Protein AF-0000000077153192 (afdb_homodimer)

Nearest PDB structures (foldseek):
  1rpn-assembly3_C  TM=9.652E-01  e=1.483E-47  Pseudomonas aeruginosa
  1n7g-assembly1_A  TM=9.612E-01  e=4.770E-47  Arabidopsis thaliana
  6gpk-assembly1_D  TM=9.592E-01  e=1.412E-45  Homo sapiens
  6q94-assembly1_B-3  TM=9.611E-01  e=4.540E-45  Homo sapiens
  2z1m-assembly1_B  TM=9.081E-01  e=2.917E-46  Aquifex aeolicus VF5

Secondary structure (DSSP, 8-state):
--EEEEESTTSHHHHHHHHHHHHTT-EEEEEE-SSS-TTHHHHHHH-TTPEEEE--TT-HHHHHHHHHHH--SEEEE--S---HHHHHHSHHHHIIIIIIHHHHHHHHHHHHH-SSS---EEEEE--GGGT-S-SSSSB-TTSPP---SHHHHHHHHHHHHHHHHHHHH---EEEEEEPPEE-TTS-TTSHHHHHHHHHHHHHTTS-S-EEES-S--EE--EEHHHHHHHHHHHTTSSS---EEE--S--EEHHHHHHHHHHHTT-S-GGGGEEE-GGG--SS---B--B--HHIIIII-----S-HHHHHHHHHHHHHHHHHHHHTPPP-/--EEEEESTTSHHHHHHHHHHHHTT-EEEEEE-SSS-TTHHHHHHH-TTPEEEE--TT-HHHHHHHHHHH--SEEEE--S---HHHHHHSHHHHIIIIIIHHHHHHHHHHHHH-SSS---EEEEE--GGGT-S-SSSSB-TTSPP---SHHHHHHHHHHHHHHHHHHHH---EEEEEEPPEE-TTS-TTSHHHHHHHHHHHHHTTS-S-EEES-S--EE--EEHHHHHHHHHHHTTSSS---EEE--S--EEHHHHHHHHHHHTT-S-GGGGEEE-GGG--SS---B--B--HHIIIII-----S-HHHHHHHHHHHHHHHHHHHHTPPP-

Radius of gyration: 27.3 Å; Cα contacts (8 Å, |Δi|>4): 1451; chains: 2; bounding box: 56×94×56 Å

Organism: Saccharomonospora viridis (strain ATCC 15386 / DSM 43017 / JCM 3036 / CCUG 5913 / NBRC 12207 / NCIMB 9602 / P101) (NCBI:txid471857)

InterPro domains:
  IPR006368 GDP-mannose 4,6-dehydratase [MF_00955] (2-324)
  IPR006368 GDP-mannose 4,6-dehydratase [PTHR43715] (2-321)
  IPR006368 GDP-mannose 4,6-dehydratase [TIGR01472] (3-321)
  IPR016040 NAD(P)-binding domain [PF16363] (5-314)
  IPR036291 NAD(P)-binding domain superfamily [SSF51735] (2-320)

Structure (mmCIF, N/CA/C/O backbone):
data_AF-0000000077153192-model_v1
#
loop_
_entity.id
_entity.type
_entity.pdbx_description
1 polymer 'GDP-mannose 4,6-dehydratase'
#
loop_
_atom_site.group_PDB
_atom_site.id
_atom_site.type_symbol
_atom_site.label_atom_id
_atom_site.label_alt_id
_atom_site.label_comp_id
_atom_site.label_asym_id
_atom_site.label_entity_id
_atom_site.label_seq_id
_atom_site.pdbx_PDB_ins_code
_atom_site.Cartn_x
_atom_site.Cartn_y
_atom_site.Cartn_z
_atom_site.occupancy
_atom_site.B_iso_or_equiv
_atom_site.auth_seq_id
_atom_site.auth_comp_id
_atom_site.auth_asym_id
_atom_site.auth_atom_id
_atom_site.pdbx_PDB_model_num
ATOM 1 N N . MET A 1 1 ? -28.062 14.586 17.922 1 92.88 1 MET A N 1
ATOM 2 C CA . MET A 1 1 ? -26.75 15.18 17.688 1 92.88 1 MET A CA 1
ATOM 3 C C . MET A 1 1 ? -25.797 14.172 17.031 1 92.88 1 MET A C 1
ATOM 5 O O . MET A 1 1 ? -25.703 13.031 17.469 1 92.88 1 MET A O 1
ATOM 9 N N . ARG A 1 2 ? -25.219 14.594 15.922 1 96.5 2 ARG A N 1
ATOM 10 C CA . ARG A 1 2 ? -24.281 13.703 15.234 1 96.5 2 ARG A CA 1
ATOM 11 C C . ARG A 1 2 ? -23 13.523 16.047 1 96.5 2 ARG A C 1
ATOM 13 O O . ARG A 1 2 ? -22.547 14.445 16.734 1 96.5 2 ARG A O 1
ATOM 20 N N . ARG A 1 3 ? -22.453 12.297 16.016 1 98.88 3 ARG A N 1
ATOM 21 C CA . ARG A 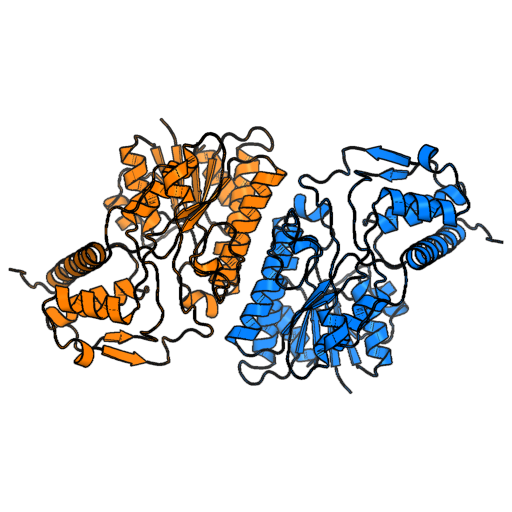1 3 ? -21.219 11.961 16.734 1 98.88 3 ARG A CA 1
ATOM 22 C C . ARG A 1 3 ? -20.062 11.719 15.773 1 98.88 3 ARG A C 1
ATOM 24 O O . ARG A 1 3 ? -20.219 11.016 14.773 1 98.88 3 ARG A O 1
ATOM 31 N N . ALA A 1 4 ? -18.953 12.352 16.078 1 98.94 4 ALA A N 1
ATOM 32 C CA . ALA A 1 4 ? -17.766 12.195 15.234 1 98.94 4 ALA A CA 1
ATOM 33 C C . ALA A 1 4 ? -16.578 11.703 16.047 1 98.94 4 ALA A C 1
ATOM 35 O O . ALA A 1 4 ? -16.344 12.18 17.172 1 98.94 4 ALA A O 1
ATOM 36 N N . LEU A 1 5 ? -15.914 10.688 15.562 1 98.94 5 LEU A N 1
ATOM 37 C CA . LEU A 1 5 ? -14.664 10.203 16.141 1 98.94 5 LEU A CA 1
ATOM 38 C C . LEU A 1 5 ? -13.477 10.609 15.273 1 98.94 5 LEU A C 1
ATOM 40 O O . LEU A 1 5 ? -13.461 10.359 14.07 1 98.94 5 LEU A O 1
ATOM 44 N N . ILE A 1 6 ? -12.516 11.25 15.898 1 98.88 6 ILE A N 1
ATOM 45 C CA . ILE A 1 6 ? -11.32 11.711 15.211 1 98.88 6 ILE A CA 1
ATOM 46 C C . ILE A 1 6 ? -10.094 10.977 15.742 1 98.88 6 ILE A C 1
ATOM 48 O O . ILE A 1 6 ? -9.805 11.023 16.938 1 98.88 6 ILE A O 1
ATOM 52 N N . THR A 1 7 ? -9.398 10.219 14.898 1 98.75 7 THR A N 1
ATOM 53 C CA . THR A 1 7 ? -8.031 9.836 15.242 1 98.75 7 THR A CA 1
ATOM 54 C C . THR A 1 7 ? -7.051 10.961 14.914 1 98.75 7 THR A C 1
ATOM 56 O O . THR A 1 7 ? -7.336 11.812 14.062 1 98.75 7 THR A O 1
ATOM 59 N N . GLY A 1 8 ? -5.906 11 15.578 1 97.12 8 GLY A N 1
ATOM 60 C CA . GLY A 1 8 ? -4.977 12.094 15.367 1 97.12 8 GLY A CA 1
ATOM 61 C C . GLY A 1 8 ? -5.461 13.406 15.953 1 97.12 8 GLY A C 1
ATOM 62 O O . GLY A 1 8 ? -5.137 14.484 15.43 1 97.12 8 GLY A O 1
ATOM 63 N N . ILE A 1 9 ? -6.203 13.367 17.031 1 97.06 9 ILE A N 1
ATOM 64 C CA . ILE A 1 9 ? -6.852 14.523 17.641 1 97.06 9 ILE A CA 1
ATOM 65 C C . ILE A 1 9 ? -5.793 15.477 18.188 1 97.06 9 ILE A C 1
ATOM 67 O O . ILE A 1 9 ? -6.035 16.688 18.312 1 97.06 9 ILE A O 1
ATOM 71 N N . THR A 1 10 ? -4.605 14.984 18.422 1 94.5 10 THR A N 1
ATOM 72 C CA . THR A 1 10 ? -3.564 15.812 19.016 1 94.5 10 THR A CA 1
ATOM 73 C C . THR A 1 10 ? -2.789 16.578 17.953 1 94.5 10 THR A C 1
ATOM 75 O O . THR A 1 10 ? -1.936 17.406 18.266 1 94.5 10 THR A O 1
ATOM 78 N N . GLY A 1 11 ? -3.057 16.297 16.703 1 95.25 11 GLY A N 1
ATOM 79 C CA . GLY A 1 11 ? -2.35 16.953 15.609 1 95.25 11 GLY A CA 1
ATOM 80 C C . GLY A 1 11 ? -3.059 18.188 15.094 1 95.25 11 GLY A C 1
ATOM 81 O O . GLY A 1 11 ? -4.164 18.516 15.539 1 95.25 11 GLY A O 1
ATOM 82 N N . GLN A 1 12 ? -2.424 18.875 14.141 1 97.12 12 GLN A N 1
ATOM 83 C CA . GLN A 1 12 ? -2.91 20.109 13.539 1 97.12 12 GLN A CA 1
ATOM 84 C C . GLN A 1 12 ? -4.336 19.953 13.016 1 97.12 12 GLN A C 1
ATOM 86 O O . GLN A 1 12 ? -5.246 20.656 13.438 1 97.12 12 GLN A O 1
ATOM 91 N N . ASP A 1 13 ? -4.496 18.984 12.109 1 98.44 13 ASP A N 1
ATOM 92 C CA . ASP A 1 13 ? -5.785 18.812 11.438 1 98.44 13 ASP A CA 1
ATOM 93 C C . ASP A 1 13 ? -6.855 18.344 12.422 1 98.44 13 ASP A C 1
ATOM 95 O O . ASP A 1 13 ? -8.023 18.734 12.305 1 98.44 13 ASP A O 1
ATOM 99 N N . GLY A 1 14 ? -6.422 17.422 13.375 1 98.31 14 GLY A N 1
ATOM 100 C CA . GLY A 1 14 ? -7.371 16.953 14.375 1 98.31 14 GLY A CA 1
ATOM 101 C C . GLY A 1 14 ? -7.992 18.078 15.18 1 98.31 14 GLY A C 1
ATOM 102 O O . GLY A 1 14 ? -9.203 18.078 15.422 1 98.31 14 GLY A O 1
ATOM 103 N N . GLN A 1 15 ? -7.207 19.047 15.555 1 97.94 15 GLN A N 1
ATOM 104 C CA . GLN A 1 15 ? -7.684 20.156 16.375 1 97.94 15 GLN A CA 1
ATOM 105 C C . GLN A 1 15 ? -8.602 21.062 15.578 1 97.94 15 GLN A C 1
ATOM 107 O O . GLN A 1 15 ? -9.68 21.438 16.047 1 97.94 15 GLN A O 1
ATOM 112 N N . TYR A 1 16 ? -8.195 21.453 14.359 1 98.62 16 TYR A N 1
ATOM 113 C CA . TYR A 1 16 ? -9.031 22.297 13.523 1 98.62 16 TYR A CA 1
ATOM 114 C C . TYR A 1 16 ? -10.352 21.625 13.195 1 98.62 16 TYR A C 1
ATOM 116 O O . TYR A 1 16 ? -11.406 22.266 13.188 1 98.62 16 TYR A O 1
ATOM 124 N N . LEU A 1 17 ? -10.289 20.328 12.891 1 98.94 17 LEU A N 1
ATOM 125 C CA . LEU A 1 17 ? -11.5 19.609 12.539 1 98.94 17 LEU A CA 1
ATOM 126 C C . LEU A 1 17 ? -12.445 19.516 13.734 1 98.94 17 LEU A C 1
ATOM 128 O O . LEU A 1 17 ? -13.664 19.641 13.578 1 98.94 17 LEU A O 1
ATOM 132 N N . ALA A 1 18 ? -11.875 19.25 14.93 1 98.81 18 ALA A N 1
ATOM 133 C CA . ALA A 1 18 ? -12.688 19.188 16.141 1 98.81 18 ALA A CA 1
ATOM 134 C C . ALA A 1 18 ? -13.453 20.484 16.359 1 98.81 18 ALA A C 1
ATOM 136 O O . ALA A 1 18 ? -14.648 20.469 16.672 1 98.81 18 ALA A O 1
ATOM 137 N N . GLU A 1 19 ? -12.781 21.641 16.188 1 98.69 19 GLU A N 1
ATOM 138 C CA . GLU A 1 19 ? -13.422 22.938 16.344 1 98.69 19 GLU A CA 1
ATOM 139 C C . GLU A 1 19 ? -14.531 23.125 15.305 1 98.69 19 GLU A C 1
ATOM 141 O O . GLU A 1 19 ? -15.617 23.625 15.633 1 98.69 19 GLU A O 1
ATOM 146 N N . LEU A 1 20 ? -14.219 22.75 14.062 1 98.88 20 LEU A N 1
ATOM 147 C CA . LEU A 1 20 ? -15.219 22.859 13.008 1 98.88 20 LEU A CA 1
ATOM 148 C C . LEU A 1 20 ? -16.453 22.031 13.328 1 98.88 20 LEU A C 1
ATOM 150 O O . LEU A 1 20 ? -17.578 22.516 13.25 1 98.88 20 LEU A O 1
ATOM 154 N N . LEU A 1 21 ? -16.25 20.75 13.688 1 98.88 21 LEU A N 1
ATOM 155 C CA . LEU A 1 21 ? -17.359 19.844 13.961 1 98.88 21 LEU A CA 1
ATOM 156 C C . LEU A 1 21 ? -18.172 20.328 15.156 1 98.88 21 LEU A C 1
ATOM 158 O O . LEU A 1 21 ? -19.391 20.219 15.164 1 98.88 21 LEU A O 1
ATOM 162 N N . HIS A 1 22 ? -17.469 20.828 16.172 1 98.69 22 HIS A N 1
ATOM 163 C CA . HIS A 1 22 ? -18.172 21.391 17.328 1 98.69 22 HIS A CA 1
ATOM 164 C C . HIS A 1 22 ? -19.062 22.562 16.906 1 98.69 22 HIS A C 1
ATOM 166 O O . HIS A 1 22 ? -20.203 22.672 17.391 1 98.69 22 HIS A O 1
ATOM 172 N N . SER A 1 23 ? -18.547 23.391 16.062 1 98.5 23 SER A N 1
ATOM 173 C CA . SER A 1 23 ? -19.312 24.531 15.57 1 98.5 23 SER A CA 1
ATOM 174 C C . SER A 1 23 ? -20.531 24.078 14.766 1 98.5 23 SER A C 1
ATOM 176 O O . SER A 1 23 ? -21.5 24.828 14.617 1 98.5 23 SER A O 1
ATOM 178 N N . LYS A 1 24 ? -20.516 22.875 14.211 1 98.38 24 LYS A N 1
ATOM 179 C CA . LYS A 1 24 ? -21.609 22.281 13.453 1 98.38 24 LYS A CA 1
ATOM 180 C C . LYS A 1 24 ? -22.5 21.438 14.359 1 98.38 24 LYS A C 1
ATOM 182 O O . LYS A 1 24 ? -23.328 20.672 13.875 1 98.38 24 LYS A O 1
ATOM 187 N N . ASN A 1 25 ? -22.312 21.516 15.68 1 98.25 25 ASN A N 1
ATOM 188 C CA . ASN A 1 25 ? -23.141 20.906 16.719 1 98.25 25 ASN A CA 1
ATOM 189 C C . ASN A 1 25 ? -22.953 19.391 16.781 1 98.25 25 ASN A C 1
ATOM 191 O O . ASN A 1 25 ? -23.906 18.656 16.984 1 98.25 25 ASN A O 1
ATOM 195 N N . TYR A 1 26 ? -21.781 18.906 16.469 1 98.81 26 TYR A N 1
ATOM 196 C CA . TYR A 1 26 ? -21.422 17.516 16.688 1 98.81 26 TYR A CA 1
ATOM 197 C C . TYR A 1 26 ? -21.016 17.266 18.141 1 98.81 26 TYR A C 1
ATOM 199 O O . TYR A 1 26 ? -20.469 18.156 18.781 1 98.81 26 TYR A O 1
ATOM 207 N N . LYS A 1 27 ? -21.328 16.094 18.625 1 98.81 27 LYS A N 1
ATOM 208 C CA . LYS A 1 27 ? -20.531 15.578 19.734 1 98.81 27 LYS A CA 1
ATOM 209 C C . LYS A 1 27 ? -19.203 15.016 19.25 1 98.81 27 LYS A C 1
ATOM 211 O O . LYS A 1 27 ? -19.172 14.062 18.469 1 98.81 27 LYS A O 1
ATOM 216 N N . VAL A 1 28 ? -18.125 15.602 19.703 1 98.88 28 VAL A N 1
ATOM 217 C CA . VAL A 1 28 ? -16.812 15.297 19.125 1 98.88 28 VAL A CA 1
ATOM 218 C C . VAL A 1 28 ? -16.016 14.406 20.078 1 98.88 28 VAL A C 1
ATOM 220 O O . VAL A 1 28 ? -15.898 14.711 21.266 1 98.88 28 VAL A O 1
ATOM 223 N N . PHE A 1 29 ? -15.516 13.281 19.562 1 98.81 29 PHE A N 1
ATOM 224 C CA . PHE A 1 29 ? -14.656 12.359 20.297 1 98.81 29 PHE A CA 1
ATOM 225 C C . PHE A 1 29 ? -13.258 12.32 19.672 1 98.81 29 PHE A C 1
ATOM 227 O O . PHE A 1 29 ? -13.109 12.383 18.453 1 98.81 29 PHE A O 1
ATOM 234 N N . GLY A 1 30 ? -12.25 12.266 20.5 1 98.25 30 GLY A N 1
ATOM 235 C CA . GLY A 1 30 ? -10.875 12.102 20.062 1 98.25 30 GLY A CA 1
ATOM 236 C C . GLY A 1 30 ? -10.234 10.828 20.562 1 98.25 30 GLY A C 1
ATOM 237 O O . GLY A 1 30 ? -10.305 10.523 21.766 1 98.25 30 GLY A O 1
ATOM 238 N N . LEU A 1 31 ? -9.656 10.07 19.656 1 97.69 31 LEU A N 1
ATOM 239 C CA . LEU A 1 31 ? -8.938 8.859 20.031 1 97.69 31 LEU A CA 1
ATOM 240 C C . LEU A 1 31 ? -7.547 9.188 20.562 1 97.69 31 LEU A C 1
ATOM 242 O O . LEU A 1 31 ? -6.801 9.938 19.922 1 97.69 31 LEU A O 1
ATOM 246 N N . ILE A 1 32 ? -7.23 8.641 21.672 1 94.94 32 ILE A N 1
ATOM 247 C CA . ILE A 1 32 ? -5.922 8.883 22.266 1 94.94 32 ILE A CA 1
ATOM 248 C C . ILE A 1 32 ? -5.277 7.555 22.672 1 94.94 32 ILE A C 1
ATOM 250 O O . ILE A 1 32 ? -5.949 6.668 23.188 1 94.94 32 ILE A O 1
ATOM 254 N N . LYS A 1 33 ? -4.027 7.457 22.25 1 90.75 33 LYS A N 1
ATOM 255 C CA . LYS A 1 33 ? -3.314 6.223 22.578 1 90.75 33 LYS A CA 1
ATOM 256 C C . LYS A 1 33 ? -2.549 6.363 23.891 1 90.75 33 LYS A C 1
ATOM 258 O O . LYS A 1 33 ? -2.01 7.434 24.188 1 90.75 33 LYS A O 1
ATOM 263 N N . GLY A 1 34 ? -2.459 5.352 24.703 1 80.06 34 GLY A N 1
ATOM 264 C CA . GLY A 1 34 ? -1.586 5.27 25.859 1 80.06 34 GLY A CA 1
ATOM 265 C C . GLY A 1 34 ? -2.244 5.758 27.141 1 80.06 34 GLY A C 1
ATOM 266 O O . GLY A 1 34 ? -3.232 6.492 27.094 1 80.06 34 GLY A O 1
ATOM 267 N N . GLN A 1 35 ? -1.846 5.379 28.219 1 72.88 35 GLN A N 1
ATOM 268 C CA . GLN A 1 35 ? -2.381 5.734 29.531 1 72.88 35 GLN A CA 1
ATOM 269 C C . GLN A 1 35 ? -1.903 7.117 29.969 1 72.88 35 GLN A C 1
ATOM 271 O O . GLN A 1 35 ? -2.658 7.879 30.578 1 72.88 35 GLN A O 1
ATOM 276 N N . ASN A 1 36 ? -0.659 7.461 29.547 1 76.25 36 ASN A N 1
ATOM 277 C CA . ASN A 1 36 ? -0.085 8.734 29.953 1 76.25 36 ASN A CA 1
ATOM 278 C C . ASN A 1 36 ? 0.404 9.539 28.766 1 76.25 36 ASN A C 1
ATOM 280 O O . ASN A 1 36 ? 1.588 9.875 28.672 1 76.25 36 ASN A O 1
ATOM 284 N N . ASN A 1 37 ? -0.579 9.953 27.984 1 81.31 37 ASN A N 1
ATOM 285 C CA . ASN A 1 37 ? -0.215 10.758 26.812 1 81.31 37 ASN A CA 1
ATOM 286 C C . ASN A 1 37 ? 0.16 12.18 27.219 1 81.31 37 ASN A C 1
ATOM 288 O O . ASN A 1 37 ? -0.631 12.883 27.859 1 81.31 37 ASN A O 1
ATOM 292 N N . PRO A 1 38 ? 1.295 12.641 26.875 1 80.12 38 PRO A N 1
ATOM 293 C CA . PRO A 1 38 ? 1.78 13.953 27.312 1 80.12 38 PRO A CA 1
ATOM 294 C C . PRO A 1 38 ? 0.971 15.109 26.734 1 80.12 38 PRO A C 1
ATOM 296 O O . PRO A 1 38 ? 1.035 16.234 27.25 1 80.12 38 PRO A O 1
ATOM 299 N N . LYS A 1 39 ? 0.161 14.883 25.781 1 86 39 LYS A N 1
ATOM 300 C CA . LYS A 1 39 ? -0.573 15.961 25.125 1 86 39 LYS A CA 1
ATOM 301 C C . LYS A 1 39 ? -1.992 16.078 25.672 1 86 39 LYS A C 1
ATOM 303 O O . LYS A 1 39 ? -2.729 17 25.328 1 86 39 LYS A O 1
ATOM 308 N N . LEU A 1 40 ? -2.332 15.188 26.5 1 88.19 40 LEU A N 1
ATOM 309 C CA . LEU A 1 40 ? -3.711 15.07 26.969 1 88.19 40 LEU A CA 1
ATOM 310 C C . LEU A 1 40 ? -4.16 16.359 27.656 1 88.19 40 LEU A C 1
ATOM 312 O O . LEU A 1 40 ? -5.234 16.875 27.359 1 88.19 40 LEU A O 1
ATOM 316 N N . GLU A 1 41 ? -3.363 16.828 28.578 1 87.38 41 GLU A N 1
ATOM 317 C CA . GLU A 1 41 ? -3.738 18 29.359 1 87.38 41 GLU A CA 1
ATOM 318 C C . GLU A 1 41 ? -3.908 19.219 28.453 1 87.38 41 GLU A C 1
ATOM 320 O O . GLU A 1 41 ? -4.883 19.969 28.578 1 87.38 41 GLU A O 1
ATOM 325 N N . ALA A 1 42 ? -2.982 19.422 27.594 1 88.69 42 ALA A N 1
ATOM 326 C CA . ALA A 1 42 ? -3.047 20.562 26.672 1 88.69 42 ALA A CA 1
ATOM 327 C C . ALA A 1 42 ? -4.273 20.469 25.766 1 88.69 42 ALA A C 1
ATOM 329 O O . ALA A 1 42 ? -4.922 21.469 25.469 1 88.69 42 ALA A O 1
ATOM 330 N N . LEU A 1 43 ? -4.559 19.297 25.375 1 91.12 43 LEU A N 1
ATOM 331 C CA . LEU A 1 43 ? -5.703 19.062 24.484 1 91.12 43 LEU A CA 1
ATOM 332 C C . LEU A 1 43 ? -7.012 19.391 25.203 1 91.12 43 LEU A C 1
ATOM 334 O O . LEU A 1 43 ? -7.891 20.031 24.641 1 91.12 43 LEU A O 1
ATOM 338 N N . GLN A 1 44 ? -7.113 18.922 26.438 1 92.06 44 GLN A N 1
ATOM 339 C CA . GLN A 1 44 ? -8.336 19.141 27.203 1 92.06 44 GLN A CA 1
ATOM 340 C C . GLN A 1 44 ? -8.531 20.609 27.531 1 92.06 44 GLN A C 1
ATOM 342 O O . GLN A 1 44 ? -9.672 21.094 27.594 1 92.06 44 GLN A O 1
ATOM 347 N N . THR A 1 45 ? -7.461 21.297 27.672 1 93.31 45 THR A N 1
ATOM 348 C CA . THR A 1 45 ? -7.535 22.719 27.938 1 93.31 45 THR A CA 1
ATOM 349 C C . THR A 1 45 ? -7.945 23.484 26.688 1 93.31 45 THR A C 1
ATOM 351 O O . THR A 1 45 ? -8.812 24.359 26.734 1 93.31 45 THR A O 1
ATOM 354 N N . GLU A 1 46 ? -7.387 23.125 25.594 1 93.69 46 GLU A N 1
ATOM 355 C CA . GLU A 1 46 ? -7.598 23.844 24.344 1 93.69 46 GLU A CA 1
ATOM 356 C C . GLU A 1 46 ? -8.938 23.484 23.703 1 93.69 46 GLU A C 1
ATOM 358 O O . GLU A 1 46 ? -9.586 24.312 23.078 1 93.69 46 GLU A O 1
ATOM 363 N N . LEU A 1 47 ? -9.266 22.234 23.859 1 96.94 47 LEU A N 1
ATOM 364 C CA . LEU A 1 47 ? -10.5 21.719 23.297 1 96.94 47 LEU A CA 1
ATOM 365 C C . LEU A 1 47 ? -11.336 21 24.359 1 96.94 47 LEU A C 1
ATOM 367 O O . LEU A 1 47 ? -11.578 19.797 24.266 1 96.94 47 LEU A O 1
ATOM 371 N N . PRO A 1 48 ? -11.891 21.75 25.281 1 96.81 48 PRO A N 1
ATOM 372 C CA . PRO A 1 48 ? -12.594 21.141 26.406 1 96.81 48 PRO A CA 1
ATOM 373 C C . PRO A 1 48 ? -13.867 20.406 25.984 1 96.81 48 PRO A C 1
ATOM 375 O O . PRO A 1 48 ? -14.383 19.578 26.734 1 96.81 48 PRO A O 1
ATOM 378 N N . PHE A 1 49 ? -14.336 20.688 24.781 1 97.81 49 PHE A N 1
ATOM 379 C CA . PHE A 1 49 ? -15.578 20.078 24.312 1 97.81 49 PHE A CA 1
ATOM 380 C C . PHE A 1 49 ? -15.32 18.703 23.719 1 97.81 49 PHE A C 1
ATOM 382 O O . PHE A 1 49 ? -16.25 17.953 23.453 1 97.81 49 PHE A O 1
ATOM 389 N N . VAL A 1 50 ? -14.094 18.266 23.578 1 98.25 50 VAL A N 1
ATOM 390 C CA . VAL A 1 50 ? -13.742 16.984 23 1 98.25 50 VAL A CA 1
ATOM 391 C C . VAL A 1 50 ? -13.734 15.906 24.078 1 98.25 50 VAL A C 1
ATOM 393 O O . VAL A 1 50 ? -13.062 16.062 25.109 1 98.25 50 VAL A O 1
ATOM 396 N N . GLU A 1 51 ? -14.453 14.898 23.906 1 97.62 51 GLU A N 1
ATOM 397 C CA . GLU A 1 51 ? -14.383 13.727 24.766 1 97.62 51 GLU A CA 1
ATOM 398 C C . GLU A 1 51 ? -13.328 12.742 24.281 1 97.62 51 GLU A C 1
ATOM 400 O O . GLU A 1 51 ? -13.336 12.328 23.125 1 97.62 51 GLU A O 1
ATOM 405 N N . LEU A 1 52 ? -12.477 12.344 25.203 1 96 52 LEU A N 1
ATOM 406 C CA . LEU A 1 52 ? -11.367 11.484 24.828 1 96 52 LEU A CA 1
ATOM 407 C C . LEU A 1 52 ? -11.711 10.016 25.047 1 96 52 LEU A C 1
ATOM 409 O O . LEU A 1 52 ? -12.352 9.672 26.047 1 96 52 LEU A O 1
ATOM 413 N N . VAL A 1 53 ? -11.359 9.227 24.094 1 96.69 53 VAL A N 1
ATOM 414 C CA . VAL A 1 53 ? -11.547 7.785 24.172 1 96.69 53 VAL A CA 1
ATOM 415 C C . VAL A 1 53 ? -10.227 7.074 23.859 1 96.69 53 VAL A C 1
ATOM 417 O O . VAL A 1 53 ? -9.469 7.512 23 1 96.69 53 VAL A O 1
ATOM 420 N N . SER A 1 54 ? -10.008 5.961 24.562 1 95.88 54 SER A N 1
ATOM 421 C CA . SER A 1 54 ? -8.75 5.238 24.406 1 95.88 54 SER A CA 1
ATOM 422 C C . SER A 1 54 ? -8.789 4.32 23.188 1 95.88 54 SER A C 1
ATOM 424 O O . SER A 1 54 ? -9.805 3.678 22.922 1 95.88 54 SER A O 1
ATOM 426 N N . GLY A 1 55 ? -7.676 4.277 22.484 1 96.81 55 GLY A N 1
ATOM 427 C CA . GLY A 1 55 ? -7.52 3.389 21.344 1 96.81 55 GLY A CA 1
ATOM 428 C C . GLY A 1 55 ? -6.184 3.547 20.641 1 96.81 55 GLY A C 1
ATOM 429 O O . GLY A 1 55 ? -5.469 4.527 20.875 1 96.81 55 GLY A O 1
ATOM 430 N N . ASP A 1 56 ? -5.828 2.562 19.891 1 97.5 56 ASP A N 1
ATOM 431 C CA . ASP A 1 56 ? -4.562 2.525 19.172 1 97.5 56 ASP A CA 1
ATOM 432 C C . ASP A 1 56 ? -4.754 1.954 17.766 1 97.5 56 ASP A C 1
ATOM 434 O O . ASP A 1 56 ? -5.305 0.864 17.609 1 97.5 56 ASP A O 1
ATOM 438 N N . LEU A 1 57 ? -4.281 2.699 16.781 1 98.06 57 LEU A N 1
ATOM 439 C CA . LEU A 1 57 ? -4.398 2.258 15.391 1 98.06 57 LEU A CA 1
ATOM 440 C C . LEU A 1 57 ? -3.658 0.943 15.172 1 98.06 57 LEU A C 1
ATOM 442 O O . LEU A 1 57 ? -3.883 0.255 14.172 1 98.06 57 LEU A O 1
ATOM 446 N N . GLN A 1 58 ? -2.803 0.554 16.109 1 97.62 58 GLN A N 1
ATOM 447 C CA . GLN A 1 58 ? -2.041 -0.686 15.992 1 97.62 58 GLN A CA 1
ATOM 448 C C . GLN A 1 58 ? -2.783 -1.847 16.656 1 97.62 58 GLN A C 1
ATOM 450 O O . GLN A 1 58 ? -2.309 -2.984 16.625 1 97.62 58 GLN A O 1
ATOM 455 N N . ASP A 1 59 ? -3.906 -1.543 17.25 1 97.75 59 ASP A N 1
ATOM 456 C CA . ASP A 1 59 ? -4.621 -2.551 18.016 1 97.75 59 ASP A CA 1
ATOM 457 C C . ASP A 1 59 ? -6.094 -2.605 17.625 1 97.75 59 ASP A C 1
ATOM 459 O O . ASP A 1 59 ? -6.914 -1.856 18.172 1 97.75 59 ASP A O 1
ATOM 463 N N . LEU A 1 60 ? -6.441 -3.604 16.844 1 98.06 60 LEU A N 1
ATOM 464 C CA . LEU A 1 60 ? -7.793 -3.734 16.297 1 98.06 60 LEU A CA 1
ATOM 465 C C . LEU A 1 60 ? -8.82 -3.809 17.438 1 98.06 60 LEU A C 1
ATOM 467 O O . LEU A 1 60 ? -9.875 -3.178 17.359 1 98.06 60 LEU A O 1
ATOM 471 N N . SER A 1 61 ? -8.516 -4.555 18.453 1 98.06 61 SER A N 1
ATOM 472 C CA . SER A 1 61 ? -9.461 -4.738 19.562 1 98.06 61 SER A CA 1
ATOM 473 C C . SER A 1 61 ? -9.789 -3.414 20.234 1 98.06 61 SER A C 1
ATOM 475 O O . SER A 1 61 ? -10.93 -3.17 20.625 1 98.06 61 SER A O 1
ATOM 477 N N . SER A 1 62 ? -8.812 -2.574 20.406 1 98.12 62 SER A N 1
ATOM 478 C CA . SER A 1 62 ? -9.055 -1.285 21.062 1 98.12 62 SER A CA 1
ATOM 479 C C . SER A 1 62 ? -9.867 -0.363 20.156 1 98.12 62 SER A C 1
ATOM 481 O O . SER A 1 62 ? -10.641 0.461 20.641 1 98.12 62 SER A O 1
ATOM 483 N N . LEU A 1 63 ? -9.727 -0.453 18.828 1 98.75 63 LEU A N 1
ATOM 484 C CA . LEU A 1 63 ? -10.508 0.345 17.891 1 98.75 63 LEU A CA 1
ATOM 485 C C . LEU A 1 63 ? -11.969 -0.074 17.906 1 98.75 63 LEU A C 1
ATOM 487 O O . LEU A 1 63 ? -12.867 0.775 17.875 1 98.75 63 LEU A O 1
ATOM 491 N N . VAL A 1 64 ? -12.188 -1.392 17.969 1 98.69 64 VAL A N 1
ATOM 492 C CA . VAL A 1 64 ? -13.555 -1.9 18.062 1 98.69 64 VAL A CA 1
ATOM 493 C C . VAL A 1 64 ? -14.203 -1.374 19.344 1 98.69 64 VAL A C 1
ATOM 495 O O . VAL A 1 64 ? -15.336 -0.884 19.312 1 98.69 64 VAL A O 1
ATOM 498 N N . ALA A 1 65 ? -13.516 -1.459 20.453 1 98.56 65 ALA A N 1
ATOM 499 C CA . ALA A 1 65 ? -14.039 -0.99 21.734 1 98.56 65 ALA A CA 1
ATOM 500 C C . ALA A 1 65 ? -14.367 0.499 21.688 1 98.56 65 ALA A C 1
ATOM 502 O O . ALA A 1 65 ? -15.398 0.933 22.203 1 98.56 65 ALA A O 1
ATOM 503 N N . ALA A 1 66 ? -13.484 1.286 21.094 1 98.62 66 ALA A N 1
ATOM 504 C CA . ALA A 1 66 ? -13.703 2.727 20.969 1 98.62 66 ALA A CA 1
ATOM 505 C C . ALA A 1 66 ? -14.953 3.025 20.141 1 98.62 66 ALA A C 1
ATOM 507 O O . ALA A 1 66 ? -15.758 3.887 20.516 1 98.62 66 ALA A O 1
ATOM 508 N N . LEU A 1 67 ? -15.086 2.346 19.016 1 98.81 67 LEU A N 1
ATOM 509 C CA . LEU A 1 67 ? -16.234 2.566 18.141 1 98.81 67 LEU A CA 1
ATOM 510 C C . LEU A 1 67 ? -17.531 2.148 18.844 1 98.81 67 LEU A C 1
ATOM 512 O O . LEU A 1 67 ? -18.562 2.803 18.688 1 98.81 67 LEU A O 1
ATOM 516 N N . GLU A 1 68 ? -17.484 1.046 19.594 1 98.62 68 GLU A N 1
ATOM 517 C CA . GLU A 1 68 ? -18.656 0.592 20.344 1 98.62 68 GLU A CA 1
ATOM 518 C C . GLU A 1 68 ? -19.062 1.616 21.391 1 98.62 68 GLU A C 1
ATOM 520 O O . GLU A 1 68 ? -20.25 1.832 21.625 1 98.62 68 GLU A O 1
ATOM 525 N N . GLN A 1 69 ? -18.094 2.146 22.016 1 98.44 69 GLN A N 1
ATOM 526 C CA . GLN A 1 69 ? -18.359 3.15 23.047 1 98.44 69 GLN A CA 1
ATOM 527 C C . GLN A 1 69 ? -18.922 4.426 22.438 1 98.44 69 GLN A C 1
ATOM 529 O O . GLN A 1 69 ? -19.906 4.98 22.953 1 98.44 69 GLN A O 1
ATOM 534 N N . VAL A 1 70 ? -18.375 4.895 21.328 1 98.62 70 VAL A N 1
ATOM 535 C CA . VAL A 1 70 ? -18.656 6.207 20.766 1 98.62 70 VAL A CA 1
ATOM 536 C C . VAL A 1 70 ? -19.922 6.125 19.906 1 98.62 70 VAL A C 1
ATOM 538 O O . VAL A 1 70 ? -20.703 7.074 19.844 1 98.62 70 VAL A O 1
ATOM 541 N N . GLN A 1 71 ? -20.094 4.996 19.203 1 98.31 71 GLN A N 1
ATOM 542 C CA . GLN A 1 71 ? -21.172 4.844 18.219 1 98.31 71 GLN A CA 1
ATOM 543 C C . GLN A 1 71 ? -21.219 6.035 17.266 1 98.31 71 GLN A C 1
ATOM 545 O O . GLN A 1 71 ? -22.234 6.715 17.156 1 98.31 71 GLN A O 1
ATOM 550 N N . PRO A 1 72 ? -20.141 6.234 16.562 1 98.81 72 PRO A N 1
ATOM 551 C CA . PRO A 1 72 ? -20.047 7.445 15.742 1 98.81 72 PRO A CA 1
ATOM 552 C C . PRO A 1 72 ? -20.906 7.367 14.477 1 98.81 72 PRO A C 1
ATOM 554 O O . PRO A 1 72 ? -21.094 6.277 13.922 1 98.81 72 PRO A O 1
ATOM 557 N N . ASP A 1 73 ? -21.406 8.523 14.047 1 98.81 73 ASP A N 1
ATOM 558 C CA . ASP A 1 73 ? -21.953 8.688 12.703 1 98.81 73 ASP A CA 1
ATOM 559 C C . ASP A 1 73 ? -20.859 8.906 11.672 1 98.81 73 ASP A C 1
ATOM 561 O O . ASP A 1 73 ? -20.984 8.477 10.523 1 98.81 73 ASP A O 1
ATOM 565 N N . GLU A 1 74 ? -19.828 9.594 12.039 1 98.94 74 GLU A N 1
ATOM 566 C CA . GLU A 1 74 ? -18.688 9.922 11.18 1 98.94 74 GLU A CA 1
ATOM 567 C C . GLU A 1 74 ? -17.375 9.609 11.867 1 98.94 74 GLU A C 1
ATOM 569 O O . GLU A 1 74 ? -17.219 9.844 13.07 1 98.94 74 GLU A O 1
ATOM 574 N N . VAL A 1 75 ? -16.484 8.93 11.164 1 98.94 75 VAL A N 1
ATOM 575 C CA . VAL A 1 75 ? -15.141 8.648 11.641 1 98.94 75 VAL A CA 1
ATOM 576 C C . VAL A 1 75 ? -14.125 9.328 10.719 1 98.94 75 VAL A C 1
ATOM 578 O O . VAL A 1 75 ? -14.141 9.133 9.508 1 98.94 75 VAL A O 1
ATOM 581 N N . TYR A 1 76 ? -13.281 10.164 11.297 1 98.94 76 TYR A N 1
ATOM 582 C CA . TYR A 1 76 ? -12.195 10.82 10.586 1 98.94 76 TYR A CA 1
ATOM 583 C C . TYR A 1 76 ? -10.844 10.242 11 1 98.94 76 TYR A C 1
ATOM 585 O O . TYR A 1 76 ? -10.391 10.445 12.125 1 98.94 76 TYR A O 1
ATOM 593 N N . ASN A 1 77 ? -10.211 9.523 10.102 1 98.94 77 ASN A N 1
ATOM 594 C CA . ASN A 1 77 ? -8.898 8.945 10.383 1 98.94 77 ASN A CA 1
ATOM 595 C C . ASN A 1 77 ? -7.77 9.891 9.977 1 98.94 77 ASN A C 1
ATOM 597 O O . ASN A 1 77 ? -7.297 9.852 8.844 1 98.94 77 ASN A O 1
ATOM 601 N N . LEU A 1 78 ? -7.293 10.602 10.938 1 98.75 78 LEU A N 1
ATOM 602 C CA . LEU A 1 78 ? -6.227 11.57 10.703 1 98.75 78 LEU A CA 1
ATOM 603 C C . LEU A 1 78 ? -4.93 11.125 11.367 1 98.75 78 LEU A C 1
ATOM 605 O O . LEU A 1 78 ? -3.873 11.711 11.133 1 98.75 78 LEU A O 1
ATOM 609 N N . GLY A 1 79 ? -5.012 10.062 12.234 1 97.69 79 GLY A N 1
ATOM 610 C CA . GLY A 1 79 ? -3.834 9.562 12.93 1 97.69 79 GLY A CA 1
ATOM 611 C C . GLY A 1 79 ? -2.824 8.914 12 1 97.69 79 GLY A C 1
ATOM 612 O O . GLY A 1 79 ? -3.188 8.094 11.156 1 97.69 79 GLY A O 1
ATOM 613 N N . ALA A 1 80 ? -1.601 9.297 12.156 1 97.12 80 ALA A N 1
ATOM 614 C CA . ALA A 1 80 ? -0.502 8.766 11.352 1 97.12 80 ALA A CA 1
ATOM 615 C C . ALA A 1 80 ? 0.849 9.148 11.945 1 97.12 80 ALA A C 1
ATOM 617 O O . ALA A 1 80 ? 0.932 10.055 12.781 1 97.12 80 ALA A O 1
ATOM 618 N N . ILE A 1 81 ? 1.848 8.367 11.633 1 95.38 81 ILE A N 1
ATOM 619 C CA . ILE A 1 81 ? 3.199 8.914 11.633 1 95.38 81 ILE A CA 1
ATOM 620 C C . ILE A 1 81 ? 3.406 9.781 10.391 1 95.38 81 ILE A C 1
ATOM 622 O O . ILE A 1 81 ? 3.676 9.258 9.305 1 95.38 81 ILE A O 1
ATOM 626 N N . SER A 1 82 ? 3.35 11.086 10.602 1 91.38 82 SER A N 1
ATOM 627 C CA . SER A 1 82 ? 3.102 11.961 9.461 1 91.38 82 SER A CA 1
ATOM 628 C C . SER A 1 82 ? 4.379 12.664 9.008 1 91.38 82 SER A C 1
ATOM 630 O O . SER A 1 82 ? 4.41 13.289 7.949 1 91.38 82 SER A O 1
ATOM 632 N N . PHE A 1 83 ? 5.414 12.562 9.836 1 93.12 83 PHE A N 1
ATOM 633 C CA . PHE A 1 83 ? 6.66 13.219 9.461 1 93.12 83 PHE A CA 1
ATOM 634 C C . PHE A 1 83 ? 7.461 12.352 8.5 1 93.12 83 PHE A C 1
ATOM 636 O O . PHE A 1 83 ? 7.984 11.305 8.883 1 93.12 83 PHE A O 1
ATOM 643 N N . VAL A 1 84 ? 7.617 12.789 7.281 1 94 84 VAL A N 1
ATOM 644 C CA . VAL A 1 84 ? 8.211 12.008 6.203 1 94 84 VAL A CA 1
ATOM 645 C C . VAL A 1 84 ? 9.641 11.617 6.574 1 94 84 VAL A C 1
ATOM 647 O O . VAL A 1 84 ? 10.062 10.484 6.348 1 94 84 VAL A O 1
ATOM 650 N N . GLY A 1 85 ? 10.422 12.555 7.137 1 92.62 85 GLY A N 1
ATOM 651 C CA . GLY A 1 85 ? 11.789 12.258 7.523 1 92.62 85 GLY A CA 1
ATOM 652 C C . GLY A 1 85 ? 11.906 11.062 8.445 1 92.62 85 GLY A C 1
ATOM 653 O O . GLY A 1 85 ? 12.797 10.227 8.289 1 92.62 85 GLY A O 1
ATOM 654 N N . LEU A 1 86 ? 10.977 10.977 9.367 1 93.69 86 LEU A N 1
ATOM 655 C CA . LEU A 1 86 ? 10.977 9.891 10.352 1 93.69 86 LEU A CA 1
ATOM 656 C C . LEU A 1 86 ? 10.656 8.562 9.68 1 93.69 86 LEU A C 1
ATOM 658 O O . LEU A 1 86 ? 11.125 7.508 10.125 1 93.69 86 LEU A O 1
ATOM 662 N N . SER A 1 87 ? 9.898 8.57 8.625 1 96.31 87 SER A N 1
ATOM 663 C CA . SER A 1 87 ? 9.453 7.34 7.984 1 96.31 87 SER A CA 1
ATOM 664 C C . SER A 1 87 ? 10.633 6.574 7.387 1 96.31 87 SER A C 1
ATOM 666 O O . SER A 1 87 ? 10.578 5.355 7.234 1 96.31 87 SER A O 1
ATOM 668 N N . PHE A 1 88 ? 11.711 7.289 7.004 1 95.19 88 PHE A N 1
ATOM 669 C CA . PHE A 1 88 ? 12.898 6.617 6.492 1 95.19 88 PHE A CA 1
ATOM 670 C C . PHE A 1 88 ? 13.617 5.859 7.605 1 95.19 88 PHE A C 1
ATOM 672 O O . PHE A 1 88 ? 14.242 4.824 7.359 1 95.19 88 PHE A O 1
ATOM 679 N N . LYS A 1 89 ? 13.492 6.355 8.828 1 94.5 89 LYS A N 1
ATOM 680 C CA . LYS A 1 89 ? 14.18 5.762 9.977 1 94.5 89 LYS A CA 1
ATOM 681 C C . LYS A 1 89 ? 13.305 4.707 10.648 1 94.5 89 LYS A C 1
ATOM 683 O O . LYS A 1 89 ? 13.812 3.783 11.281 1 94.5 89 LYS A O 1
ATOM 688 N N . GLN A 1 90 ? 12.023 4.902 10.531 1 97.5 90 GLN A N 1
ATOM 689 C CA . GLN A 1 90 ? 11.055 4.004 11.148 1 97.5 90 GLN A CA 1
ATOM 690 C C . GLN A 1 90 ? 10.016 3.529 10.133 1 97.5 90 GLN A C 1
ATOM 692 O O . GLN A 1 90 ? 8.812 3.688 10.352 1 97.5 90 GLN A O 1
ATOM 697 N N . ALA A 1 91 ? 10.531 2.861 9.133 1 97.81 91 ALA A N 1
ATOM 698 C CA . ALA A 1 91 ? 9.695 2.504 7.988 1 97.81 91 ALA A CA 1
ATOM 699 C C . ALA A 1 91 ? 8.617 1.5 8.383 1 97.81 91 ALA A C 1
ATOM 701 O O . ALA A 1 91 ? 7.453 1.65 8.008 1 97.81 91 ALA A O 1
ATOM 702 N N . GLU A 1 92 ? 8.977 0.476 9.125 1 98 92 GLU A N 1
ATOM 703 C CA . GLU A 1 92 ? 8.008 -0.552 9.5 1 98 92 GLU A CA 1
ATOM 704 C C . GLU A 1 92 ? 6.922 0.014 10.406 1 98 92 GLU A C 1
ATOM 706 O O . GLU A 1 92 ? 5.738 -0.301 10.242 1 98 92 GLU A O 1
ATOM 711 N N . LEU A 1 93 ? 7.352 0.771 11.406 1 97.94 93 LEU A N 1
ATOM 712 C CA . LEU A 1 93 ? 6.379 1.399 12.289 1 97.94 93 LEU A CA 1
ATOM 713 C C . LEU A 1 93 ? 5.434 2.305 11.508 1 97.94 93 LEU A C 1
ATOM 715 O O . LEU A 1 93 ? 4.223 2.309 11.75 1 97.94 93 LEU A O 1
ATOM 719 N N . THR A 1 94 ? 5.996 3.121 10.586 1 98.56 94 THR A N 1
ATOM 720 C CA . THR A 1 94 ? 5.195 4.008 9.75 1 98.56 94 THR A CA 1
ATOM 721 C C . THR A 1 94 ? 4.172 3.211 8.945 1 98.56 94 THR A C 1
ATOM 723 O O . THR A 1 94 ? 2.992 3.572 8.898 1 98.56 94 THR A O 1
ATOM 726 N N . ALA A 1 95 ? 4.621 2.111 8.344 1 98.62 95 ALA A N 1
ATOM 727 C CA . ALA A 1 95 ? 3.715 1.277 7.555 1 98.62 95 ALA A CA 1
ATOM 728 C C . ALA A 1 95 ? 2.633 0.66 8.438 1 98.62 95 ALA A C 1
ATOM 730 O O . ALA A 1 95 ? 1.477 0.549 8.023 1 98.62 95 ALA A O 1
ATOM 731 N N . ASN A 1 96 ? 2.977 0.254 9.609 1 98.44 96 ASN A N 1
ATOM 732 C CA . ASN A 1 96 ? 2.051 -0.399 10.531 1 98.44 96 ASN A CA 1
ATOM 733 C C . ASN A 1 96 ? 0.97 0.562 11.016 1 98.44 96 ASN A C 1
ATOM 735 O O . ASN A 1 96 ? -0.206 0.199 11.078 1 98.44 96 ASN A O 1
ATOM 739 N N . VAL A 1 97 ? 1.348 1.79 11.336 1 98.25 97 VAL A N 1
ATOM 740 C CA . VAL A 1 97 ? 0.415 2.758 11.906 1 98.25 97 VAL A CA 1
ATOM 741 C C . VAL A 1 97 ? -0.327 3.48 10.781 1 98.25 97 VAL A C 1
ATOM 743 O O . VAL A 1 97 ? -1.56 3.471 10.734 1 98.25 97 VAL A O 1
ATOM 746 N N . THR A 1 98 ? 0.425 4.031 9.82 1 98.69 98 THR A N 1
ATOM 747 C CA . THR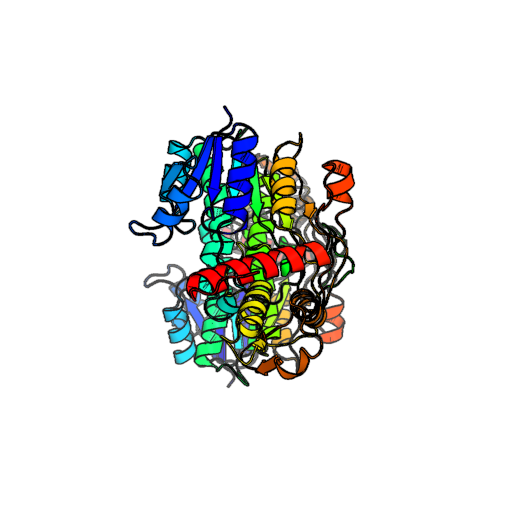 A 1 98 ? -0.116 4.914 8.789 1 98.69 98 THR A CA 1
ATOM 748 C C . THR A 1 98 ? -0.803 4.109 7.691 1 98.69 98 THR A C 1
ATOM 750 O O . THR A 1 98 ? -1.752 4.586 7.066 1 98.69 98 THR A O 1
ATOM 753 N N . GLY A 1 99 ? -0.34 2.859 7.496 1 98.62 99 GLY A N 1
ATOM 754 C CA . GLY A 1 99 ? -0.909 1.986 6.48 1 98.62 99 GLY A CA 1
ATOM 755 C C . GLY A 1 99 ? -1.904 0.989 7.043 1 98.62 99 GLY A C 1
ATOM 756 O O . GLY A 1 99 ? -3.115 1.207 6.973 1 98.62 99 GLY A O 1
ATOM 757 N N . LEU A 1 100 ? -1.405 -0.009 7.832 1 98.69 100 LEU A N 1
ATOM 758 C CA . LEU A 1 100 ? -2.238 -1.085 8.359 1 98.69 100 LEU A CA 1
ATOM 759 C C . LEU A 1 100 ? -3.27 -0.541 9.344 1 98.69 100 LEU A C 1
ATOM 761 O O . LEU A 1 100 ? -4.34 -1.127 9.516 1 98.69 100 LEU A O 1
ATOM 765 N N . GLY A 1 101 ? -2.914 0.585 9.992 1 98.75 101 GLY A N 1
ATOM 766 C CA . GLY A 1 101 ? -3.873 1.205 10.891 1 98.75 101 GLY A CA 1
ATOM 767 C C . GLY A 1 101 ? -5.172 1.584 10.211 1 98.75 101 GLY A C 1
ATOM 768 O O . GLY A 1 101 ? -6.246 1.507 10.812 1 98.75 101 GLY A O 1
ATOM 769 N N . VAL A 1 102 ? -5.105 1.987 8.922 1 98.94 102 VAL A N 1
ATOM 770 C CA . VAL A 1 102 ? -6.297 2.32 8.148 1 98.94 102 VAL A CA 1
ATOM 771 C C . VAL A 1 102 ? -7.156 1.074 7.961 1 98.94 102 VAL A C 1
ATOM 773 O O . VAL A 1 102 ? -8.375 1.12 8.148 1 98.94 102 VAL A O 1
ATOM 776 N N . LEU A 1 103 ? -6.492 -0.029 7.602 1 98.88 103 LEU A N 1
ATOM 777 C CA . LEU A 1 103 ? -7.188 -1.299 7.418 1 98.88 103 LEU A CA 1
ATOM 778 C C . LEU A 1 103 ? -7.879 -1.732 8.711 1 98.88 103 LEU A C 1
ATOM 780 O O . LEU A 1 103 ? -9.039 -2.15 8.688 1 98.88 103 LEU A O 1
ATOM 784 N N . ARG A 1 104 ? -7.156 -1.667 9.812 1 98.81 104 ARG A N 1
ATOM 785 C CA . ARG A 1 104 ? -7.727 -2.068 11.102 1 98.81 104 ARG A CA 1
ATOM 786 C C . ARG A 1 104 ? -8.953 -1.232 11.438 1 98.81 104 ARG A C 1
ATOM 788 O O . ARG A 1 104 ? -9.945 -1.758 11.945 1 98.81 104 ARG A O 1
ATOM 795 N N . LEU A 1 105 ? -8.867 0.064 11.188 1 98.88 105 LEU A N 1
ATOM 796 C CA . LEU A 1 105 ? -10 0.935 11.492 1 98.88 105 LEU A CA 1
ATOM 797 C C . LEU A 1 105 ? -11.188 0.615 10.594 1 98.88 105 LEU A C 1
ATOM 799 O O . LEU A 1 105 ? -12.336 0.621 11.047 1 98.88 105 LEU A O 1
ATOM 803 N N . LEU A 1 106 ? -10.953 0.389 9.305 1 98.81 106 LEU A N 1
ATOM 804 C CA . LEU A 1 106 ? -12.008 -0.007 8.375 1 98.81 106 LEU A CA 1
ATOM 805 C C . LEU A 1 106 ? -12.656 -1.315 8.82 1 98.81 106 LEU A C 1
ATOM 807 O O . LEU A 1 106 ? -13.875 -1.454 8.766 1 98.81 106 LEU A O 1
ATOM 811 N N . GLU A 1 107 ? -11.828 -2.293 9.234 1 98.5 107 GLU A N 1
ATOM 812 C CA . GLU A 1 107 ? -12.352 -3.555 9.75 1 98.5 107 GLU A CA 1
ATOM 813 C C . GLU A 1 107 ? -13.203 -3.33 11 1 98.5 107 GLU A C 1
ATOM 815 O O . GLU A 1 107 ? -14.266 -3.934 11.156 1 98.5 107 GLU A O 1
ATOM 820 N N . ALA A 1 108 ? -12.711 -2.484 11.898 1 98.75 108 ALA A N 1
ATOM 821 C CA . ALA A 1 108 ? -13.461 -2.174 13.109 1 98.75 108 ALA A CA 1
ATOM 822 C C . ALA A 1 108 ? -14.82 -1.563 12.781 1 98.75 108 ALA A C 1
ATOM 824 O O . ALA A 1 108 ? -15.82 -1.892 13.414 1 98.75 108 ALA A O 1
ATOM 825 N N . ILE A 1 109 ? -14.883 -0.666 11.812 1 98.75 109 ILE A N 1
ATOM 826 C CA . ILE A 1 109 ? -16.125 -0.022 11.383 1 98.75 109 ILE A CA 1
ATOM 827 C C . ILE A 1 109 ? -17.094 -1.074 10.859 1 98.75 109 ILE A C 1
ATOM 829 O O . ILE A 1 109 ? -18.281 -1.038 11.18 1 98.75 109 ILE A O 1
ATOM 833 N N . ARG A 1 110 ? -16.594 -2.014 10.078 1 97.94 110 ARG A N 1
ATOM 834 C CA . ARG A 1 110 ? -17.453 -3.08 9.562 1 97.94 110 ARG A CA 1
ATOM 835 C C . ARG A 1 110 ? -17.969 -3.957 10.695 1 97.94 110 ARG A C 1
ATOM 837 O O . ARG A 1 110 ? -19.141 -4.367 10.688 1 97.94 110 ARG A O 1
ATOM 844 N N . MET A 1 111 ? -17.078 -4.254 11.664 1 97.44 111 MET A N 1
ATOM 845 C CA . MET A 1 111 ? -17.453 -5.121 12.781 1 97.44 111 MET A CA 1
ATOM 846 C C . MET A 1 111 ? -18.531 -4.477 13.633 1 97.44 111 MET A C 1
ATOM 848 O O . MET A 1 111 ? -19.453 -5.156 14.094 1 97.44 111 MET A O 1
ATOM 852 N N . VAL A 1 112 ? -18.438 -3.188 13.812 1 98.12 112 VAL A N 1
ATOM 853 C CA . VAL A 1 112 ? -19.328 -2.484 14.727 1 98.12 112 VAL A CA 1
ATOM 854 C C . VAL A 1 112 ? -20.578 -2.029 13.969 1 98.12 112 VAL A C 1
ATOM 856 O O . VAL A 1 112 ? -21.703 -2.168 14.469 1 98.12 112 VAL A O 1
ATOM 859 N N . GLY A 1 113 ? -20.391 -1.457 12.758 1 97 113 GLY A N 1
ATOM 860 C CA . GLY A 1 113 ? -21.5 -0.898 11.992 1 97 113 GLY A CA 1
ATOM 861 C C . GLY A 1 113 ? -22.219 -1.929 11.148 1 97 113 GLY A C 1
ATOM 862 O O . GLY A 1 113 ? -23.328 -1.67 10.641 1 97 113 GLY A O 1
ATOM 863 N N . GLY A 1 114 ? -21.609 -3.123 10.961 1 94.94 114 GLY A N 1
ATOM 864 C CA . GLY A 1 114 ? -22.203 -4.172 10.148 1 94.94 114 GLY A CA 1
ATOM 865 C C . GLY A 1 114 ? -21.609 -4.254 8.75 1 94.94 114 GLY A C 1
ATOM 866 O O . GLY A 1 114 ? -20.984 -3.303 8.281 1 94.94 114 GLY A O 1
ATOM 867 N N . SER A 1 115 ? -21.828 -5.387 8.086 1 88.44 115 SER A N 1
ATOM 868 C CA . SER A 1 115 ? -21.266 -5.641 6.762 1 88.44 115 SER A CA 1
ATOM 869 C C . SER A 1 115 ? -22.188 -5.148 5.66 1 88.44 115 SER A C 1
ATOM 871 O O . SER A 1 115 ? -21.781 -5.02 4.504 1 88.44 115 SER A O 1
ATOM 873 N N . GLN A 1 116 ? -23.391 -4.914 6.035 1 90.25 116 GLN A N 1
ATOM 874 C CA . GLN A 1 116 ? -24.391 -4.402 5.102 1 90.25 116 GLN A CA 1
ATOM 875 C C . GLN A 1 116 ? -25.047 -3.139 5.641 1 90.25 116 GLN A C 1
ATOM 877 O O . GLN A 1 116 ? -25.328 -3.037 6.84 1 90.25 116 GLN A O 1
ATOM 882 N N . ASN A 1 117 ? -25.219 -2.207 4.789 1 93.19 117 ASN A N 1
ATOM 883 C CA . ASN A 1 117 ? -25.906 -0.963 5.129 1 93.19 117 ASN A CA 1
ATOM 884 C C . ASN A 1 117 ? -25.266 -0.292 6.348 1 93.19 117 ASN A C 1
ATOM 886 O O . ASN A 1 117 ? -25.969 0.099 7.281 1 93.19 117 ASN A O 1
ATOM 890 N N . ASN A 1 118 ? -23.969 -0.375 6.484 1 96.69 118 ASN A N 1
ATOM 891 C CA . ASN A 1 118 ? -23.219 0.293 7.551 1 96.69 118 ASN A CA 1
ATOM 892 C C . ASN A 1 118 ? -23.484 1.795 7.562 1 96.69 118 ASN A C 1
ATOM 894 O O . ASN A 1 118 ? -23.281 2.477 6.555 1 96.69 118 ASN A O 1
ATOM 898 N N . PRO A 1 119 ? -23.953 2.344 8.625 1 97.19 119 PRO A N 1
ATOM 899 C CA . PRO A 1 119 ? -24.344 3.756 8.664 1 97.19 119 PRO A CA 1
ATOM 900 C C . PRO A 1 119 ? -23.156 4.688 8.914 1 97.19 119 PRO A C 1
ATOM 902 O O . PRO A 1 119 ? -23.297 5.906 8.805 1 97.19 119 PRO A O 1
ATOM 905 N N . ILE A 1 120 ? -22.031 4.18 9.328 1 98.69 120 ILE A N 1
ATOM 906 C CA . ILE A 1 120 ? -20.875 4.992 9.695 1 98.69 120 ILE A CA 1
ATOM 907 C C . ILE A 1 120 ? -20.188 5.516 8.43 1 98.69 120 ILE A C 1
ATOM 909 O O . ILE A 1 120 ? -19.859 4.738 7.535 1 98.69 120 ILE A O 1
ATOM 913 N N . ARG A 1 121 ? -20 6.836 8.289 1 98.81 121 ARG A N 1
ATOM 914 C CA . ARG A 1 121 ? -19.25 7.449 7.199 1 98.81 121 ARG A CA 1
ATOM 915 C C . ARG A 1 121 ? -17.781 7.625 7.578 1 98.81 121 ARG A C 1
ATOM 917 O O . ARG A 1 121 ? -17.469 8.047 8.695 1 98.81 121 ARG A O 1
ATOM 924 N N . PHE A 1 122 ? -16.906 7.258 6.711 1 98.94 122 PHE A N 1
ATOM 925 C CA . PHE A 1 122 ? -15.484 7.191 7.012 1 98.94 122 PHE A CA 1
ATOM 926 C C . PHE A 1 122 ? -14.703 8.141 6.117 1 98.94 122 PHE A C 1
ATOM 928 O O . PHE A 1 122 ? -14.891 8.156 4.898 1 98.94 122 PHE A O 1
ATOM 935 N N . TYR A 1 123 ? -13.844 8.945 6.746 1 98.94 123 TYR A N 1
ATOM 936 C CA . TYR A 1 123 ? -12.883 9.789 6.047 1 98.94 123 TYR A CA 1
ATOM 937 C C . TYR A 1 123 ? -11.453 9.305 6.293 1 98.94 123 TYR A C 1
ATOM 939 O O . TYR A 1 123 ? -11.047 9.133 7.445 1 98.94 123 TYR A O 1
ATOM 947 N N . GLN A 1 124 ? -10.742 9.086 5.223 1 98.94 124 GLN A N 1
ATOM 948 C CA . GLN A 1 124 ? -9.32 8.742 5.289 1 98.94 124 GLN A CA 1
ATOM 949 C C . GLN A 1 124 ? -8.453 9.922 4.859 1 98.94 124 GLN A C 1
ATOM 951 O O . GLN A 1 124 ? -8.641 10.469 3.768 1 98.94 124 GLN A O 1
ATOM 956 N N . ALA A 1 125 ? -7.547 10.32 5.754 1 98.88 125 ALA A N 1
ATOM 957 C CA . ALA A 1 125 ? -6.539 11.305 5.371 1 98.88 125 ALA A CA 1
ATOM 958 C C . ALA A 1 125 ? -5.496 10.688 4.441 1 98.88 125 ALA A C 1
ATOM 960 O O . ALA A 1 125 ? -4.52 10.094 4.898 1 98.88 125 ALA A O 1
ATOM 961 N N . SER A 1 126 ? -5.688 10.812 3.145 1 98.5 126 SER A N 1
ATOM 962 C CA . SER A 1 126 ? -4.633 10.523 2.176 1 98.5 126 SER A CA 1
ATOM 963 C C . SER A 1 126 ? -3.662 11.695 2.053 1 98.5 126 SER A C 1
ATOM 965 O O . SER A 1 126 ? -3.521 12.492 2.982 1 98.5 126 SER A O 1
ATOM 967 N N . SER A 1 127 ? -2.861 11.711 0.988 1 98.44 127 SER A N 1
ATOM 968 C CA . SER A 1 127 ? -1.802 12.711 0.95 1 98.44 127 SER A CA 1
ATOM 969 C C . SER A 1 127 ? -1.3 12.938 -0.473 1 98.44 127 SER A C 1
ATOM 971 O O . SER A 1 127 ? -1.236 11.992 -1.268 1 98.44 127 SER A O 1
ATOM 973 N N . SER A 1 128 ? -0.918 14.18 -0.74 1 98.12 128 SER A N 1
ATOM 974 C CA . SER A 1 128 ? -0.263 14.477 -2.01 1 98.12 128 SER A CA 1
ATOM 975 C C . SER A 1 128 ? 1.076 13.75 -2.121 1 98.12 128 SER A C 1
ATOM 977 O O . SER A 1 128 ? 1.591 13.555 -3.225 1 98.12 128 SER A O 1
ATOM 979 N N . GLU A 1 129 ? 1.672 13.344 -0.997 1 97.69 129 GLU A N 1
ATOM 980 C CA . GLU A 1 129 ? 2.936 12.609 -0.991 1 97.69 129 GLU A CA 1
ATOM 981 C C . GLU A 1 129 ? 2.816 11.297 -1.758 1 97.69 129 GLU A C 1
ATOM 983 O O . GLU A 1 129 ? 3.826 10.695 -2.123 1 97.69 129 GLU A O 1
ATOM 988 N N . MET A 1 130 ? 1.591 10.836 -2.025 1 98.56 130 MET A N 1
ATOM 989 C CA . MET A 1 130 ? 1.362 9.617 -2.795 1 98.56 130 MET A CA 1
ATOM 990 C C . MET A 1 130 ? 1.812 9.789 -4.242 1 98.56 130 MET A C 1
ATOM 992 O O . MET A 1 130 ? 2.24 8.836 -4.883 1 98.56 130 MET A O 1
ATOM 996 N N . PHE A 1 131 ? 1.762 11.016 -4.754 1 98.19 131 PHE A N 1
ATOM 997 C CA . PHE A 1 131 ? 2.141 11.281 -6.137 1 98.19 131 PHE A CA 1
ATOM 998 C C . PHE A 1 131 ? 3.654 11.211 -6.309 1 98.19 131 PHE A C 1
ATOM 1000 O O . PHE A 1 131 ? 4.148 10.758 -7.344 1 98.19 131 PHE A O 1
ATOM 1007 N N . GLY A 1 132 ? 4.379 11.727 -5.242 1 96.62 132 GLY A N 1
ATOM 1008 C CA . GLY A 1 132 ? 5.824 11.57 -5.203 1 96.62 132 GLY A CA 1
ATOM 1009 C C . GLY A 1 132 ? 6.512 12.055 -6.465 1 96.62 132 GLY A C 1
ATOM 1010 O O . GLY A 1 132 ? 6.516 13.25 -6.758 1 96.62 132 GLY A O 1
ATOM 1011 N N . LYS A 1 133 ? 7.125 11.125 -7.312 1 95.31 133 LYS A N 1
ATOM 1012 C CA . LYS A 1 133 ? 7.688 11.461 -8.617 1 95.31 133 LYS A CA 1
ATOM 1013 C C . LYS A 1 133 ? 6.586 11.672 -9.648 1 95.31 133 LYS A C 1
ATOM 1015 O O . LYS A 1 133 ? 6.199 10.742 -10.359 1 95.31 133 LYS A O 1
ATOM 1020 N N . VAL A 1 134 ? 6.258 12.891 -9.812 1 91.69 134 VAL A N 1
ATOM 1021 C CA . VAL A 1 134 ? 5.023 13.266 -10.5 1 91.69 134 VAL A CA 1
ATOM 1022 C C . VAL A 1 134 ? 5.121 12.898 -11.977 1 91.69 134 VAL A C 1
ATOM 1024 O O . VAL A 1 134 ? 6.125 13.188 -12.633 1 91.69 134 VAL A O 1
ATOM 1027 N N . ARG A 1 135 ? 4.047 12.328 -12.438 1 86.19 135 ARG A N 1
ATOM 1028 C CA . ARG A 1 135 ? 3.959 11.898 -13.828 1 86.19 135 ARG A CA 1
ATOM 1029 C C . ARG A 1 135 ? 3.164 12.898 -14.664 1 86.19 135 ARG A C 1
ATOM 1031 O O . ARG A 1 135 ? 3.32 12.969 -15.883 1 86.19 135 ARG A O 1
ATOM 1038 N N . GLU A 1 136 ? 2.225 13.531 -13.961 1 90.75 136 GLU A N 1
ATOM 1039 C CA . GLU A 1 136 ? 1.354 14.539 -14.555 1 90.75 136 GLU A CA 1
ATOM 1040 C C . GLU A 1 136 ? 1.231 15.758 -13.656 1 90.75 136 GLU A C 1
ATOM 1042 O O . GLU A 1 136 ? 1.229 15.641 -12.43 1 90.75 136 GLU A O 1
ATOM 1047 N N . SER A 1 137 ? 1.138 16.969 -14.258 1 94.94 137 SER A N 1
ATOM 1048 C CA . SER A 1 137 ? 0.993 18.203 -13.508 1 94.94 137 SER A CA 1
ATOM 1049 C C . SER A 1 137 ? 0.012 19.156 -14.188 1 94.94 137 SER A C 1
ATOM 1051 O O . SER A 1 137 ? 0.063 19.344 -15.406 1 94.94 137 SER A O 1
ATOM 1053 N N . PRO A 1 138 ? -0.915 19.766 -13.391 1 98 138 PRO A N 1
ATOM 1054 C CA . PRO A 1 138 ? -1.15 19.516 -11.969 1 98 138 PRO A CA 1
ATOM 1055 C C . PRO A 1 138 ? -1.73 18.125 -11.711 1 98 138 PRO A C 1
ATOM 1057 O O . PRO A 1 138 ? -2.188 17.453 -12.641 1 98 138 PRO A O 1
ATOM 1060 N N . GLN A 1 139 ? -1.582 17.641 -10.5 1 98.38 139 GLN A N 1
ATOM 1061 C CA . GLN A 1 139 ? -2.105 16.312 -10.148 1 98.38 139 GLN A CA 1
ATOM 1062 C C . GLN A 1 139 ? -3.604 16.375 -9.859 1 98.38 139 GLN A C 1
ATOM 1064 O O . GLN A 1 139 ? -4.074 17.312 -9.195 1 98.38 139 GLN A O 1
ATOM 1069 N N . VAL A 1 140 ? -4.336 15.5 -10.391 1 98.12 140 VAL A N 1
ATOM 1070 C CA . VAL A 1 140 ? -5.762 15.312 -10.141 1 98.12 140 VAL A CA 1
ATOM 1071 C C . VAL A 1 140 ? -6 13.938 -9.523 1 98.12 140 VAL A C 1
ATOM 1073 O O . VAL A 1 140 ? -5.047 13.203 -9.242 1 98.12 140 VAL A O 1
ATOM 1076 N N . GLU A 1 141 ? -7.234 13.555 -9.219 1 97.75 141 GLU A N 1
ATOM 1077 C CA . GLU A 1 141 ? -7.586 12.336 -8.5 1 97.75 141 GLU A CA 1
ATOM 1078 C C . GLU A 1 141 ? -7.145 11.094 -9.266 1 97.75 141 GLU A C 1
ATOM 1080 O O . GLU A 1 141 ? -6.898 10.039 -8.672 1 97.75 141 GLU A O 1
ATOM 1085 N N . THR A 1 142 ? -6.961 11.195 -10.617 1 95.19 142 THR A N 1
ATOM 1086 C CA . THR A 1 142 ? -6.648 10.023 -11.43 1 95.19 142 THR A CA 1
ATOM 1087 C C . THR A 1 142 ? -5.164 9.977 -11.773 1 95.19 142 THR A C 1
ATOM 1089 O O . THR A 1 142 ? -4.703 9.055 -12.445 1 95.19 142 THR A O 1
ATOM 1092 N N . THR A 1 143 ? -4.402 11.055 -11.367 1 96.75 143 THR A N 1
ATOM 1093 C CA . THR A 1 143 ? -2.965 11.039 -11.609 1 96.75 143 THR A CA 1
ATOM 1094 C C . THR A 1 143 ? -2.32 9.82 -10.945 1 96.75 143 THR A C 1
ATOM 1096 O O . THR A 1 143 ? -2.547 9.555 -9.766 1 96.75 143 THR A O 1
ATOM 1099 N N . PRO A 1 144 ? -1.552 9.023 -11.75 1 95.94 144 PRO A N 1
ATOM 1100 C CA . PRO A 1 144 ? -0.913 7.844 -11.156 1 95.94 144 PRO A CA 1
ATOM 1101 C C . PRO A 1 144 ? 0.029 8.195 -10.008 1 95.94 144 PRO A C 1
ATOM 1103 O O . PRO A 1 144 ? 0.739 9.203 -10.078 1 95.94 144 PRO A O 1
ATOM 1106 N N . PHE A 1 145 ? 0.065 7.348 -8.992 1 97.44 145 PHE A N 1
ATOM 1107 C CA . PHE A 1 145 ? 0.929 7.551 -7.836 1 97.44 145 PHE A CA 1
ATOM 1108 C C . PHE A 1 145 ? 2.328 7.012 -8.102 1 97.44 145 PHE A C 1
ATOM 1110 O O . PHE A 1 145 ? 2.504 6.094 -8.906 1 97.44 145 PHE A O 1
ATOM 1117 N N . TYR A 1 146 ? 3.332 7.594 -7.492 1 97.62 146 TYR A N 1
ATOM 1118 C CA . TYR A 1 146 ? 4.727 7.172 -7.457 1 97.62 146 TYR A CA 1
ATOM 1119 C C . TYR A 1 146 ? 5.406 7.641 -6.172 1 97.62 146 TYR A C 1
ATOM 1121 O O . TYR A 1 146 ? 6.316 8.469 -6.211 1 97.62 146 TYR A O 1
ATOM 1129 N N . PRO A 1 147 ? 4.977 7.039 -5.043 1 98.25 147 PRO A N 1
ATOM 1130 C CA . PRO A 1 147 ? 5.469 7.531 -3.756 1 98.25 147 PRO A CA 1
ATOM 1131 C C . PRO A 1 147 ? 6.984 7.422 -3.621 1 98.25 147 PRO A C 1
ATOM 1133 O O . PRO A 1 147 ? 7.582 6.449 -4.086 1 98.25 147 PRO A O 1
ATOM 1136 N N . ARG A 1 148 ? 7.602 8.422 -2.967 1 97.94 148 ARG A N 1
ATOM 1137 C CA . ARG A 1 148 ? 9.055 8.516 -2.896 1 97.94 148 ARG A CA 1
ATOM 1138 C C . ARG A 1 148 ? 9.547 8.398 -1.456 1 97.94 148 ARG A C 1
ATOM 1140 O O . ARG A 1 148 ? 10.656 8.82 -1.138 1 97.94 148 ARG A O 1
ATOM 1147 N N . SER A 1 149 ? 8.727 7.918 -0.533 1 98.25 149 SER A N 1
ATOM 1148 C CA . SER A 1 149 ? 9.086 7.668 0.859 1 98.25 149 SER A CA 1
ATOM 1149 C C . SER A 1 149 ? 8.25 6.531 1.447 1 98.25 149 SER A C 1
ATOM 1151 O O . SER A 1 149 ? 7.164 6.23 0.954 1 98.25 149 SER A O 1
ATOM 1153 N N . PRO A 1 150 ? 8.781 5.875 2.551 1 98.5 150 PRO A N 1
ATOM 1154 C CA . PRO A 1 150 ? 7.945 4.883 3.229 1 98.5 150 PRO A CA 1
ATOM 1155 C C . PRO A 1 150 ? 6.613 5.457 3.697 1 98.5 150 PRO A C 1
ATOM 1157 O O . PRO A 1 150 ? 5.594 4.762 3.68 1 98.5 150 PRO A O 1
ATOM 1160 N N . TYR A 1 151 ? 6.609 6.746 4.098 1 98.62 151 TYR A N 1
ATOM 1161 C CA . TYR A 1 151 ? 5.363 7.434 4.418 1 98.62 151 TYR A CA 1
ATOM 1162 C C . TYR A 1 151 ? 4.43 7.457 3.217 1 98.62 151 TYR A C 1
ATOM 1164 O O . TYR A 1 151 ? 3.254 7.098 3.33 1 98.62 151 TYR A O 1
ATOM 1172 N N . GLY A 1 152 ? 4.961 7.898 2.049 1 98.69 152 GLY A N 1
ATOM 1173 C CA . GLY A 1 152 ? 4.156 7.91 0.837 1 98.69 152 GLY A CA 1
ATOM 1174 C C . GLY A 1 152 ? 3.594 6.547 0.483 1 98.69 152 GLY A C 1
ATOM 1175 O O . GLY A 1 152 ? 2.426 6.43 0.106 1 98.69 152 GLY A O 1
ATOM 1176 N N . CYS A 1 153 ? 4.402 5.504 0.599 1 98.88 153 CYS A N 1
ATOM 1177 C CA . CYS A 1 153 ? 3.961 4.145 0.315 1 98.88 153 CYS A CA 1
ATOM 1178 C C . CYS A 1 153 ? 2.838 3.725 1.257 1 98.88 153 CYS A C 1
ATOM 1180 O O . CYS A 1 153 ? 1.868 3.096 0.833 1 98.88 153 CYS A O 1
ATOM 1182 N N . ALA A 1 154 ? 3.004 4.035 2.551 1 98.88 154 ALA A N 1
ATOM 1183 C CA . ALA A 1 154 ? 1.981 3.711 3.541 1 98.88 154 ALA A CA 1
ATOM 1184 C C . ALA A 1 154 ? 0.667 4.418 3.225 1 98.88 154 ALA A C 1
ATOM 1186 O O . ALA A 1 154 ? -0.41 3.834 3.373 1 98.88 154 ALA A O 1
ATOM 1187 N N . LYS A 1 155 ? 0.766 5.668 2.818 1 98.94 155 LYS A N 1
ATOM 1188 C CA . LYS A 1 155 ? -0.43 6.434 2.48 1 98.94 155 LYS A CA 1
ATOM 1189 C C . LYS A 1 155 ? -1.113 5.867 1.238 1 98.94 155 LYS A C 1
ATOM 1191 O O . LYS A 1 155 ? -2.342 5.875 1.143 1 98.94 155 LYS A O 1
ATOM 1196 N N . VAL A 1 156 ? -0.328 5.41 0.242 1 98.88 156 VAL A N 1
ATOM 1197 C CA . VAL A 1 156 ? -0.918 4.766 -0.926 1 98.88 156 VAL A CA 1
ATOM 1198 C C . VAL A 1 156 ? -1.722 3.541 -0.491 1 98.88 156 VAL A C 1
ATOM 1200 O O . VAL A 1 156 ? -2.855 3.346 -0.936 1 98.88 156 VAL A O 1
ATOM 1203 N N . PHE A 1 157 ? -1.123 2.725 0.423 1 98.94 157 PHE A N 1
ATOM 1204 C CA . PHE A 1 157 ? -1.855 1.567 0.925 1 98.94 157 PHE A CA 1
ATOM 1205 C C . PHE A 1 157 ? -3.154 1.998 1.594 1 98.94 157 PHE A C 1
ATOM 1207 O O . PHE A 1 157 ? -4.211 1.42 1.336 1 98.94 157 PHE A O 1
ATOM 1214 N N . GLY A 1 158 ? -3.061 2.975 2.496 1 98.94 158 GLY A N 1
ATOM 1215 C CA . GLY A 1 158 ? -4.246 3.475 3.174 1 98.94 158 GLY A CA 1
ATOM 1216 C C . GLY A 1 158 ? -5.32 3.955 2.215 1 98.94 158 GLY A C 1
ATOM 1217 O O . GLY A 1 158 ? -6.508 3.68 2.416 1 98.94 158 GLY A O 1
ATOM 1218 N N . HIS A 1 159 ? -4.918 4.676 1.149 1 98.88 159 HIS A N 1
ATOM 1219 C CA . HIS A 1 159 ? -5.836 5.164 0.124 1 98.88 159 HIS A CA 1
ATOM 1220 C C . HIS A 1 159 ? -6.504 4.008 -0.613 1 98.88 159 HIS A C 1
ATOM 1222 O O . HIS A 1 159 ? -7.73 3.967 -0.73 1 98.88 159 HIS A O 1
ATOM 1228 N N . ASP A 1 160 ? -5.699 3.061 -1.066 1 98.81 160 ASP A N 1
ATOM 1229 C CA . ASP A 1 160 ? -6.18 1.944 -1.875 1 98.81 160 ASP A CA 1
ATOM 1230 C C . ASP A 1 160 ? -7.133 1.06 -1.075 1 98.81 160 ASP A C 1
ATOM 1232 O O . ASP A 1 160 ? -8.148 0.596 -1.603 1 98.81 160 ASP A O 1
ATOM 1236 N N . ILE A 1 161 ? -6.773 0.78 0.193 1 98.88 161 ILE A N 1
ATOM 1237 C CA . ILE A 1 161 ? -7.609 -0.112 0.993 1 98.88 161 ILE A CA 1
ATOM 1238 C C . ILE A 1 161 ? -8.938 0.566 1.303 1 98.88 161 ILE A C 1
ATOM 1240 O O . ILE A 1 161 ? -9.977 -0.099 1.394 1 98.88 161 ILE A O 1
ATOM 1244 N N . THR A 1 162 ? -8.945 1.912 1.475 1 98.88 162 THR A N 1
ATOM 1245 C CA . THR A 1 162 ? -10.188 2.658 1.656 1 98.88 162 THR A CA 1
ATOM 1246 C C . THR A 1 162 ? -11.086 2.523 0.43 1 98.88 162 THR A C 1
ATOM 1248 O O . THR A 1 162 ? -12.273 2.236 0.556 1 98.88 162 THR A O 1
ATOM 1251 N N . VAL A 1 163 ? -10.516 2.736 -0.725 1 98.56 163 VAL A N 1
ATOM 1252 C CA . VAL A 1 163 ? -11.25 2.604 -1.977 1 98.56 163 VAL A CA 1
ATOM 1253 C C . VAL A 1 163 ? -11.789 1.182 -2.107 1 98.56 163 VAL A C 1
ATOM 1255 O O . VAL A 1 163 ? -12.945 0.983 -2.5 1 98.56 163 VAL A O 1
ATOM 1258 N N . ASN A 1 164 ? -10.953 0.203 -1.785 1 98.25 164 ASN A N 1
ATOM 1259 C CA . ASN A 1 164 ? -11.367 -1.19 -1.904 1 98.25 164 ASN A CA 1
ATOM 1260 C C . ASN A 1 164 ? -12.555 -1.502 -0.99 1 98.25 164 ASN A C 1
ATOM 1262 O O . ASN A 1 164 ? -13.461 -2.242 -1.373 1 98.25 164 ASN A O 1
ATOM 1266 N N . TYR A 1 165 ? -12.516 -1.014 0.218 1 98.25 165 TYR A N 1
ATOM 1267 C CA . TYR A 1 165 ? -13.602 -1.293 1.154 1 98.25 165 TYR A CA 1
ATOM 1268 C C . TYR A 1 165 ? -14.891 -0.598 0.723 1 98.25 165 TYR A C 1
ATOM 1270 O O . TYR A 1 165 ? -15.984 -1.109 0.958 1 98.25 165 TYR A O 1
ATOM 1278 N N . ARG A 1 166 ? -14.773 0.564 0.09 1 98.12 166 ARG A N 1
ATOM 1279 C CA . ARG A 1 166 ? -15.922 1.195 -0.552 1 98.12 166 ARG A CA 1
ATOM 1280 C C . ARG A 1 166 ? -16.469 0.321 -1.676 1 98.12 166 ARG A C 1
ATOM 1282 O O . ARG A 1 166 ? -17.672 0.045 -1.727 1 98.12 166 ARG A O 1
ATOM 1289 N N . ASP A 1 167 ? -15.609 -0.203 -2.5 1 96.44 167 ASP A N 1
ATOM 1290 C CA . ASP A 1 167 ? -16 -0.971 -3.68 1 96.44 167 ASP A CA 1
ATOM 1291 C C . ASP A 1 167 ? -16.516 -2.35 -3.289 1 96.44 167 ASP A C 1
ATOM 1293 O O . ASP A 1 167 ? -17.453 -2.867 -3.914 1 96.44 167 ASP A O 1
ATOM 1297 N N . SER A 1 168 ? -15.906 -2.943 -2.264 1 96.56 168 SER A N 1
ATOM 1298 C CA . SER A 1 168 ? -16.172 -4.34 -1.934 1 96.56 168 SER A CA 1
ATOM 1299 C C . SER A 1 168 ? -17.359 -4.477 -1 1 96.56 168 SER A C 1
ATOM 1301 O O . SER A 1 168 ? -18.094 -5.465 -1.062 1 96.56 168 SER A O 1
ATOM 1303 N N . TYR A 1 169 ? -17.562 -3.463 -0.098 1 96.94 169 TYR A N 1
ATOM 1304 C CA . TYR A 1 169 ? -18.531 -3.668 0.967 1 96.94 169 TYR A CA 1
ATOM 1305 C C . TYR A 1 169 ? -19.594 -2.568 0.958 1 96.94 169 TYR A C 1
ATOM 1307 O O . TYR A 1 169 ? -20.484 -2.557 1.799 1 96.94 169 TYR A O 1
ATOM 1315 N N . GLY A 1 170 ? -19.453 -1.6 0.038 1 97.25 170 GLY A N 1
ATOM 1316 C CA . GLY A 1 170 ? -20.422 -0.522 -0.048 1 97.25 170 GLY A CA 1
ATOM 1317 C C . GLY A 1 170 ? -20.312 0.476 1.089 1 97.25 170 GLY A C 1
ATOM 1318 O O . GLY A 1 170 ? -21.266 1.192 1.389 1 97.25 170 GLY A O 1
ATOM 1319 N N . LEU A 1 171 ? -19.203 0.544 1.777 1 98.25 171 LEU A N 1
ATOM 1320 C CA . LEU A 1 171 ? -18.984 1.515 2.844 1 98.25 171 LEU A CA 1
ATOM 1321 C C . LEU A 1 171 ? -18.953 2.936 2.291 1 98.25 171 LEU A C 1
ATOM 1323 O O . LEU A 1 171 ? -18.406 3.174 1.212 1 98.25 171 LEU A O 1
ATOM 1327 N N . PHE A 1 172 ? -19.625 3.891 2.986 1 98.69 172 PHE A N 1
ATOM 1328 C CA . PHE A 1 172 ? -19.391 5.297 2.686 1 98.69 172 PHE A CA 1
ATOM 1329 C C . PHE A 1 172 ? -18 5.719 3.15 1 98.69 172 PHE A C 1
ATOM 1331 O O . PHE A 1 172 ? -17.812 6.102 4.309 1 98.69 172 PHE A O 1
ATOM 1338 N N . ALA A 1 173 ? -17.047 5.625 2.297 1 98.75 173 ALA A N 1
ATOM 1339 C CA . ALA A 1 173 ? -15.641 5.902 2.611 1 98.75 173 ALA A CA 1
ATOM 1340 C C . ALA A 1 173 ? -15.031 6.859 1.595 1 98.75 173 ALA A C 1
ATOM 1342 O O . ALA A 1 173 ? -15.078 6.609 0.388 1 98.75 173 ALA A O 1
ATOM 1343 N N . CYS A 1 174 ? -14.477 7.965 2.078 1 98.75 174 CYS A N 1
ATOM 1344 C CA . CYS A 1 174 ? -13.852 8.984 1.251 1 98.75 174 CYS A CA 1
ATOM 1345 C C . CYS A 1 174 ? -12.375 9.141 1.595 1 98.75 174 CYS A C 1
ATOM 1347 O O . CYS A 1 174 ? -11.977 8.969 2.752 1 98.75 174 CYS A O 1
ATOM 1349 N N . SER A 1 175 ? -11.641 9.398 0.583 1 98.69 175 SER A N 1
ATOM 1350 C CA . SER A 1 175 ? -10.242 9.781 0.783 1 98.69 175 SER A CA 1
ATOM 1351 C C . SER A 1 175 ? -10 11.234 0.391 1 98.69 175 SER A C 1
ATOM 1353 O O . SER A 1 175 ? -10.375 11.656 -0.705 1 98.69 175 SER A O 1
ATOM 1355 N N . GLY A 1 176 ? -9.508 12 1.284 1 98.88 176 GLY A N 1
ATOM 1356 C CA . GLY A 1 176 ? -9.008 13.32 0.942 1 98.88 176 GLY A CA 1
ATOM 1357 C C . GLY A 1 176 ? -7.539 13.32 0.563 1 98.88 176 GLY A C 1
ATOM 1358 O O . GLY A 1 176 ? -6.676 13.07 1.406 1 98.88 176 GLY A O 1
ATOM 1359 N N . ILE A 1 177 ? -7.234 13.523 -0.692 1 98.88 177 ILE A N 1
ATOM 1360 C CA . ILE A 1 177 ? -5.855 13.68 -1.142 1 98.88 177 ILE A CA 1
ATOM 1361 C C . ILE A 1 177 ? -5.414 15.133 -0.945 1 98.88 177 ILE A C 1
ATOM 1363 O O . ILE A 1 177 ? -5.422 15.922 -1.891 1 98.88 177 ILE A O 1
ATOM 1367 N N . LEU A 1 178 ? -5.016 15.391 0.262 1 98.81 178 LEU A N 1
ATOM 1368 C CA . LEU A 1 178 ? -4.707 16.766 0.629 1 98.81 178 LEU A CA 1
ATOM 1369 C C . LEU A 1 178 ? -3.268 17.125 0.271 1 98.81 178 LEU A C 1
ATOM 1371 O O . LEU A 1 178 ? -2.352 16.344 0.526 1 98.81 178 LEU A O 1
ATOM 1375 N N . PHE A 1 179 ? -3.117 18.219 -0.375 1 98.62 179 PHE A N 1
ATOM 1376 C CA . PHE A 1 179 ? -1.79 18.781 -0.584 1 98.62 179 PHE A CA 1
ATOM 1377 C C . PHE A 1 179 ? -1.306 19.5 0.667 1 98.62 179 PHE A C 1
ATOM 1379 O O . PHE A 1 179 ? -1.975 19.484 1.702 1 98.62 179 PHE A O 1
ATOM 1386 N N . ASN A 1 180 ? -0.056 19.953 0.675 1 98.25 180 ASN A N 1
ATOM 1387 C CA . ASN A 1 180 ? 0.529 20.547 1.871 1 98.25 180 ASN A CA 1
ATOM 1388 C C . ASN A 1 180 ? -0.378 21.609 2.463 1 98.25 180 ASN A C 1
ATOM 1390 O O . ASN A 1 180 ? -0.866 22.484 1.743 1 98.25 180 ASN A O 1
ATOM 1394 N N . HIS A 1 181 ? -0.639 21.469 3.699 1 98.5 181 HIS A N 1
ATOM 1395 C CA . HIS A 1 181 ? -1.398 22.484 4.422 1 98.5 181 HIS A CA 1
ATOM 1396 C C . HIS A 1 181 ? -0.817 22.719 5.809 1 98.5 181 HIS A C 1
ATOM 1398 O O . HIS A 1 181 ? -0.402 21.781 6.484 1 98.5 181 HIS A O 1
ATOM 1404 N N . GLU A 1 182 ? -0.78 24.016 6.16 1 98.5 182 GLU A N 1
ATOM 1405 C CA . GLU A 1 182 ? -0.006 24.5 7.301 1 98.5 182 GLU A CA 1
ATOM 1406 C C . GLU A 1 182 ? -0.838 25.438 8.18 1 98.5 182 GLU A C 1
ATOM 1408 O O . GLU A 1 182 ? -1.929 25.844 7.789 1 98.5 182 GLU A O 1
ATOM 1413 N N . SER A 1 183 ? -0.358 25.672 9.336 1 98.62 183 SER A N 1
ATOM 1414 C CA . SER A 1 183 ? -0.955 26.594 10.289 1 98.62 183 SER A CA 1
ATOM 1415 C C . SER A 1 183 ? -0.036 26.828 11.484 1 98.62 183 SER A C 1
ATOM 1417 O O . SER A 1 183 ? 0.984 26.156 11.625 1 98.62 183 SER A O 1
ATOM 1419 N N . PRO A 1 184 ? -0.399 27.781 12.344 1 97.88 184 PRO A N 1
ATOM 1420 C CA . PRO A 1 184 ? 0.354 27.984 13.578 1 97.88 184 PRO A CA 1
ATOM 1421 C C . PRO A 1 184 ? 0.373 26.75 14.477 1 97.88 184 PRO A C 1
ATOM 1423 O O . PRO A 1 184 ? 1.193 26.656 15.398 1 97.88 184 PRO A O 1
ATOM 1426 N N . ARG A 1 185 ? -0.467 25.766 14.211 1 96.56 185 ARG A N 1
ATOM 1427 C CA . ARG A 1 185 ? -0.573 24.578 15.07 1 96.56 185 ARG A CA 1
ATOM 1428 C C . ARG A 1 185 ? 0.306 23.453 14.547 1 96.56 185 ARG A C 1
ATOM 1430 O O . ARG A 1 185 ? 0.403 22.391 15.18 1 96.56 185 ARG A O 1
ATOM 1437 N N . ARG A 1 186 ? 0.903 23.703 13.383 1 97.44 186 ARG A N 1
ATOM 1438 C CA . ARG A 1 186 ? 1.774 22.688 12.797 1 97.44 186 ARG A CA 1
ATOM 1439 C C . ARG A 1 186 ? 2.953 22.391 13.711 1 97.44 186 ARG A C 1
ATOM 1441 O O . ARG A 1 186 ? 3.459 23.281 14.398 1 97.44 186 ARG A O 1
ATOM 1448 N N . GLY A 1 187 ? 3.387 21.109 13.773 1 94.31 187 GLY A N 1
ATOM 1449 C CA . GLY A 1 187 ? 4.531 20.719 14.586 1 94.31 187 GLY A CA 1
ATOM 1450 C C . GLY A 1 187 ? 5.824 21.375 14.141 1 94.31 187 GLY A C 1
ATOM 1451 O O . GLY A 1 187 ? 6.043 21.594 12.945 1 94.31 187 GLY A O 1
ATOM 1452 N N . LEU A 1 188 ? 6.703 21.516 15.039 1 94.62 188 LEU A N 1
ATOM 1453 C CA . LEU A 1 188 ? 7.953 22.234 14.797 1 94.62 188 LEU A CA 1
ATOM 1454 C C . LEU A 1 188 ? 8.883 21.406 13.914 1 94.62 188 LEU A C 1
ATOM 1456 O O . LEU A 1 188 ? 9.844 21.938 13.352 1 94.62 188 LEU A O 1
ATOM 1460 N N . GLU A 1 189 ? 8.594 20.125 13.789 1 91.81 189 GLU A N 1
ATOM 1461 C CA . GLU A 1 189 ? 9.445 19.25 12.984 1 91.81 189 GLU A CA 1
ATOM 1462 C C . GLU A 1 189 ? 9.234 19.484 11.492 1 91.81 189 GLU A C 1
ATOM 1464 O O . GLU A 1 189 ? 10.062 19.094 10.672 1 91.81 189 GLU A O 1
ATOM 1469 N N . PHE A 1 190 ? 8.172 20.172 11.148 1 95.44 190 PHE A N 1
ATOM 1470 C CA . PHE A 1 190 ? 7.867 20.422 9.742 1 95.44 190 PHE A CA 1
ATOM 1471 C C . PHE A 1 190 ? 8.562 21.688 9.266 1 95.44 190 PHE A C 1
ATOM 1473 O O . PHE A 1 190 ? 8.633 22.688 9.992 1 95.44 190 PHE A O 1
ATOM 1480 N N . VAL A 1 191 ? 9 21.703 8.07 1 96.19 191 VAL A N 1
ATOM 1481 C CA . VAL A 1 191 ? 9.906 22.703 7.535 1 96.19 191 VAL A CA 1
ATOM 1482 C C . VAL A 1 191 ? 9.266 24.094 7.637 1 96.19 191 VAL A C 1
ATOM 1484 O O . VAL A 1 191 ? 9.938 25.062 7.98 1 96.19 191 VAL A O 1
ATOM 1487 N N . THR A 1 192 ? 7.977 24.203 7.379 1 97.88 192 THR A N 1
ATOM 1488 C CA . THR A 1 192 ? 7.328 25.516 7.398 1 97.88 192 THR A CA 1
ATOM 1489 C C . THR A 1 192 ? 7.297 26.078 8.812 1 97.88 192 THR A C 1
ATOM 1491 O O . THR A 1 192 ? 7.535 27.281 9.016 1 97.88 192 THR A O 1
ATOM 1494 N N . ARG A 1 193 ? 7.016 25.219 9.719 1 97.56 193 ARG A N 1
ATOM 1495 C CA . ARG A 1 193 ? 6.992 25.656 11.109 1 97.56 193 ARG A CA 1
ATOM 1496 C C . ARG A 1 193 ? 8.398 25.953 11.617 1 97.56 193 ARG A C 1
ATOM 1498 O O . ARG A 1 193 ? 8.594 26.828 12.453 1 97.56 193 ARG A O 1
ATOM 1505 N N . LYS A 1 194 ? 9.328 25.125 11.234 1 97.38 194 LYS A N 1
ATOM 1506 C CA . LYS A 1 194 ? 10.727 25.391 11.555 1 97.38 194 LYS A CA 1
ATOM 1507 C C . LYS A 1 194 ? 11.148 26.781 11.07 1 97.38 194 LYS A C 1
ATOM 1509 O O . LYS A 1 194 ? 11.812 27.516 11.797 1 97.38 194 LYS A O 1
ATOM 1514 N N . VAL A 1 195 ? 10.75 27.094 9.914 1 98.5 195 VAL A N 1
ATOM 1515 C CA . VAL A 1 195 ? 11.094 28.375 9.305 1 98.5 195 VAL A CA 1
ATOM 1516 C C . VAL A 1 195 ? 10.453 29.516 10.094 1 98.5 195 VAL A C 1
ATOM 1518 O O . VAL A 1 195 ? 11.148 30.438 10.547 1 98.5 195 VAL A O 1
ATOM 1521 N N . THR A 1 196 ? 9.141 29.484 10.297 1 98.75 196 THR A N 1
ATOM 1522 C CA . THR A 1 196 ? 8.461 30.609 10.914 1 98.75 196 THR A CA 1
ATOM 1523 C C . THR A 1 196 ? 8.922 30.797 12.359 1 98.75 196 THR A C 1
ATOM 1525 O O . THR A 1 196 ? 9.047 31.938 12.836 1 98.75 196 THR A O 1
ATOM 1528 N N . ASN A 1 197 ? 9.18 29.703 13.047 1 98.62 197 ASN A N 1
ATOM 1529 C CA . ASN A 1 197 ? 9.695 29.781 14.406 1 98.62 197 ASN A CA 1
ATOM 1530 C C . ASN A 1 197 ? 11.086 30.422 14.438 1 98.62 197 ASN A C 1
ATOM 1532 O O . ASN A 1 197 ? 11.344 31.297 15.258 1 98.62 197 ASN A O 1
ATOM 1536 N N . ALA A 1 198 ? 11.984 29.953 13.57 1 98.56 198 ALA A N 1
ATOM 1537 C CA . ALA A 1 198 ? 13.344 30.5 13.516 1 98.56 198 ALA A CA 1
ATOM 1538 C C . ALA A 1 198 ? 13.328 31.984 13.148 1 98.56 198 ALA A C 1
ATOM 1540 O O . ALA A 1 198 ? 14.094 32.781 13.711 1 98.56 198 ALA A O 1
ATOM 1541 N N . VAL A 1 199 ? 12.516 32.344 12.211 1 98.62 199 VAL A N 1
ATOM 1542 C CA . VAL A 1 199 ? 12.398 33.719 11.789 1 98.62 199 VAL A CA 1
ATOM 1543 C C . VAL A 1 199 ? 11.977 34.594 12.969 1 98.62 199 VAL A C 1
ATOM 1545 O O . VAL A 1 199 ? 12.531 35.688 13.188 1 98.62 199 VAL A O 1
ATOM 1548 N N . ALA A 1 200 ? 10.969 34.156 13.688 1 98.62 200 ALA A N 1
ATOM 1549 C CA . ALA A 1 200 ? 10.516 34.875 14.875 1 98.62 200 ALA A CA 1
ATOM 1550 C C . ALA A 1 200 ? 11.648 35.031 15.883 1 98.62 200 ALA A C 1
ATOM 1552 O O . ALA A 1 200 ? 11.867 36.125 16.422 1 98.62 200 ALA A O 1
ATOM 1553 N N . ARG A 1 201 ? 12.352 33.969 16.109 1 98.56 201 ARG A N 1
ATOM 1554 C CA . ARG A 1 201 ? 13.43 33.969 17.094 1 98.56 201 ARG A CA 1
ATOM 1555 C C . ARG A 1 201 ? 14.578 34.875 16.656 1 98.56 201 ARG A C 1
ATOM 1557 O O . ARG A 1 201 ? 15.18 35.562 17.469 1 98.56 201 ARG A O 1
ATOM 1564 N N . ILE A 1 202 ? 14.867 34.812 15.383 1 98.25 202 ILE A N 1
ATOM 1565 C CA . ILE A 1 202 ? 15.914 35.688 14.836 1 98.25 202 ILE A CA 1
ATOM 1566 C C . ILE A 1 202 ? 15.516 37.156 14.969 1 98.25 202 ILE A C 1
ATOM 1568 O O . ILE A 1 202 ? 16.312 37.969 15.391 1 98.25 202 ILE A O 1
ATOM 1572 N N . LYS A 1 203 ? 14.289 37.469 14.594 1 97.81 203 LYS A N 1
ATOM 1573 C CA . LYS A 1 203 ? 13.766 38.812 14.711 1 97.81 203 LYS A CA 1
ATOM 1574 C C . LYS A 1 203 ? 13.883 39.344 16.141 1 97.81 203 LYS A C 1
ATOM 1576 O O . LYS A 1 203 ? 14.148 40.531 16.375 1 97.81 203 LYS A O 1
ATOM 1581 N N . LEU A 1 204 ? 13.719 38.469 17.125 1 97.5 204 LEU A N 1
ATOM 1582 C CA . LEU A 1 204 ? 13.703 38.844 18.531 1 97.5 204 LEU A CA 1
ATOM 1583 C C . LEU A 1 204 ? 15.109 38.781 19.109 1 97.5 204 LEU A C 1
ATOM 1585 O O . LEU A 1 204 ? 15.297 39.031 20.312 1 97.5 204 LEU A O 1
ATOM 1589 N N . GLY A 1 205 ? 16.094 38.375 18.328 1 96.94 205 GLY A N 1
ATOM 1590 C CA . GLY A 1 205 ? 17.469 38.312 18.781 1 96.94 205 GLY A CA 1
ATOM 1591 C C . GLY A 1 205 ? 17.766 37.062 19.594 1 96.94 205 GLY A C 1
ATOM 1592 O O . GLY A 1 205 ? 18.719 37.031 20.375 1 96.94 205 GLY A O 1
ATOM 1593 N N . LEU A 1 206 ? 16.953 36 19.453 1 98 206 LEU A N 1
ATOM 1594 C CA . LEU A 1 206 ? 17.078 34.781 20.266 1 98 206 LEU A CA 1
ATOM 1595 C C . LEU A 1 206 ? 17.812 33.688 19.5 1 98 206 LEU A C 1
ATOM 1597 O O . LEU A 1 206 ? 18.219 32.688 20.078 1 98 206 LEU A O 1
ATOM 1601 N N . GLN A 1 207 ? 17.953 33.812 18.219 1 97.88 207 GLN A N 1
ATOM 1602 C CA . GLN A 1 207 ? 18.562 32.844 17.312 1 97.88 207 GLN A CA 1
ATOM 1603 C C . GLN A 1 207 ? 19.328 33.531 16.188 1 97.88 207 GLN A C 1
ATOM 1605 O O . GLN A 1 207 ? 18.906 34.562 15.703 1 97.88 207 GLN A O 1
ATOM 1610 N N . ASP A 1 208 ? 20.453 32.938 15.719 1 97.31 208 ASP A N 1
ATOM 1611 C CA . ASP A 1 208 ? 21.328 33.625 14.766 1 97.31 208 ASP A CA 1
ATOM 1612 C C . ASP A 1 208 ? 21.141 33.031 13.359 1 97.31 208 ASP A C 1
ATOM 1614 O O . ASP A 1 208 ? 21.359 33.75 12.367 1 97.31 208 ASP A O 1
ATOM 1618 N N . THR A 1 209 ? 20.828 31.75 13.328 1 97.44 209 THR A N 1
ATOM 1619 C CA . THR A 1 209 ? 20.859 31.094 12.023 1 97.44 209 THR A CA 1
ATOM 1620 C C . THR A 1 209 ? 19.703 30.109 11.891 1 97.44 209 THR A C 1
ATOM 1622 O O . THR A 1 209 ? 19.188 29.609 12.891 1 97.44 209 THR A O 1
ATOM 1625 N N . LEU A 1 210 ? 19.219 29.969 10.703 1 97.75 210 LEU A N 1
ATOM 1626 C CA . LEU A 1 210 ? 18.25 28.953 10.297 1 97.75 210 LEU A CA 1
ATOM 1627 C C . LEU A 1 210 ? 18.906 27.922 9.367 1 97.75 210 LEU A C 1
ATOM 1629 O O . LEU A 1 210 ? 19.328 28.266 8.266 1 97.75 210 LEU A O 1
ATOM 1633 N N . VAL A 1 211 ? 19.016 26.672 9.805 1 97.25 211 VAL A N 1
ATOM 1634 C CA . VAL A 1 211 ? 19.641 25.609 9.008 1 97.25 211 VAL A CA 1
ATOM 1635 C C . VAL A 1 211 ? 18.562 24.781 8.328 1 97.25 211 VAL A C 1
ATOM 1637 O O . VAL A 1 211 ? 17.688 24.203 9 1 97.25 211 VAL A O 1
ATOM 1640 N N . LEU A 1 212 ? 18.562 24.688 7.027 1 96.94 212 LEU A N 1
ATOM 1641 C CA . LEU A 1 212 ? 17.562 23.969 6.254 1 96.94 212 LEU A CA 1
ATOM 1642 C C . LEU A 1 212 ? 18.203 22.984 5.293 1 96.94 212 LEU A C 1
ATOM 1644 O O . LEU A 1 212 ? 19.438 22.938 5.18 1 96.94 212 LEU A O 1
ATOM 1648 N N . GLY A 1 213 ? 17.375 22.094 4.746 1 94.62 213 GLY A N 1
ATOM 1649 C CA . GLY A 1 213 ? 17.797 21.266 3.629 1 94.62 213 GLY A CA 1
ATOM 1650 C C . GLY A 1 213 ? 17.656 21.969 2.285 1 94.62 213 GLY A C 1
ATOM 1651 O O . GLY A 1 213 ? 18.047 23.125 2.135 1 94.62 213 GLY A O 1
ATOM 1652 N N . ASP A 1 214 ? 17.141 21.172 1.315 1 94 214 ASP A N 1
ATOM 1653 C CA . ASP A 1 214 ? 16.953 21.688 -0.035 1 94 214 ASP A CA 1
ATOM 1654 C C . ASP A 1 214 ? 15.914 22.812 -0.053 1 94 214 ASP A C 1
ATOM 1656 O O . ASP A 1 214 ? 14.844 22.672 0.542 1 94 214 ASP A O 1
ATOM 1660 N N . LEU A 1 215 ? 16.203 23.891 -0.714 1 96.62 215 LEU A N 1
ATOM 1661 C CA . LEU A 1 215 ? 15.297 25.031 -0.738 1 96.62 215 LEU A CA 1
ATOM 1662 C C . LEU A 1 215 ? 14.484 25.062 -2.029 1 96.62 215 LEU A C 1
ATOM 1664 O O . LEU A 1 215 ? 13.539 25.844 -2.156 1 96.62 215 LEU A O 1
ATOM 1668 N N . GLU A 1 216 ? 14.773 24.125 -2.887 1 95.25 216 GLU A N 1
ATOM 1669 C CA . GLU A 1 216 ? 14.25 24.219 -4.246 1 95.25 216 GLU A CA 1
ATOM 1670 C C . GLU A 1 216 ? 12.938 23.453 -4.387 1 95.25 216 GLU A C 1
ATOM 1672 O O . GLU A 1 216 ? 12.109 23.797 -5.238 1 95.25 216 GLU A O 1
ATOM 1677 N N . PRO A 1 217 ? 12.719 22.406 -3.539 1 96 217 PRO A N 1
ATOM 1678 C CA . PRO A 1 217 ? 11.43 21.719 -3.658 1 96 217 PRO A CA 1
ATOM 1679 C C . PRO A 1 217 ? 10.242 22.672 -3.564 1 96 217 PRO A C 1
ATOM 1681 O O . PRO A 1 217 ? 10.273 23.625 -2.783 1 96 217 PRO A O 1
ATOM 1684 N N . ARG A 1 218 ? 9.227 22.438 -4.434 1 97.38 218 ARG A N 1
ATOM 1685 C CA . ARG A 1 218 ? 8.039 23.266 -4.512 1 97.38 218 ARG A CA 1
ATOM 1686 C C . ARG A 1 218 ? 6.805 22.516 -4.02 1 97.38 218 ARG A C 1
ATOM 1688 O O . ARG A 1 218 ? 6.605 21.344 -4.359 1 97.38 218 ARG A O 1
ATOM 1695 N N . ARG A 1 219 ? 6.047 23.109 -3.189 1 98.06 219 ARG A N 1
ATOM 1696 C CA . ARG A 1 219 ? 4.836 22.531 -2.633 1 98.06 219 ARG A CA 1
ATOM 1697 C C . ARG A 1 219 ? 3.643 23.453 -2.814 1 98.06 219 ARG A C 1
ATOM 1699 O O . ARG A 1 219 ? 3.811 24.672 -2.93 1 98.06 219 ARG A O 1
ATOM 1706 N N . ASP A 1 220 ? 2.496 22.922 -2.939 1 98.5 220 ASP A N 1
ATOM 1707 C CA . ASP A 1 220 ? 1.202 23.594 -2.904 1 98.5 220 ASP A CA 1
ATOM 1708 C C . ASP A 1 220 ? 0.696 23.734 -1.471 1 98.5 220 ASP A C 1
ATOM 1710 O O . ASP A 1 220 ? -0.031 22.875 -0.975 1 98.5 220 ASP A O 1
ATOM 1714 N N . TRP A 1 221 ? 1.108 24.859 -0.773 1 98.62 221 TRP A N 1
ATOM 1715 C CA . TRP A 1 221 ? 0.794 25.062 0.637 1 98.62 221 TRP A CA 1
ATOM 1716 C C . TRP A 1 221 ? -0.548 25.766 0.799 1 98.62 221 TRP A C 1
ATOM 1718 O O . TRP A 1 221 ? -0.76 26.859 0.245 1 98.62 221 TRP A O 1
ATOM 1728 N N . GLY A 1 222 ? -1.429 25.172 1.461 1 98.62 222 GLY A N 1
ATOM 1729 C CA . GLY A 1 222 ? -2.68 25.797 1.856 1 98.62 222 GLY A CA 1
ATOM 1730 C C . GLY A 1 222 ? -2.857 25.875 3.361 1 98.62 222 GLY A C 1
ATOM 1731 O O . GLY A 1 222 ? -1.957 25.5 4.117 1 98.62 222 GLY A O 1
ATOM 1732 N N . PHE A 1 223 ? -3.959 26.484 3.822 1 98.88 223 PHE A N 1
ATOM 1733 C CA . PHE A 1 223 ? -4.27 26.656 5.238 1 98.88 223 PHE A CA 1
ATOM 1734 C C . PHE A 1 223 ? -5.051 25.469 5.766 1 98.88 223 PHE A C 1
ATOM 1736 O O . PHE A 1 223 ? -6.094 25.109 5.219 1 98.88 223 PHE A O 1
ATOM 1743 N N . ALA A 1 224 ? -4.566 24.875 6.895 1 98.81 224 ALA A N 1
ATOM 1744 C CA . ALA A 1 224 ? -5.172 23.688 7.492 1 98.81 224 ALA A CA 1
ATOM 1745 C C . ALA A 1 224 ? -6.648 23.922 7.801 1 98.81 224 ALA A C 1
ATOM 1747 O O . ALA A 1 224 ? -7.473 23.016 7.656 1 98.81 224 ALA A O 1
ATOM 1748 N N . GLY A 1 225 ? -6.984 25.125 8.273 1 98.5 225 GLY A N 1
ATOM 1749 C CA . GLY A 1 225 ? -8.367 25.453 8.586 1 98.5 225 GLY A CA 1
ATOM 1750 C C . GLY A 1 225 ? -9.297 25.328 7.391 1 98.5 225 GLY A C 1
ATOM 1751 O O . GLY A 1 225 ? -10.445 24.906 7.539 1 98.5 225 GLY A O 1
ATOM 1752 N N . ASP A 1 226 ? -8.812 25.703 6.199 1 98.75 226 ASP A N 1
ATOM 1753 C CA . ASP A 1 226 ? -9.578 25.516 4.965 1 98.75 226 ASP A CA 1
ATOM 1754 C C . ASP A 1 226 ? -9.727 24.031 4.629 1 98.75 226 ASP A C 1
ATOM 1756 O O . ASP A 1 226 ? -10.789 23.594 4.188 1 98.75 226 ASP A O 1
ATOM 1760 N N . TYR A 1 227 ? -8.68 23.312 4.836 1 98.88 227 TYR A N 1
ATOM 1761 C CA . TYR A 1 227 ? -8.617 21.938 4.367 1 98.88 227 TYR A CA 1
ATOM 1762 C C . TYR A 1 227 ? -9.539 21.031 5.176 1 98.88 227 TYR A C 1
ATOM 1764 O O . TYR A 1 227 ? -10.141 20.094 4.637 1 98.88 227 TYR A O 1
ATOM 1772 N N . VAL A 1 228 ? -9.672 21.266 6.527 1 98.88 228 VAL A N 1
ATOM 1773 C CA . VAL A 1 228 ? -10.539 20.438 7.344 1 98.88 228 VAL A CA 1
ATOM 1774 C C . VAL A 1 228 ? -12 20.641 6.934 1 98.88 228 VAL A C 1
ATOM 1776 O O . VAL A 1 228 ? -12.82 19.734 7.078 1 98.88 228 VAL A O 1
ATOM 1779 N N . LYS A 1 229 ? -12.32 21.844 6.398 1 98.88 229 LYS A N 1
ATOM 1780 C CA . LYS A 1 229 ? -13.664 22.047 5.867 1 98.88 229 LYS A CA 1
ATOM 1781 C C . LYS A 1 229 ? -13.953 21.078 4.719 1 98.88 229 LYS A C 1
ATOM 1783 O O . LYS A 1 229 ? -15.07 20.594 4.586 1 98.88 229 LYS A O 1
ATOM 1788 N N . ALA A 1 230 ? -12.953 20.875 3.844 1 98.94 230 ALA A N 1
ATOM 1789 C CA . ALA A 1 230 ? -13.109 19.906 2.756 1 98.94 230 ALA A CA 1
ATOM 1790 C C . ALA A 1 230 ? -13.367 18.516 3.295 1 98.94 230 ALA A C 1
ATOM 1792 O O . ALA A 1 230 ? -14.211 17.781 2.768 1 98.94 230 ALA A O 1
ATOM 1793 N N . MET A 1 231 ? -12.625 18.109 4.371 1 98.94 231 MET A N 1
ATOM 1794 C CA . MET A 1 231 ? -12.828 16.812 4.988 1 98.94 231 MET A CA 1
ATOM 1795 C C . MET A 1 231 ? -14.289 16.609 5.383 1 98.94 231 MET A C 1
ATOM 1797 O O . MET A 1 231 ? -14.891 15.578 5.082 1 98.94 231 MET A O 1
ATOM 1801 N N . TRP A 1 232 ? -14.836 17.609 6.055 1 98.94 232 TRP A N 1
ATOM 1802 C CA . TRP A 1 232 ? -16.219 17.562 6.531 1 98.94 232 TRP A CA 1
ATOM 1803 C C . TRP A 1 232 ? -17.188 17.5 5.363 1 98.94 232 TRP A C 1
ATOM 1805 O O . TRP A 1 232 ? -18.109 16.688 5.355 1 98.94 232 TRP A O 1
ATOM 1815 N N . LEU A 1 233 ? -16.984 18.344 4.34 1 98.94 233 LEU A N 1
ATOM 1816 C CA . LEU A 1 233 ? -17.891 18.422 3.191 1 98.94 233 LEU A CA 1
ATOM 1817 C C . LEU A 1 233 ? -17.953 17.078 2.469 1 98.94 233 LEU A C 1
ATOM 1819 O O . LEU A 1 233 ? -19.016 16.703 1.954 1 98.94 233 LEU A O 1
ATOM 1823 N N . MET A 1 234 ? -16.859 16.375 2.412 1 98.94 234 MET A N 1
ATOM 1824 C CA . MET A 1 234 ? -16.797 15.086 1.726 1 98.94 234 MET A CA 1
ATOM 1825 C C . MET A 1 234 ? -17.797 14.102 2.33 1 98.94 234 MET A C 1
ATOM 1827 O O . MET A 1 234 ? -18.422 13.336 1.608 1 98.94 234 MET A O 1
ATOM 1831 N N . LEU A 1 235 ? -17.922 14.125 3.658 1 98.88 235 LEU A N 1
ATOM 1832 C CA . LEU A 1 235 ? -18.781 13.156 4.336 1 98.88 235 LEU A CA 1
ATOM 1833 C C . LEU A 1 235 ? -20.234 13.617 4.34 1 98.88 235 LEU A C 1
ATOM 1835 O O . LEU A 1 235 ? -21.125 12.891 4.805 1 98.88 235 LEU A O 1
ATOM 1839 N N . GLN A 1 236 ? -20.531 14.875 3.777 1 98.69 236 GLN A N 1
ATOM 1840 C CA . GLN A 1 236 ? -21.891 15.406 3.764 1 98.69 236 GLN A CA 1
ATOM 1841 C C . GLN A 1 236 ? -22.594 15.102 2.439 1 98.69 236 GLN A C 1
ATOM 1843 O O . GLN A 1 236 ? -23.766 15.43 2.258 1 98.69 236 GLN A O 1
ATOM 1848 N N . GLN A 1 237 ? -21.922 14.469 1.505 1 98.62 237 GLN A N 1
ATOM 1849 C CA . GLN A 1 237 ? -22.469 14.18 0.185 1 98.62 237 GLN A CA 1
ATOM 1850 C C . GLN A 1 237 ? -23.344 12.93 0.215 1 98.62 237 GLN A C 1
ATOM 1852 O O . GLN A 1 237 ? -23.297 12.156 1.172 1 98.62 237 GLN A O 1
ATOM 1857 N N . ASP A 1 238 ? -24.109 12.672 -0.875 1 98.06 238 ASP A N 1
ATOM 1858 C CA . ASP A 1 238 ? -24.969 11.492 -0.979 1 98.06 238 ASP A CA 1
ATOM 1859 C C . ASP A 1 238 ? -24.156 10.242 -1.278 1 98.06 238 ASP A C 1
ATOM 1861 O O . ASP A 1 238 ? -24.469 9.156 -0.788 1 98.06 238 ASP A O 1
ATOM 1865 N N . GLU A 1 239 ? -23.141 10.422 -2.117 1 98.19 239 GLU A N 1
ATOM 1866 C CA . GLU A 1 239 ? -22.25 9.32 -2.5 1 98.19 239 GLU A CA 1
ATOM 1867 C C . GLU A 1 239 ? -20.797 9.625 -2.146 1 98.19 239 GLU A C 1
ATOM 1869 O O . GLU A 1 239 ? -20.359 10.766 -2.271 1 98.19 239 GLU A O 1
ATOM 1874 N N . PRO A 1 240 ? -20.125 8.594 -1.665 1 98.62 240 PRO A N 1
ATOM 1875 C CA . PRO A 1 240 ? -18.719 8.82 -1.326 1 98.62 240 PRO A CA 1
ATOM 1876 C C . PRO A 1 240 ? -17.844 8.969 -2.561 1 98.62 240 PRO A C 1
ATOM 1878 O O . PRO A 1 240 ? -18.094 8.344 -3.592 1 98.62 240 PRO A O 1
ATOM 1881 N N . SER A 1 241 ? -16.812 9.75 -2.475 1 98.44 241 SER A N 1
ATOM 1882 C CA . SER A 1 241 ? -15.805 9.945 -3.514 1 98.44 241 SER A CA 1
ATOM 1883 C C . SER A 1 241 ? -14.508 10.484 -2.932 1 98.44 241 SER A C 1
ATOM 1885 O O . SER A 1 241 ? -14.461 10.875 -1.763 1 98.44 241 SER A O 1
ATOM 1887 N N . ASP A 1 242 ? -13.5 10.414 -3.715 1 98.75 242 ASP A N 1
ATOM 1888 C CA . ASP A 1 242 ? -12.195 10.945 -3.324 1 98.75 242 ASP A CA 1
ATOM 1889 C C . ASP A 1 242 ? -11.938 12.305 -3.977 1 98.75 242 ASP A C 1
ATOM 1891 O O . ASP A 1 242 ? -12.398 12.562 -5.09 1 98.75 242 ASP A O 1
ATOM 1895 N N . TYR A 1 243 ? -11.188 13.172 -3.287 1 98.94 243 TYR A N 1
ATOM 1896 C CA . TYR A 1 243 ? -10.984 14.523 -3.797 1 98.94 243 TYR A CA 1
ATOM 1897 C C . TYR A 1 243 ? -9.555 14.992 -3.555 1 98.94 243 TYR A C 1
ATOM 1899 O O . TYR A 1 243 ? -8.984 14.734 -2.488 1 98.94 243 TYR A O 1
ATOM 1907 N N . VAL A 1 244 ? -9.016 15.594 -4.555 1 98.88 244 VAL A N 1
ATOM 1908 C CA . VAL A 1 244 ? -7.82 16.406 -4.363 1 98.88 244 VAL A CA 1
ATOM 1909 C C . VAL A 1 244 ? -8.203 17.734 -3.697 1 98.88 244 VAL A C 1
ATOM 1911 O O . VAL A 1 244 ? -9.141 18.406 -4.133 1 98.88 244 VAL A O 1
ATOM 1914 N N . VAL A 1 245 ? -7.543 18.078 -2.619 1 98.88 245 VAL A N 1
ATOM 1915 C CA . VAL A 1 245 ? -7.723 19.344 -1.918 1 98.88 245 VAL A CA 1
ATOM 1916 C C . VAL A 1 245 ? -6.418 20.141 -1.949 1 98.88 245 VAL A C 1
ATOM 1918 O O . VAL A 1 245 ? -5.434 19.75 -1.312 1 98.88 245 VAL A O 1
ATOM 1921 N N . ALA A 1 246 ? -6.418 21.203 -2.664 1 98.81 246 ALA A N 1
ATOM 1922 C CA . ALA A 1 246 ? -5.215 21.984 -2.951 1 98.81 246 ALA A CA 1
ATOM 1923 C C . ALA A 1 246 ? -5.566 23.422 -3.305 1 98.81 246 ALA A C 1
ATOM 1925 O O . ALA A 1 246 ? -6.73 23.734 -3.555 1 98.81 246 ALA A O 1
ATOM 1926 N N . THR A 1 247 ? -4.582 24.281 -3.301 1 98.56 247 THR A N 1
ATOM 1927 C CA . THR A 1 247 ? -4.793 25.672 -3.689 1 98.56 247 THR A CA 1
ATOM 1928 C C . THR A 1 247 ? -4.648 25.844 -5.199 1 98.56 247 THR A C 1
ATOM 1930 O O . THR A 1 247 ? -5.215 26.766 -5.785 1 98.56 247 THR A O 1
ATOM 1933 N N . GLY A 1 248 ? -3.789 24.953 -5.824 1 98.19 248 GLY A N 1
ATOM 1934 C CA . GLY A 1 248 ? -3.488 25.078 -7.242 1 98.19 248 GLY A CA 1
ATOM 1935 C C . GLY A 1 248 ? -2.305 25.969 -7.527 1 98.19 248 GLY A C 1
ATOM 1936 O O . GLY A 1 248 ? -1.98 26.234 -8.688 1 98.19 248 GLY A O 1
ATOM 1937 N N . ARG A 1 249 ? -1.705 26.438 -6.469 1 97.44 249 ARG A N 1
ATOM 1938 C CA . ARG A 1 249 ? -0.504 27.266 -6.562 1 97.44 249 ARG A CA 1
ATOM 1939 C C . ARG A 1 249 ? 0.648 26.641 -5.777 1 97.44 249 ARG A C 1
ATOM 1941 O O . ARG A 1 249 ? 0.445 26.109 -4.688 1 97.44 249 ARG A O 1
ATOM 1948 N N . THR A 1 250 ? 1.815 26.703 -6.336 1 97.06 250 THR A N 1
ATOM 1949 C CA . THR A 1 250 ? 2.955 26.125 -5.637 1 97.06 250 THR A CA 1
ATOM 1950 C C . THR A 1 250 ? 4.035 27.172 -5.391 1 97.06 250 THR A C 1
ATOM 1952 O O . THR A 1 250 ? 4.074 28.203 -6.074 1 97.06 250 THR A O 1
ATOM 1955 N N . HIS A 1 251 ? 4.789 27.016 -4.375 1 98.31 251 HIS A N 1
ATOM 1956 C CA . HIS A 1 251 ? 5.93 27.828 -3.986 1 98.31 251 HIS A CA 1
ATOM 1957 C C . HIS A 1 251 ? 7.102 26.969 -3.533 1 98.31 251 HIS A C 1
ATOM 1959 O O . HIS A 1 251 ? 6.898 25.875 -3.008 1 98.31 251 HIS A O 1
ATOM 1965 N N . SER A 1 252 ? 8.281 27.438 -3.775 1 98.19 252 SER A N 1
ATOM 1966 C CA . SER A 1 252 ? 9.453 26.734 -3.275 1 98.19 252 SER A CA 1
ATOM 1967 C C . SER A 1 252 ? 9.656 26.984 -1.784 1 98.19 252 SER A C 1
ATOM 1969 O O . SER A 1 252 ? 9.07 27.906 -1.22 1 98.19 252 SER A O 1
ATOM 1971 N N . VAL A 1 253 ? 10.484 26.125 -1.191 1 97.94 253 VAL A N 1
ATOM 1972 C CA . VAL A 1 253 ? 10.883 26.359 0.192 1 97.94 253 VAL A CA 1
ATOM 1973 C C . VAL A 1 253 ? 11.57 27.719 0.308 1 97.94 253 VAL A C 1
ATOM 1975 O O . VAL A 1 253 ? 11.344 28.453 1.271 1 97.94 253 VAL A O 1
ATOM 1978 N N . ARG A 1 254 ? 12.352 28.062 -0.675 1 98.12 254 ARG A N 1
ATOM 1979 C CA . ARG A 1 254 ? 13.039 29.359 -0.724 1 98.12 254 ARG A CA 1
ATOM 1980 C C . ARG A 1 254 ? 12.039 30.516 -0.663 1 98.12 254 ARG A C 1
ATOM 1982 O O . ARG A 1 254 ? 12.227 31.469 0.097 1 98.12 254 ARG A O 1
ATOM 1989 N N . GLU A 1 255 ? 11.031 30.391 -1.446 1 98.31 255 GLU A N 1
ATOM 1990 C CA . GLU A 1 255 ? 10 31.422 -1.469 1 98.31 255 GLU A CA 1
ATOM 1991 C C . GLU A 1 255 ? 9.297 31.531 -0.119 1 98.31 255 GLU A C 1
ATOM 1993 O O . GLU A 1 255 ? 8.922 32.625 0.306 1 98.31 255 GLU A O 1
ATOM 1998 N N . PHE A 1 256 ? 9.055 30.406 0.528 1 98.69 256 PHE A N 1
ATOM 1999 C CA . PHE A 1 256 ? 8.445 30.406 1.853 1 98.69 256 PHE A CA 1
ATOM 2000 C C . PHE A 1 256 ? 9.336 31.125 2.857 1 98.69 256 PHE A C 1
ATOM 2002 O O . PHE A 1 256 ? 8.859 31.938 3.646 1 98.69 256 PHE A O 1
ATOM 2009 N N . VAL A 1 257 ? 10.641 30.844 2.795 1 98.56 257 VAL A N 1
ATOM 2010 C CA . VAL A 1 257 ? 11.617 31.453 3.686 1 98.56 257 VAL A CA 1
ATOM 2011 C C . VAL A 1 257 ? 11.641 32.969 3.457 1 98.56 257 VAL A C 1
ATOM 2013 O O . VAL A 1 257 ? 11.562 33.75 4.41 1 98.56 257 VAL A O 1
ATOM 2016 N N . GLU A 1 258 ? 11.719 33.344 2.244 1 98.38 258 GLU A N 1
ATOM 2017 C CA . GLU A 1 258 ? 11.758 34.75 1.887 1 98.38 258 GLU A CA 1
ATOM 2018 C C . GLU A 1 258 ? 10.516 35.469 2.395 1 98.38 258 GLU A C 1
ATOM 2020 O O . GLU A 1 258 ? 10.617 36.562 2.982 1 98.38 258 GLU A O 1
ATOM 2025 N N . ALA A 1 259 ? 9.367 34.875 2.162 1 98.56 259 ALA A N 1
ATOM 2026 C CA . ALA A 1 259 ? 8.117 35.469 2.594 1 98.56 259 ALA A CA 1
ATOM 2027 C C . ALA A 1 259 ? 8.07 35.625 4.113 1 98.56 259 ALA A C 1
ATOM 2029 O O . ALA A 1 259 ? 7.586 36.625 4.625 1 98.56 259 ALA A O 1
ATOM 2030 N N . ALA A 1 260 ? 8.547 34.625 4.824 1 98.81 260 ALA A N 1
ATOM 2031 C CA . ALA A 1 260 ? 8.539 34.656 6.285 1 98.81 260 ALA A CA 1
ATOM 2032 C C . ALA A 1 260 ? 9.438 35.781 6.816 1 98.81 260 ALA A C 1
ATOM 2034 O O . ALA A 1 260 ? 9.031 36.531 7.684 1 98.81 260 ALA A O 1
ATOM 2035 N N . PHE A 1 261 ? 10.641 35.906 6.262 1 98.69 261 PHE A N 1
ATOM 2036 C CA . PHE A 1 261 ? 11.578 36.938 6.695 1 98.69 261 PHE A CA 1
ATOM 2037 C C . PHE A 1 261 ? 11.062 38.312 6.344 1 98.69 261 PHE A C 1
ATOM 2039 O O . PHE A 1 261 ? 11.148 39.25 7.16 1 98.69 261 PHE A O 1
ATOM 2046 N N . ARG A 1 262 ? 10.57 38.375 5.148 1 98.19 262 ARG A N 1
ATOM 2047 C CA . ARG A 1 262 ? 10.031 39.656 4.711 1 98.19 262 ARG A CA 1
ATOM 2048 C C . ARG A 1 262 ? 8.922 40.125 5.648 1 98.19 262 ARG A C 1
ATOM 2050 O O . ARG A 1 262 ? 8.875 41.312 6.02 1 98.19 262 ARG A O 1
ATOM 2057 N N . HIS A 1 263 ? 8.023 39.25 6 1 98.38 263 HIS A N 1
ATOM 2058 C CA . HIS A 1 263 ? 6.926 39.594 6.895 1 98.38 263 HIS A CA 1
ATOM 2059 C C . HIS A 1 263 ? 7.453 40.031 8.258 1 98.38 263 HIS A C 1
ATOM 2061 O O . HIS A 1 263 ? 6.844 40.875 8.914 1 98.38 263 HIS A O 1
ATOM 2067 N N . ALA A 1 264 ? 8.578 39.531 8.672 1 97.75 264 ALA A N 1
ATOM 2068 C CA . ALA A 1 264 ? 9.18 39.875 9.953 1 97.75 264 ALA A CA 1
ATOM 2069 C C . ALA A 1 264 ? 10.008 41.156 9.844 1 97.75 264 ALA A C 1
ATOM 2071 O O . ALA A 1 264 ? 10.594 41.625 10.828 1 97.75 264 ALA A O 1
ATOM 2072 N N . GLY A 1 265 ? 10.125 41.688 8.633 1 97.19 265 GLY A N 1
ATOM 2073 C CA . GLY A 1 265 ? 10.836 42.938 8.422 1 97.19 265 GLY A CA 1
ATOM 2074 C C . GLY A 1 265 ? 12.328 42.75 8.188 1 97.19 265 GLY A C 1
ATOM 2075 O O . GLY A 1 265 ? 13.117 43.656 8.43 1 97.19 265 GLY A O 1
ATOM 2076 N N . ILE A 1 266 ? 12.664 41.562 7.82 1 96.88 266 ILE A N 1
ATOM 2077 C CA . ILE A 1 266 ? 14.07 41.281 7.555 1 96.88 266 ILE A CA 1
ATOM 2078 C C . ILE A 1 266 ? 14.266 41.031 6.062 1 96.88 266 ILE A C 1
ATOM 2080 O O . ILE A 1 266 ? 13.906 39.969 5.555 1 96.88 266 ILE A O 1
ATOM 2084 N N . ASP A 1 267 ? 14.922 41.844 5.297 1 93.12 267 ASP A N 1
ATOM 2085 C CA . ASP A 1 267 ? 15.039 41.75 3.844 1 93.12 267 ASP A CA 1
ATOM 2086 C C . ASP A 1 267 ? 16.281 40.969 3.441 1 93.12 267 ASP A C 1
ATOM 2088 O O . ASP A 1 267 ? 16.266 40.281 2.42 1 93.12 267 ASP A O 1
ATOM 2092 N N . ASP A 1 268 ? 17.359 41.062 4.242 1 94.56 268 ASP A N 1
ATOM 2093 C CA . ASP A 1 268 ? 18.578 40.344 3.936 1 94.56 268 ASP A CA 1
ATOM 2094 C C . ASP A 1 268 ? 18.578 38.969 4.59 1 94.56 268 ASP A C 1
ATOM 2096 O O . ASP A 1 268 ? 19.516 38.594 5.309 1 94.56 268 ASP A O 1
ATOM 2100 N N . TRP A 1 269 ? 17.609 38.219 4.219 1 95.44 269 TRP A N 1
ATOM 2101 C CA . TRP A 1 269 ? 17.312 36.969 4.922 1 95.44 269 TRP A CA 1
ATOM 2102 C C . TRP A 1 269 ? 18.391 35.906 4.641 1 95.44 269 TRP A C 1
ATOM 2104 O O . TRP A 1 269 ? 18.641 35.031 5.469 1 95.44 269 TRP A O 1
ATOM 2114 N N . GLU A 1 270 ? 19.109 35.938 3.506 1 96 270 GLU A N 1
ATOM 2115 C CA . GLU A 1 270 ? 20.047 34.906 3.053 1 96 270 GLU A CA 1
ATOM 2116 C C . GLU A 1 270 ? 21.203 34.75 4.039 1 96 270 GLU A C 1
ATOM 2118 O O . GLU A 1 270 ? 21.734 33.625 4.203 1 96 270 GLU A O 1
ATOM 2123 N N . ARG A 1 271 ? 21.547 35.812 4.691 1 95.56 271 ARG A N 1
ATOM 2124 C CA . ARG A 1 271 ? 22.672 35.75 5.613 1 95.56 271 ARG A CA 1
ATOM 2125 C C . ARG A 1 271 ? 22.344 34.906 6.832 1 95.56 271 ARG A C 1
ATOM 2127 O O . ARG A 1 271 ? 23.234 34.438 7.551 1 95.56 271 ARG A O 1
ATOM 2134 N N . TYR A 1 272 ? 21.031 34.688 7.07 1 97.5 272 TYR A N 1
ATOM 2135 C CA . TYR A 1 272 ? 20.609 33.938 8.242 1 97.5 272 TYR A CA 1
ATOM 2136 C C . TYR A 1 272 ? 20.406 32.469 7.902 1 97.5 272 TYR A C 1
ATOM 2138 O O . TYR A 1 272 ? 20.203 31.641 8.797 1 97.5 272 TYR A O 1
ATOM 2146 N N . VAL A 1 273 ? 20.406 32.094 6.637 1 97.75 273 VAL A N 1
ATOM 2147 C CA . VAL A 1 273 ? 19.969 30.766 6.211 1 97.75 273 VAL A CA 1
ATOM 2148 C C . VAL A 1 273 ? 21.172 29.953 5.727 1 97.75 273 VAL A C 1
ATOM 2150 O O . VAL A 1 273 ? 21.953 30.422 4.895 1 97.75 273 VAL A O 1
ATOM 2153 N N . THR A 1 274 ? 21.391 28.828 6.289 1 96.81 274 THR A N 1
ATOM 2154 C CA . THR A 1 274 ? 22.391 27.891 5.832 1 96.81 274 THR A CA 1
ATOM 2155 C C . THR A 1 274 ? 21.766 26.531 5.508 1 96.81 274 THR A C 1
ATOM 2157 O O . THR A 1 274 ? 20.641 26.25 5.938 1 96.81 274 THR A O 1
ATOM 2160 N N . GLN A 1 275 ? 22.438 25.766 4.68 1 95.12 275 GLN A N 1
ATOM 2161 C CA . GLN A 1 275 ? 21.938 24.438 4.316 1 95.12 275 GLN A CA 1
ATOM 2162 C C . GLN A 1 275 ? 22.844 23.344 4.883 1 95.12 275 GLN A C 1
ATOM 2164 O O . GLN A 1 275 ? 24.062 23.531 5.012 1 95.12 275 GLN A O 1
ATOM 2169 N N . ASP A 1 276 ? 22.25 22.312 5.289 1 94.56 276 ASP A N 1
ATOM 2170 C CA . ASP A 1 276 ? 22.953 21.141 5.812 1 94.56 276 ASP A CA 1
ATOM 2171 C C . ASP A 1 276 ? 22.422 19.859 5.18 1 94.56 276 ASP A C 1
ATOM 2173 O O . ASP A 1 276 ? 21.203 19.641 5.129 1 94.56 276 ASP A O 1
ATOM 2177 N N . GLU A 1 277 ? 23.312 18.984 4.711 1 89.94 277 GLU A N 1
ATOM 2178 C CA . GLU A 1 277 ? 22.984 17.766 3.99 1 89.94 277 GLU A CA 1
ATOM 2179 C C . GLU A 1 277 ? 22.172 16.812 4.855 1 89.94 277 GLU A C 1
ATOM 2181 O O . GLU A 1 277 ? 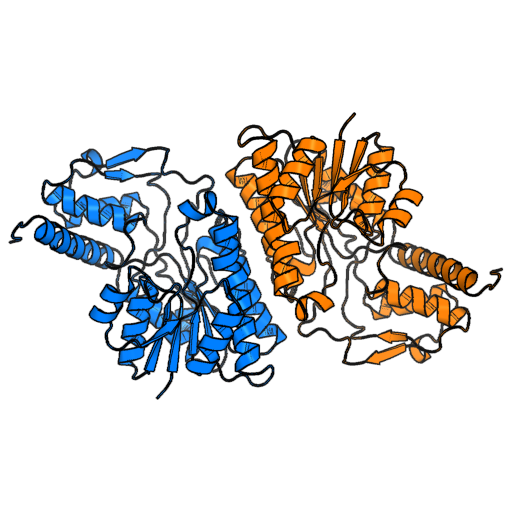21.375 16.031 4.344 1 89.94 277 GLU A O 1
ATOM 2186 N N . ARG A 1 278 ? 22.375 16.969 6.086 1 89.19 278 ARG A N 1
ATOM 2187 C CA . ARG A 1 278 ? 21.688 16.094 7.02 1 89.19 278 ARG A CA 1
ATOM 2188 C C . ARG A 1 278 ? 20.172 16.266 6.91 1 89.19 278 ARG A C 1
ATOM 2190 O O . ARG A 1 278 ? 19.406 15.414 7.367 1 89.19 278 ARG A O 1
ATOM 2197 N N . PHE A 1 279 ? 19.641 17.312 6.285 1 88.69 279 PHE A N 1
ATOM 2198 C CA . PHE A 1 279 ? 18.203 17.609 6.184 1 88.69 279 PHE A CA 1
ATOM 2199 C C . PHE A 1 279 ? 17.688 17.281 4.789 1 88.69 279 PHE A C 1
ATOM 2201 O O . PHE A 1 279 ? 16.531 17.562 4.469 1 88.69 279 PHE A O 1
ATOM 2208 N N . PHE A 1 280 ? 18.5 16.688 4.035 1 91 280 PHE A N 1
ATOM 2209 C CA . PHE A 1 280 ? 18.047 16.25 2.717 1 91 280 PHE A CA 1
ATOM 2210 C C . PHE A 1 280 ? 17.391 14.875 2.793 1 91 280 PHE A C 1
ATOM 2212 O O . PHE A 1 280 ? 17.844 14.008 3.543 1 91 280 PHE A O 1
ATOM 2219 N N . ARG A 1 281 ? 16.375 14.672 2.057 1 89.94 281 ARG A N 1
ATOM 2220 C CA . ARG A 1 281 ? 15.711 13.367 1.954 1 89.94 281 ARG A CA 1
ATOM 2221 C C . ARG A 1 281 ? 16.469 12.453 0.989 1 89.94 281 ARG A C 1
ATOM 2223 O O . ARG A 1 281 ? 17.047 12.922 0.008 1 89.94 281 ARG A O 1
ATOM 2230 N N . PRO A 1 282 ? 16.375 11.109 1.277 1 89.69 282 PRO A N 1
ATOM 2231 C CA . PRO A 1 282 ? 16.984 10.18 0.333 1 89.69 282 PRO A CA 1
ATOM 2232 C C . PRO A 1 282 ? 16.391 10.273 -1.07 1 89.69 282 PRO A C 1
ATOM 2234 O O . PRO A 1 282 ? 17.125 10.203 -2.061 1 89.69 282 PRO A O 1
ATOM 2237 N N . ALA A 1 283 ? 15.125 10.398 -1.116 1 91.56 283 ALA A N 1
ATOM 2238 C CA . ALA A 1 283 ? 14.406 10.656 -2.359 1 91.56 283 ALA A CA 1
ATOM 2239 C C . ALA A 1 283 ? 13.469 11.852 -2.211 1 91.56 283 ALA A C 1
ATOM 2241 O O . ALA A 1 283 ? 12.469 11.781 -1.496 1 91.56 283 ALA A O 1
ATOM 2242 N N . GLU A 1 284 ? 13.773 12.867 -3.021 1 89.38 284 GLU A N 1
ATOM 2243 C CA . GLU A 1 284 ? 13.055 14.125 -2.852 1 89.38 284 GLU A CA 1
ATOM 2244 C C . GLU A 1 284 ? 11.82 14.18 -3.754 1 89.38 284 GLU A C 1
ATOM 2246 O O . GLU A 1 284 ? 11.797 13.555 -4.816 1 89.38 284 GLU A O 1
ATOM 2251 N N . VAL A 1 285 ? 10.805 14.773 -3.266 1 91.06 285 VAL A N 1
ATOM 2252 C CA . VAL A 1 285 ? 9.672 15.188 -4.086 1 91.06 285 VAL A CA 1
ATOM 2253 C C . VAL A 1 285 ? 9.891 16.609 -4.578 1 91.06 285 VAL A C 1
ATOM 2255 O O . VAL A 1 285 ? 9.844 17.562 -3.793 1 91.06 285 VAL A O 1
ATOM 2258 N N . ASP A 1 286 ? 9.969 16.797 -5.852 1 92.12 286 ASP A N 1
ATOM 2259 C CA . ASP A 1 286 ? 10.445 18.078 -6.387 1 92.12 286 ASP A CA 1
ATOM 2260 C C . ASP A 1 286 ? 9.297 19.078 -6.543 1 92.12 286 ASP A C 1
ATOM 2262 O O . ASP A 1 286 ? 9.461 20.25 -6.246 1 92.12 286 ASP A O 1
ATOM 2266 N N . LEU A 1 287 ? 8.219 18.547 -6.996 1 95.25 287 LEU A N 1
ATOM 2267 C CA . LEU A 1 287 ? 7.109 19.453 -7.285 1 95.25 287 LEU A CA 1
ATOM 2268 C C . LEU A 1 287 ? 5.77 18.797 -6.969 1 95.25 287 LEU A C 1
ATOM 2270 O O . LEU A 1 287 ? 5.484 17.703 -7.457 1 95.25 287 LEU A O 1
ATOM 2274 N N . LEU A 1 288 ? 4.988 19.422 -6.215 1 96.5 288 LEU A N 1
ATOM 2275 C CA . LEU A 1 288 ? 3.598 19.047 -5.973 1 96.5 288 LEU A CA 1
ATOM 2276 C C . LEU A 1 288 ? 2.674 20.25 -6.184 1 96.5 288 LEU A C 1
ATOM 2278 O O . LEU A 1 288 ? 2.859 21.297 -5.559 1 96.5 288 LEU A O 1
ATOM 2282 N N . VAL A 1 289 ? 1.732 20.172 -7.086 1 98.12 289 VAL A N 1
ATOM 2283 C CA . VAL A 1 289 ? 0.683 21.172 -7.301 1 98.12 289 VAL A CA 1
ATOM 2284 C C . VAL A 1 289 ? -0.608 20.469 -7.723 1 98.12 289 VAL A C 1
ATOM 2286 O O . VAL A 1 289 ? -0.615 19.688 -8.672 1 98.12 289 VAL A O 1
ATOM 2289 N N . GLY A 1 290 ? -1.63 20.703 -6.941 1 98.5 290 GLY A N 1
ATOM 2290 C CA . GLY A 1 290 ? -2.871 19.969 -7.152 1 98.5 290 GLY A CA 1
ATOM 2291 C C . GLY A 1 290 ? -3.891 20.75 -7.961 1 98.5 290 GLY A C 1
ATOM 2292 O O . GLY A 1 290 ? -3.824 21.984 -8.031 1 98.5 290 GLY A O 1
ATOM 2293 N N . ASP A 1 291 ? -4.734 20.078 -8.648 1 98.69 291 ASP A N 1
ATOM 2294 C CA . ASP A 1 291 ? -5.941 20.609 -9.273 1 98.69 291 ASP A CA 1
ATOM 2295 C C . ASP A 1 291 ? -7.188 20.203 -8.484 1 98.69 291 ASP A C 1
ATOM 2297 O O . ASP A 1 291 ? -7.652 19.062 -8.594 1 98.69 291 ASP A O 1
ATOM 2301 N N . ALA A 1 292 ? -7.77 21.172 -7.746 1 98.75 292 ALA A N 1
ATOM 2302 C CA . ALA A 1 292 ? -8.898 20.891 -6.863 1 98.75 292 ALA A CA 1
ATOM 2303 C C . ALA A 1 292 ? -10.227 21.172 -7.562 1 98.75 292 ALA A C 1
ATOM 2305 O O . ALA A 1 292 ? -11.219 21.5 -6.91 1 98.75 292 ALA A O 1
ATOM 2306 N N . THR A 1 293 ? -10.266 21.109 -8.883 1 98.75 293 THR A N 1
ATOM 2307 C CA . THR A 1 293 ? -11.477 21.391 -9.648 1 98.75 293 THR A CA 1
ATOM 2308 C C . THR A 1 293 ? -12.633 20.5 -9.18 1 98.75 293 THR A C 1
ATOM 2310 O O . THR A 1 293 ? -13.758 20.984 -9.016 1 98.75 293 THR A O 1
ATOM 2313 N N . LYS A 1 294 ? -12.406 19.203 -8.977 1 98.75 294 LYS A N 1
ATOM 2314 C CA . LYS A 1 294 ? -13.461 18.297 -8.539 1 98.75 294 LYS A CA 1
ATOM 2315 C C . LYS A 1 294 ? -14.055 18.75 -7.207 1 98.75 294 LYS A C 1
ATOM 2317 O O . LYS A 1 294 ? -15.281 18.75 -7.043 1 98.75 294 LYS A O 1
ATOM 2322 N N . ALA A 1 295 ? -13.203 19.094 -6.223 1 98.81 295 ALA A N 1
ATOM 2323 C CA . ALA A 1 295 ? -13.672 19.562 -4.926 1 98.81 295 ALA A CA 1
ATOM 2324 C C . ALA A 1 295 ? -14.492 20.844 -5.07 1 98.81 295 ALA A C 1
ATOM 2326 O O . ALA A 1 295 ? -15.508 21.016 -4.402 1 98.81 295 ALA A O 1
ATOM 2327 N N . ARG A 1 296 ? -14.016 21.734 -5.941 1 98.62 296 ARG A N 1
ATOM 2328 C CA . ARG A 1 296 ? -14.727 22.984 -6.184 1 98.62 296 ARG A CA 1
ATOM 2329 C C . ARG A 1 296 ? -16.109 22.703 -6.777 1 98.62 296 ARG A C 1
ATOM 2331 O O . ARG A 1 296 ? -17.109 23.297 -6.336 1 98.62 296 ARG A O 1
ATOM 2338 N N . THR A 1 297 ? -16.203 21.859 -7.734 1 98.62 297 THR A N 1
ATOM 2339 C CA . THR A 1 297 ? -17.422 21.641 -8.508 1 98.62 297 THR A CA 1
ATOM 2340 C C . THR A 1 297 ? -18.422 20.797 -7.711 1 98.62 297 THR A C 1
ATOM 2342 O O . THR A 1 297 ? -19.625 21.078 -7.719 1 98.62 297 THR A O 1
ATOM 2345 N N . GLU A 1 298 ? -17.969 19.766 -7.004 1 98.56 298 GLU A N 1
ATOM 2346 C CA . GLU A 1 298 ? -18.875 18.812 -6.387 1 98.56 298 GLU A CA 1
ATOM 2347 C C . GLU A 1 298 ? -19.141 19.172 -4.93 1 98.56 298 GLU A C 1
ATOM 2349 O O . GLU A 1 298 ? -20.234 18.891 -4.406 1 98.56 298 GLU A O 1
ATOM 2354 N N . LEU A 1 299 ? -18.188 19.75 -4.234 1 98.75 299 LEU A N 1
ATOM 2355 C CA . LEU A 1 299 ? -18.328 20.031 -2.811 1 98.75 299 LEU A CA 1
ATOM 2356 C C . LEU A 1 299 ? -18.594 21.516 -2.57 1 98.75 299 LEU A C 1
ATOM 2358 O O . LEU A 1 299 ? -19 21.906 -1.476 1 98.75 299 LEU A O 1
ATOM 2362 N N . GLY A 1 300 ? -18.312 22.391 -3.621 1 98.56 300 GLY A N 1
ATOM 2363 C CA . GLY A 1 300 ? -18.344 23.828 -3.422 1 98.56 300 GLY A CA 1
ATOM 2364 C C . GLY A 1 300 ? -17.188 24.344 -2.584 1 98.56 300 GLY A C 1
ATOM 2365 O O . GLY A 1 300 ? -17.297 25.391 -1.944 1 98.56 300 GLY A O 1
ATOM 2366 N N . TRP A 1 301 ? -16.109 23.609 -2.531 1 98.75 301 TRP A N 1
ATOM 2367 C CA . TRP A 1 301 ? -14.977 23.953 -1.68 1 98.75 301 TRP A CA 1
ATOM 2368 C C . TRP A 1 301 ? -13.938 24.75 -2.459 1 98.75 301 TRP A C 1
ATOM 2370 O O . TRP A 1 301 ? -13.648 24.453 -3.619 1 98.75 301 TRP A O 1
ATOM 2380 N N . LYS A 1 302 ? -13.359 25.719 -1.882 1 98.19 302 LYS A N 1
ATOM 2381 C CA . LYS A 1 302 ? -12.203 26.453 -2.369 1 98.19 302 LYS A CA 1
ATOM 2382 C C . LYS A 1 302 ? -11.352 26.969 -1.212 1 98.19 302 LYS A C 1
ATOM 2384 O O . LYS A 1 302 ? -11.875 27.281 -0.14 1 98.19 302 LYS A O 1
ATOM 2389 N N . PRO A 1 303 ? -10.078 27.047 -1.397 1 98.06 303 PRO A N 1
ATOM 2390 C CA . PRO A 1 303 ? -9.266 27.641 -0.337 1 98.06 303 PRO A CA 1
ATOM 2391 C C . PRO A 1 303 ? -9.578 29.109 -0.109 1 98.06 303 PRO A C 1
ATOM 2393 O O . PRO A 1 303 ? -9.852 29.844 -1.064 1 98.06 303 PRO A O 1
ATOM 2396 N N . GLU A 1 304 ? -9.492 29.547 1.14 1 98.19 304 GLU A N 1
ATOM 2397 C CA . GLU A 1 304 ? -9.828 30.922 1.465 1 98.19 304 GLU A CA 1
ATOM 2398 C C . GLU A 1 304 ? -8.578 31.734 1.836 1 98.19 304 GLU A C 1
ATOM 2400 O O . GLU A 1 304 ? -8.547 32.938 1.679 1 98.19 304 GLU A O 1
ATOM 2405 N N . VAL A 1 305 ? -7.598 31.094 2.373 1 98.31 305 VAL A N 1
ATOM 2406 C CA . VAL A 1 305 ? -6.375 31.75 2.816 1 98.31 305 VAL A CA 1
ATOM 2407 C C . VAL A 1 305 ? -5.297 31.625 1.744 1 98.31 305 VAL A C 1
ATOM 2409 O O . VAL A 1 305 ? -5.008 30.516 1.28 1 98.31 305 VAL A O 1
ATOM 2412 N N . ASP A 1 306 ? -4.746 32.719 1.27 1 97.88 306 ASP A N 1
ATOM 2413 C CA . ASP A 1 306 ? -3.688 32.656 0.264 1 97.88 306 ASP A CA 1
ATOM 2414 C C . ASP A 1 306 ? -2.322 32.438 0.913 1 97.88 306 ASP A C 1
ATOM 2416 O O . ASP A 1 306 ? -2.209 32.406 2.141 1 97.88 306 ASP A O 1
ATOM 2420 N N . PHE A 1 307 ? -1.317 32.312 0.074 1 98.44 307 PHE A N 1
ATOM 2421 C CA . PHE A 1 307 ? 0.024 31.938 0.51 1 98.44 307 PHE A CA 1
ATOM 2422 C C . PHE A 1 307 ? 0.606 33 1.432 1 98.44 307 PHE A C 1
ATOM 2424 O O . PHE A 1 307 ? 1.121 32.688 2.506 1 98.44 307 PHE A O 1
ATOM 2431 N N . GLU A 1 308 ? 0.511 34.25 1.085 1 98.25 308 GLU A N 1
ATOM 2432 C CA . GLU A 1 308 ? 1.094 35.344 1.865 1 98.25 308 GLU A CA 1
ATOM 2433 C C . GLU A 1 308 ? 0.433 35.438 3.236 1 98.25 308 GLU A C 1
AT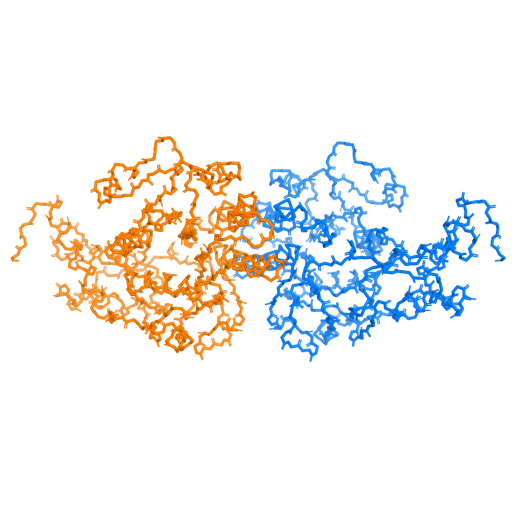OM 2435 O O . GLU A 1 308 ? 1.114 35.625 4.246 1 98.25 308 GLU A O 1
ATOM 2440 N N . SER A 1 309 ? -0.864 35.344 3.23 1 98.62 309 SER A N 1
ATOM 2441 C CA . SER A 1 309 ? -1.617 35.406 4.477 1 98.62 309 SER A CA 1
ATOM 2442 C C . SER A 1 309 ? -1.284 34.25 5.391 1 98.62 309 SER A C 1
ATOM 2444 O O . SER A 1 309 ? -1.226 34.375 6.609 1 98.62 309 SER A O 1
ATOM 2446 N N . LEU A 1 310 ? -1.12 33.062 4.785 1 98.75 310 LEU A N 1
ATOM 2447 C CA . LEU A 1 310 ? -0.749 31.875 5.543 1 98.75 310 LEU A CA 1
ATOM 2448 C C . LEU A 1 310 ? 0.594 32.062 6.238 1 98.75 310 LEU A C 1
ATOM 2450 O O . LEU A 1 310 ? 0.714 31.812 7.441 1 98.75 310 LEU A O 1
ATOM 2454 N N . VAL A 1 311 ? 1.599 32.562 5.5 1 98.75 311 VAL A N 1
ATOM 2455 C CA . VAL A 1 311 ? 2.934 32.781 6.051 1 98.75 311 VAL A CA 1
ATOM 2456 C C . VAL A 1 311 ? 2.879 33.844 7.152 1 98.75 311 VAL A C 1
ATOM 2458 O O . VAL A 1 311 ? 3.457 33.656 8.227 1 98.75 311 VAL A O 1
ATOM 2461 N N . ALA A 1 312 ? 2.141 34.875 6.895 1 98.69 312 ALA A N 1
ATOM 2462 C CA . ALA A 1 312 ? 2.023 35.969 7.859 1 98.69 312 ALA A CA 1
ATOM 2463 C C . ALA A 1 312 ? 1.418 35.469 9.172 1 98.69 312 ALA A C 1
ATOM 2465 O O . ALA A 1 312 ? 1.919 35.781 10.25 1 98.69 312 ALA A O 1
ATOM 2466 N N . MET A 1 313 ? 0.35 34.719 9.047 1 98.31 313 MET A N 1
ATOM 2467 C CA . MET A 1 313 ? -0.34 34.25 10.234 1 98.31 313 MET A CA 1
ATOM 2468 C C . MET A 1 313 ? 0.574 33.344 11.062 1 98.31 313 MET A C 1
ATOM 2470 O O . MET A 1 313 ? 0.567 33.406 12.297 1 98.31 313 MET A O 1
ATOM 2474 N N . MET A 1 314 ? 1.369 32.531 10.398 1 98.81 314 MET A N 1
ATOM 2475 C CA . MET A 1 314 ? 2.266 31.609 11.102 1 98.81 314 MET A CA 1
ATOM 2476 C C . MET A 1 314 ? 3.41 32.375 11.758 1 98.81 314 MET A C 1
ATOM 2478 O O . MET A 1 314 ? 3.752 32.094 12.914 1 98.81 314 MET A O 1
ATOM 2482 N N . VAL A 1 315 ? 4.004 33.375 11.062 1 98.75 315 VAL A N 1
ATOM 2483 C CA . VAL A 1 315 ? 5.102 34.156 11.617 1 98.75 315 VAL A CA 1
ATOM 2484 C C . VAL A 1 315 ? 4.602 35 12.805 1 98.75 315 VAL A C 1
ATOM 2486 O O . VAL A 1 315 ? 5.262 35.062 13.844 1 98.75 315 VAL A O 1
ATOM 2489 N N . ASP A 1 316 ? 3.441 35.625 12.656 1 98.62 316 ASP A N 1
ATOM 2490 C CA . ASP A 1 316 ? 2.865 36.438 13.734 1 98.62 316 ASP A CA 1
ATOM 2491 C C . ASP A 1 316 ? 2.648 35.594 14.992 1 98.62 316 ASP A C 1
ATOM 2493 O O . ASP A 1 316 ? 2.924 36.031 16.109 1 98.62 316 ASP A O 1
ATOM 2497 N N . HIS A 1 317 ? 2.096 34.406 14.789 1 98.44 317 HIS A N 1
ATOM 2498 C CA . HIS A 1 317 ? 1.886 33.5 15.898 1 98.44 317 HIS A CA 1
ATOM 2499 C C . HIS A 1 3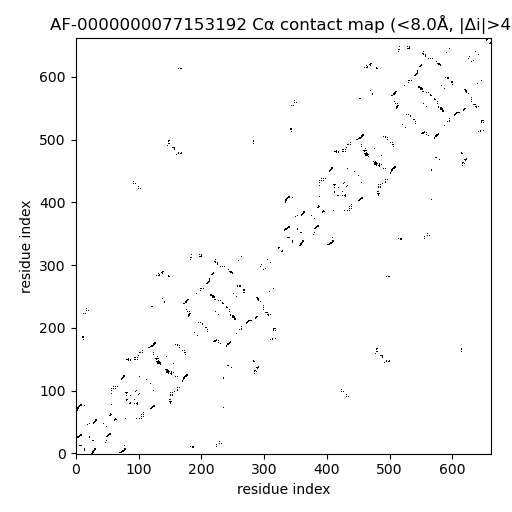17 ? 3.199 33.188 16.609 1 98.44 317 HIS A C 1
ATOM 2501 O O . HIS A 1 317 ? 3.268 33.219 17.844 1 98.44 317 HIS A O 1
ATOM 2507 N N . ASP A 1 318 ? 4.227 32.844 15.852 1 98.38 318 ASP A N 1
ATOM 2508 C CA . ASP A 1 318 ? 5.496 32.438 16.438 1 98.38 318 ASP A CA 1
ATOM 2509 C C . ASP A 1 318 ? 6.191 33.625 17.109 1 98.38 318 ASP A C 1
ATOM 2511 O O . ASP A 1 318 ? 6.871 33.438 18.125 1 98.38 318 ASP A O 1
ATOM 2515 N N . LEU A 1 319 ? 6.039 34.844 16.531 1 98.25 319 LEU A N 1
ATOM 2516 C CA . LEU A 1 319 ? 6.578 36.031 17.172 1 98.25 319 LEU A CA 1
ATOM 2517 C C . LEU A 1 319 ? 5.98 36.219 18.562 1 98.25 319 LEU A C 1
ATOM 2519 O O . LEU A 1 319 ? 6.707 36.469 19.516 1 98.25 319 LEU A O 1
ATOM 2523 N N . LYS A 1 320 ? 4.676 36.125 18.641 1 98 320 LYS A N 1
ATOM 2524 C CA . LYS A 1 320 ? 3.992 36.25 19.922 1 98 320 LYS A CA 1
ATOM 2525 C C . LYS A 1 320 ? 4.414 35.188 20.906 1 98 320 LYS A C 1
ATOM 2527 O O . LYS A 1 320 ? 4.656 35.438 22.078 1 98 320 LYS A O 1
ATOM 2532 N N . LEU A 1 321 ? 4.426 33.938 20.422 1 97.06 321 LEU A N 1
ATOM 2533 C CA . LEU A 1 321 ? 4.77 32.781 21.25 1 97.06 321 LEU A CA 1
ATOM 2534 C C . LEU A 1 321 ? 6.18 32.938 21.812 1 97.06 321 LEU A C 1
ATOM 2536 O O . LEU A 1 321 ? 6.387 32.781 23.031 1 97.06 321 LEU A O 1
ATOM 2540 N N . GLU A 1 322 ? 7.152 33.25 20.953 1 97.69 322 GLU A N 1
ATOM 2541 C CA . GLU A 1 322 ? 8.547 33.312 21.375 1 97.69 322 GLU A CA 1
ATOM 2542 C C . GLU A 1 322 ? 8.812 34.562 22.219 1 97.69 322 GLU A C 1
ATOM 2544 O O . GLU A 1 322 ? 9.641 34.531 23.141 1 97.69 322 GLU A O 1
ATOM 2549 N N . ALA A 1 323 ? 8.148 35.656 21.922 1 97.69 323 ALA A N 1
ATOM 2550 C CA . ALA A 1 323 ? 8.266 36.844 22.75 1 97.69 323 ALA A CA 1
ATOM 2551 C C . ALA A 1 323 ? 7.781 36.562 24.172 1 97.69 323 ALA A C 1
ATOM 2553 O O . ALA A 1 323 ? 8.43 36.969 25.141 1 97.69 323 ALA A O 1
ATOM 2554 N N . ARG A 1 324 ? 6.664 35.906 24.25 1 96.88 324 ARG A N 1
ATOM 2555 C CA . ARG A 1 324 ? 6.113 35.562 25.562 1 96.88 324 ARG A CA 1
ATOM 2556 C C . ARG A 1 324 ? 7.074 34.688 26.328 1 96.88 324 ARG A C 1
ATOM 2558 O O . ARG A 1 324 ? 7.281 34.875 27.531 1 96.88 324 ARG A O 1
ATOM 2565 N N . LYS A 1 325 ? 7.551 33.688 25.672 1 96.75 325 LYS A N 1
ATOM 2566 C CA . LYS A 1 325 ? 8.484 32.781 26.312 1 96.75 325 LYS A CA 1
ATOM 2567 C C . LYS A 1 325 ? 9.711 33.531 26.844 1 96.75 325 LYS A C 1
ATOM 2569 O O . LYS A 1 325 ? 10.242 33.188 27.906 1 96.75 325 LYS A O 1
ATOM 2574 N N . ALA A 1 326 ? 10.109 34.531 26.078 1 96.81 326 ALA A N 1
ATOM 2575 C CA . ALA A 1 326 ? 11.352 35.25 26.406 1 96.81 326 ALA A CA 1
ATOM 2576 C C . ALA A 1 326 ? 11.086 36.469 27.266 1 96.81 326 ALA A C 1
ATOM 2578 O O . ALA A 1 326 ? 12.023 37.125 27.719 1 96.81 326 ALA A O 1
ATOM 2579 N N . GLY A 1 327 ? 9.883 36.719 27.5 1 95.94 327 GLY A N 1
ATOM 2580 C CA . GLY A 1 327 ? 9.531 37.875 28.281 1 95.94 327 GLY A CA 1
ATOM 2581 C C . GLY A 1 327 ? 9.75 39.188 27.531 1 95.94 327 GLY A C 1
ATOM 2582 O O . GLY A 1 327 ? 10.07 40.219 28.125 1 95.94 327 GLY A O 1
ATOM 2583 N N . ILE A 1 328 ? 9.656 39.062 26.266 1 94.69 328 ILE A N 1
ATOM 2584 C CA . ILE A 1 328 ? 9.844 40.219 25.422 1 94.69 328 ILE A CA 1
ATOM 2585 C C . ILE A 1 328 ? 8.492 40.844 25.094 1 94.69 328 ILE A C 1
ATOM 2587 O O . ILE A 1 328 ? 7.566 40.156 24.688 1 94.69 328 ILE A O 1
ATOM 2591 N N . GLN A 1 329 ? 8.328 42.156 25.344 1 91.44 329 GLN A N 1
ATOM 2592 C CA . GLN A 1 329 ? 7.094 42.844 24.984 1 91.44 329 GLN A CA 1
ATOM 2593 C C . GLN A 1 329 ? 7.109 43.281 23.531 1 91.44 329 GLN A C 1
ATOM 2595 O O . GLN A 1 329 ? 8.031 44 23.109 1 91.44 329 GLN A O 1
ATOM 2600 N N . LEU A 1 330 ? 6.18 42.844 22.75 1 88.25 330 LEU A N 1
ATOM 2601 C CA . LEU A 1 330 ? 6.062 43.25 21.359 1 88.25 330 LEU A CA 1
ATOM 2602 C C . LEU A 1 330 ? 5.355 44.594 21.25 1 88.25 330 LEU A C 1
ATOM 2604 O O . LEU A 1 330 ? 4.52 44.938 22.078 1 88.25 330 LEU A O 1
ATOM 2608 N N . PRO A 1 331 ? 5.781 45.5 20.344 1 77.12 331 PRO A N 1
ATOM 2609 C CA . PRO A 1 331 ? 5.094 46.781 20.203 1 77.12 331 PRO A CA 1
ATOM 2610 C C . PRO A 1 331 ? 3.613 46.625 19.859 1 77.12 331 PRO A C 1
ATOM 2612 O O . PRO A 1 331 ? 3.209 45.625 19.281 1 77.12 331 PRO A O 1
ATOM 2615 N N . MET B 1 1 ? 30.375 -19.812 -6.957 1 92.81 1 MET B N 1
ATOM 2616 C CA . MET B 1 1 ? 28.984 -20.172 -7.215 1 92.81 1 MET B CA 1
ATOM 2617 C C . MET B 1 1 ? 28.031 -19.141 -6.637 1 92.81 1 MET B C 1
ATOM 2619 O O . MET B 1 1 ? 28.188 -18.719 -5.484 1 92.81 1 MET B O 1
ATOM 2623 N N . ARG B 1 2 ? 27.141 -18.656 -7.484 1 96.44 2 ARG B N 1
ATOM 2624 C CA . ARG B 1 2 ? 26.172 -17.672 -7.008 1 96.44 2 ARG B CA 1
ATOM 2625 C C . ARG B 1 2 ? 25.172 -18.312 -6.051 1 96.44 2 ARG B C 1
ATOM 2627 O O . ARG B 1 2 ? 24.781 -19.469 -6.223 1 96.44 2 ARG B O 1
ATOM 2634 N N . ARG B 1 3 ? 24.766 -17.547 -5.012 1 98.88 3 ARG B N 1
ATOM 2635 C CA . ARG B 1 3 ? 23.812 -18.016 -4.012 1 98.88 3 ARG B CA 1
ATOM 2636 C C . ARG B 1 3 ? 22.484 -17.266 -4.141 1 98.88 3 ARG B C 1
ATOM 2638 O O . ARG B 1 3 ? 22.469 -16.031 -4.258 1 98.88 3 ARG B O 1
ATOM 2645 N N . ALA B 1 4 ? 21.422 -18.031 -4.152 1 98.94 4 ALA B N 1
ATOM 2646 C CA . ALA B 1 4 ? 20.094 -17.438 -4.262 1 98.94 4 ALA B CA 1
ATOM 2647 C C . ALA B 1 4 ? 19.203 -17.859 -3.102 1 98.94 4 ALA B C 1
ATOM 2649 O O . ALA B 1 4 ? 19.188 -19.031 -2.713 1 98.94 4 ALA B O 1
ATOM 2650 N N . LEU B 1 5 ? 18.547 -16.906 -2.477 1 98.94 5 LEU B N 1
ATOM 2651 C CA . LEU B 1 5 ? 17.547 -17.156 -1.453 1 98.94 5 LEU B CA 1
ATOM 2652 C C . LEU B 1 5 ? 16.141 -16.922 -1.996 1 98.94 5 LEU B C 1
ATOM 2654 O O . LEU B 1 5 ? 15.859 -15.852 -2.545 1 98.94 5 LEU B O 1
ATOM 2658 N N . ILE B 1 6 ? 15.297 -17.922 -1.866 1 98.88 6 ILE B N 1
ATOM 2659 C CA . ILE B 1 6 ? 13.922 -17.828 -2.342 1 98.88 6 ILE B CA 1
ATOM 2660 C C . ILE B 1 6 ? 12.961 -17.891 -1.157 1 98.88 6 ILE B C 1
ATOM 2662 O O . ILE B 1 6 ? 12.969 -18.859 -0.39 1 98.88 6 ILE B O 1
ATOM 2666 N N . THR B 1 7 ? 12.164 -16.844 -0.938 1 98.75 7 THR B N 1
ATOM 2667 C CA . THR B 1 7 ? 10.984 -17.016 -0.099 1 98.75 7 THR B CA 1
ATOM 2668 C C . THR B 1 7 ? 9.828 -17.609 -0.901 1 98.75 7 THR B C 1
ATOM 2670 O O . THR B 1 7 ? 9.797 -17.5 -2.129 1 98.75 7 THR B O 1
ATOM 2673 N N . GLY B 1 8 ? 8.883 -18.25 -0.237 1 97.12 8 GLY B N 1
ATOM 2674 C CA . GLY B 1 8 ? 7.812 -18.922 -0.963 1 97.12 8 GLY B CA 1
ATOM 2675 C C . GLY B 1 8 ? 8.273 -20.156 -1.71 1 97.12 8 GLY B C 1
ATOM 2676 O O . GLY B 1 8 ? 7.715 -20.5 -2.754 1 97.12 8 GLY B O 1
ATOM 2677 N N . ILE B 1 9 ? 9.258 -20.859 -1.192 1 97.12 9 ILE B N 1
ATOM 2678 C CA . ILE B 1 9 ? 9.898 -21.984 -1.849 1 97.12 9 ILE B CA 1
ATOM 2679 C C . ILE B 1 9 ? 8.898 -23.141 -1.967 1 97.12 9 ILE B C 1
ATOM 2681 O O . ILE B 1 9 ? 9.023 -23.984 -2.859 1 97.12 9 ILE B O 1
ATOM 2685 N N . THR B 1 10 ? 7.879 -23.125 -1.168 1 94.56 10 THR B N 1
ATOM 2686 C CA . THR B 1 10 ? 6.93 -24.234 -1.157 1 94.56 10 THR B CA 1
ATOM 2687 C C . THR B 1 10 ? 5.832 -24.016 -2.195 1 94.56 10 THR B C 1
ATOM 2689 O O . THR B 1 10 ? 4.992 -24.891 -2.41 1 94.56 10 THR B O 1
ATOM 2692 N N . GLY B 1 11 ? 5.812 -22.891 -2.828 1 95.25 11 GLY B N 1
ATOM 2693 C CA . GLY B 1 11 ? 4.789 -22.578 -3.812 1 95.25 11 GLY B CA 1
ATOM 2694 C C . GLY B 1 11 ? 5.199 -22.922 -5.23 1 95.25 11 GLY B C 1
ATOM 2695 O O . GLY B 1 11 ? 6.336 -23.328 -5.473 1 95.25 11 GLY B O 1
ATOM 2696 N N . GLN B 1 12 ? 4.281 -22.719 -6.176 1 97.12 12 GLN B N 1
ATOM 2697 C CA . GLN B 1 12 ? 4.461 -23.016 -7.59 1 97.12 12 GLN B CA 1
ATOM 2698 C C . GLN B 1 12 ? 5.723 -22.344 -8.141 1 97.12 12 GLN B C 1
ATOM 2700 O O . GLN B 1 12 ? 6.621 -23.031 -8.633 1 97.12 12 GLN B O 1
ATOM 2705 N N . ASP B 1 13 ? 5.762 -21.016 -8.008 1 98.44 13 ASP B N 1
ATOM 2706 C CA . ASP B 1 13 ? 6.855 -20.266 -8.617 1 98.44 13 ASP B CA 1
ATOM 2707 C C . ASP B 1 13 ? 8.18 -20.578 -7.922 1 98.44 13 ASP B C 1
ATOM 2709 O O . ASP B 1 13 ? 9.227 -20.609 -8.57 1 98.44 13 ASP B O 1
ATOM 2713 N N . GLY B 1 14 ? 8.102 -20.75 -6.539 1 98.31 14 GLY B N 1
ATOM 2714 C CA . GLY B 1 14 ? 9.312 -21.078 -5.809 1 98.31 14 GLY B CA 1
ATOM 2715 C C . GLY B 1 14 ? 9.984 -22.344 -6.312 1 98.31 14 GLY B C 1
ATOM 2716 O O . GLY B 1 14 ? 11.211 -22.391 -6.457 1 98.31 14 GLY B O 1
ATOM 2717 N N . GLN B 1 15 ? 9.211 -23.328 -6.609 1 97.94 15 GLN B N 1
ATOM 2718 C CA . GLN B 1 15 ? 9.75 -24.609 -7.055 1 97.94 15 GLN B CA 1
ATOM 2719 C C . GLN B 1 15 ? 10.328 -24.516 -8.461 1 97.94 15 GLN B C 1
ATOM 2721 O O . GLN B 1 15 ? 11.445 -24.969 -8.711 1 97.94 15 GLN B O 1
ATOM 2726 N N . TYR B 1 16 ? 9.594 -23.891 -9.391 1 98.62 16 TYR B N 1
ATOM 2727 C CA . TYR B 1 16 ? 10.094 -23.734 -10.75 1 98.62 16 TYR B CA 1
ATOM 2728 C C . TYR B 1 16 ? 11.367 -22.891 -10.766 1 98.62 16 TYR B C 1
ATOM 2730 O O . TYR B 1 16 ? 12.305 -23.172 -11.516 1 98.62 16 TYR B O 1
ATOM 2738 N N . LEU B 1 17 ? 11.375 -21.828 -9.977 1 98.94 17 LEU B N 1
ATOM 2739 C CA . LEU B 1 17 ? 12.539 -20.953 -9.938 1 98.94 17 LEU B CA 1
ATOM 2740 C C . LEU B 1 17 ? 13.75 -21.688 -9.367 1 98.94 17 LEU B C 1
ATOM 2742 O O . LEU B 1 17 ? 14.875 -21.516 -9.859 1 98.94 17 LEU B O 1
ATOM 2746 N N . ALA B 1 18 ? 13.531 -22.469 -8.289 1 98.81 18 ALA B N 1
ATOM 2747 C CA . ALA B 1 18 ? 14.617 -23.25 -7.703 1 98.81 18 ALA B CA 1
ATOM 2748 C C . ALA B 1 18 ? 15.258 -24.156 -8.734 1 98.81 18 ALA B C 1
ATOM 2750 O O . ALA B 1 18 ? 16.484 -24.25 -8.82 1 98.81 18 ALA B O 1
ATOM 2751 N N . GLU B 1 19 ? 14.438 -24.859 -9.531 1 98.69 19 GLU B N 1
ATOM 2752 C CA . GLU B 1 19 ? 14.938 -25.75 -10.578 1 98.69 19 GLU B CA 1
ATOM 2753 C C . GLU B 1 19 ? 15.734 -24.984 -11.625 1 98.69 19 GLU B C 1
ATOM 2755 O O . GLU B 1 19 ? 16.797 -25.422 -12.055 1 98.69 19 GLU B O 1
ATOM 2760 N N . LEU B 1 20 ? 15.18 -23.828 -12.023 1 98.88 20 LEU B N 1
ATOM 2761 C CA . LEU B 1 20 ? 15.867 -23 -13.008 1 98.88 20 LEU B CA 1
ATOM 2762 C C . LEU B 1 20 ? 17.234 -22.562 -12.484 1 98.88 20 LEU B C 1
ATOM 2764 O O . LEU B 1 20 ? 18.234 -22.688 -13.18 1 98.88 20 LEU B O 1
ATOM 2768 N N . LEU B 1 21 ? 17.266 -22.016 -11.258 1 98.88 21 LEU B N 1
ATOM 2769 C CA . LEU B 1 21 ? 18.5 -21.5 -10.68 1 98.88 21 LEU B CA 1
ATOM 2770 C C . LEU B 1 21 ? 19.516 -22.625 -10.5 1 98.88 21 LEU B C 1
ATOM 2772 O O . LEU B 1 21 ? 20.719 -22.422 -10.727 1 98.88 21 LEU B O 1
ATOM 2776 N N . HIS B 1 22 ? 19.031 -23.797 -10.086 1 98.62 22 HIS B N 1
ATOM 2777 C CA . HIS B 1 22 ? 19.922 -24.953 -9.977 1 98.62 22 HIS B CA 1
ATOM 2778 C C . HIS B 1 22 ? 20.547 -25.281 -11.32 1 98.62 22 HIS B C 1
ATOM 2780 O O . HIS B 1 22 ? 21.75 -25.594 -11.391 1 98.62 22 HIS B O 1
ATOM 2786 N N . SER B 1 23 ? 19.75 -25.25 -12.336 1 98.5 23 SER B N 1
ATOM 2787 C CA . SER B 1 23 ? 20.25 -25.547 -13.68 1 98.5 23 SER B CA 1
ATOM 2788 C C . SER B 1 23 ? 21.266 -24.516 -14.133 1 98.5 23 SER B C 1
ATOM 2790 O O . SER B 1 23 ? 22.078 -24.781 -15.016 1 98.5 23 SER B O 1
ATOM 2792 N N . LYS B 1 24 ? 21.25 -23.312 -13.578 1 98.31 24 LYS B N 1
ATOM 2793 C CA . LYS B 1 24 ? 22.188 -22.234 -13.867 1 98.31 24 LYS B CA 1
ATOM 2794 C C . LYS B 1 24 ? 23.375 -22.266 -12.906 1 98.31 24 LYS B C 1
ATOM 2796 O O . LYS B 1 24 ? 24.141 -21.297 -12.828 1 98.31 24 LYS B O 1
ATOM 2801 N N . ASN B 1 25 ? 23.5 -23.328 -12.094 1 98.25 25 ASN B N 1
ATOM 2802 C CA . ASN B 1 25 ? 24.609 -23.609 -11.203 1 98.25 25 ASN B CA 1
ATOM 2803 C C . ASN B 1 25 ? 24.609 -22.703 -9.984 1 98.25 25 ASN B C 1
ATOM 2805 O O . ASN B 1 25 ? 25.672 -22.266 -9.531 1 98.25 25 ASN B O 1
ATOM 2809 N N . TYR B 1 26 ? 23.469 -22.281 -9.523 1 98.81 26 TYR B N 1
ATOM 2810 C CA . TYR B 1 26 ? 23.344 -21.578 -8.258 1 98.81 26 TYR B CA 1
ATOM 2811 C C . TYR B 1 26 ? 23.344 -22.547 -7.086 1 98.81 26 TYR B C 1
ATOM 2813 O O . TYR B 1 26 ? 22.875 -23.688 -7.219 1 98.81 26 TYR B O 1
ATOM 2821 N N . LYS B 1 27 ? 23.906 -22.109 -5.988 1 98.81 27 LYS B N 1
ATOM 2822 C CA . LYS B 1 27 ? 23.469 -22.688 -4.719 1 98.81 27 LYS B CA 1
ATOM 2823 C C . LYS B 1 27 ? 22.141 -22.109 -4.273 1 98.81 27 LYS B C 1
ATOM 2825 O O . LYS B 1 27 ? 22.016 -20.922 -4.023 1 98.81 27 LYS B O 1
ATOM 2830 N N . VAL B 1 28 ? 21.141 -22.969 -4.16 1 98.88 28 VAL B N 1
ATOM 2831 C CA . VAL B 1 28 ? 19.766 -22.484 -3.971 1 98.88 28 VAL B CA 1
ATOM 2832 C C . VAL B 1 28 ? 19.344 -22.703 -2.523 1 98.88 28 VAL B C 1
ATOM 2834 O O . VAL B 1 28 ? 19.484 -23.812 -1.989 1 98.88 28 VAL B O 1
ATOM 2837 N N . PHE B 1 29 ? 18.859 -21.641 -1.866 1 98.81 29 PHE B N 1
ATOM 2838 C CA . PHE B 1 29 ? 18.312 -21.688 -0.515 1 98.81 29 PHE B CA 1
ATOM 2839 C C . PHE B 1 29 ? 16.828 -21.359 -0.519 1 98.81 29 PHE B C 1
ATOM 2841 O O . PHE B 1 29 ? 16.375 -20.5 -1.287 1 98.81 29 PHE B O 1
ATOM 2848 N N . GLY B 1 30 ? 16.062 -22.047 0.267 1 98.31 30 GLY B N 1
ATOM 2849 C CA . GLY B 1 30 ? 14.648 -21.766 0.46 1 98.31 30 GLY B CA 1
ATOM 2850 C C . GLY B 1 30 ? 14.297 -21.391 1.889 1 98.31 30 GLY B C 1
ATOM 2851 O O . GLY B 1 30 ? 14.703 -22.078 2.83 1 98.31 30 GLY B O 1
ATOM 2852 N N . LEU B 1 31 ? 13.609 -20.281 2.037 1 97.75 31 LEU B N 1
ATOM 2853 C CA . LEU B 1 31 ? 13.156 -19.844 3.354 1 97.75 31 LEU B CA 1
ATOM 2854 C C . LEU B 1 31 ? 11.906 -20.625 3.773 1 97.75 31 LEU B C 1
ATOM 2856 O O . LEU B 1 31 ? 10.945 -20.719 3.006 1 97.75 31 LEU B O 1
ATOM 2860 N N . ILE B 1 32 ? 11.922 -21.141 4.953 1 95.06 32 ILE B N 1
ATOM 2861 C CA . ILE B 1 32 ? 10.789 -21.891 5.461 1 95.06 32 ILE B CA 1
ATOM 2862 C C . ILE B 1 32 ? 10.422 -21.391 6.859 1 95.06 32 ILE B C 1
ATOM 2864 O O . ILE B 1 32 ? 11.297 -21.141 7.684 1 95.06 32 ILE B O 1
ATOM 2868 N N . LYS B 1 33 ? 9.133 -21.156 6.988 1 90.75 33 LYS B N 1
ATOM 2869 C CA . LYS B 1 33 ? 8.688 -20.688 8.297 1 90.75 33 LYS B CA 1
ATOM 2870 C C . LYS B 1 33 ? 8.227 -21.844 9.172 1 90.75 33 LYS B C 1
ATOM 2872 O O . LYS B 1 33 ? 7.66 -22.812 8.68 1 90.75 33 LYS B O 1
ATOM 2877 N N . GLY B 1 34 ? 8.445 -21.797 10.453 1 80.38 34 GLY B N 1
ATOM 2878 C CA . GLY B 1 34 ? 7.891 -22.734 11.43 1 80.38 34 GLY B CA 1
ATOM 2879 C C . GLY B 1 34 ? 8.789 -23.922 11.695 1 80.38 34 GLY B C 1
ATOM 2880 O O . GLY B 1 34 ? 9.641 -24.25 10.875 1 80.38 34 GLY B O 1
ATOM 2881 N N . GLN B 1 35 ? 8.727 -24.531 12.742 1 73.44 35 GLN B N 1
ATOM 2882 C CA . GLN B 1 35 ? 9.523 -25.688 13.148 1 73.44 35 GLN B CA 1
ATOM 2883 C C . GLN B 1 35 ? 9.008 -26.969 12.508 1 73.44 35 GLN B C 1
ATOM 2885 O O . GLN B 1 35 ? 9.789 -27.844 12.133 1 73.44 35 GLN B O 1
ATOM 2890 N N . ASN B 1 36 ? 7.672 -27.031 12.305 1 76.94 36 ASN B N 1
ATOM 2891 C CA . ASN B 1 36 ? 7.066 -28.234 11.758 1 76.94 36 ASN B CA 1
ATOM 2892 C C . ASN B 1 36 ? 6.219 -27.922 10.523 1 76.94 36 ASN B C 1
ATOM 2894 O O . ASN B 1 36 ? 5.023 -28.219 10.5 1 76.94 36 ASN B O 1
ATOM 2898 N N . ASN B 1 37 ? 6.938 -27.469 9.523 1 81.94 37 ASN B N 1
ATOM 2899 C CA . ASN B 1 37 ? 6.219 -27.172 8.289 1 81.94 37 ASN B CA 1
ATOM 2900 C C . ASN B 1 37 ? 5.797 -28.438 7.559 1 81.94 37 ASN B C 1
ATOM 2902 O O . ASN B 1 37 ? 6.637 -29.281 7.23 1 81.94 37 ASN B O 1
ATOM 2906 N N . PRO B 1 38 ? 4.57 -28.609 7.27 1 80.5 38 PRO B N 1
ATOM 2907 C CA . PRO B 1 38 ? 4.062 -29.844 6.68 1 80.5 38 PRO B CA 1
ATOM 2908 C C . PRO B 1 38 ? 4.566 -30.078 5.258 1 80.5 38 PRO B C 1
ATOM 2910 O O . PRO B 1 38 ? 4.5 -31.203 4.75 1 80.5 38 PRO B O 1
ATOM 2913 N N . LYS B 1 39 ? 5.129 -29.125 4.641 1 86.38 39 LYS B N 1
ATOM 2914 C CA . LYS B 1 39 ? 5.547 -29.25 3.248 1 86.38 39 LYS B CA 1
ATOM 2915 C C . LYS B 1 39 ? 7.035 -29.578 3.15 1 86.38 39 LYS B C 1
ATOM 2917 O O . LYS B 1 39 ? 7.551 -29.828 2.061 1 86.38 39 LYS B O 1
ATOM 2922 N N . LEU B 1 40 ? 7.668 -29.578 4.23 1 88.5 40 LEU B N 1
ATOM 2923 C CA . LEU B 1 40 ? 9.125 -29.688 4.258 1 88.5 40 LEU B CA 1
ATOM 2924 C C . LEU B 1 40 ? 9.578 -30.984 3.615 1 88.5 40 LEU B C 1
ATOM 2926 O O . LEU B 1 40 ? 10.477 -30.984 2.77 1 88.5 40 LEU B O 1
ATOM 2930 N N . GLU B 1 41 ? 8.992 -32.062 4.027 1 87.69 41 GLU B N 1
ATOM 2931 C CA . GLU B 1 41 ? 9.406 -33.375 3.529 1 87.69 41 GLU B CA 1
ATOM 2932 C C . GLU B 1 41 ? 9.203 -33.469 2.02 1 87.69 41 GLU B C 1
ATOM 2934 O O . GLU B 1 41 ? 10.078 -33.969 1.3 1 87.69 41 GLU B O 1
ATOM 2939 N N . ALA B 1 42 ? 8.07 -33.094 1.577 1 88.81 42 ALA B N 1
ATOM 2940 C CA . ALA B 1 42 ? 7.77 -33.125 0.148 1 88.81 42 ALA B CA 1
ATOM 2941 C C . ALA B 1 42 ? 8.734 -32.25 -0.642 1 88.81 42 ALA B C 1
ATOM 2943 O O . ALA B 1 42 ? 9.164 -32.625 -1.736 1 88.81 42 ALA B O 1
ATOM 2944 N N . LEU B 1 43 ? 9.047 -31.156 -0.086 1 91.38 43 LEU B N 1
ATOM 2945 C CA . LEU B 1 43 ? 9.953 -30.219 -0.741 1 91.38 43 LEU B CA 1
ATOM 2946 C C . LEU B 1 43 ? 11.352 -30.812 -0.862 1 91.38 43 LEU B C 1
ATOM 2948 O O . LEU B 1 43 ? 11.984 -30.719 -1.918 1 91.38 43 LEU B O 1
ATOM 2952 N N . GLN B 1 44 ? 11.812 -31.422 0.199 1 92.25 44 GLN B N 1
ATOM 2953 C CA . GLN B 1 44 ? 13.156 -31.984 0.217 1 92.25 44 GLN B CA 1
ATOM 2954 C C . GLN B 1 44 ? 13.258 -33.188 -0.734 1 92.25 44 GLN B C 1
ATOM 2956 O O . GLN B 1 44 ? 14.312 -33.406 -1.329 1 92.25 44 GLN B O 1
ATOM 2961 N N . THR B 1 45 ? 12.18 -33.844 -0.887 1 93.44 45 THR B N 1
ATOM 2962 C CA . THR B 1 45 ? 12.156 -34.969 -1.813 1 93.44 45 THR B CA 1
ATOM 2963 C C . TH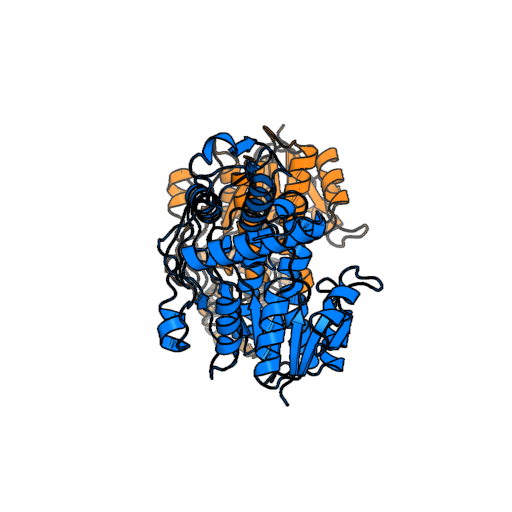R B 1 45 ? 12.148 -34.5 -3.26 1 93.44 45 THR B C 1
ATOM 2965 O O . THR B 1 45 ? 12.891 -35 -4.098 1 93.44 45 THR B O 1
ATOM 2968 N N . GLU B 1 46 ? 11.383 -33.5 -3.527 1 93.75 46 GLU B N 1
ATOM 2969 C CA . GLU B 1 46 ? 11.195 -33 -4.887 1 93.75 46 GLU B CA 1
ATOM 2970 C C . GLU B 1 46 ? 12.367 -32.156 -5.328 1 93.75 46 GLU B C 1
ATOM 2972 O O . GLU B 1 46 ? 12.742 -32.156 -6.504 1 93.75 46 GLU B O 1
ATOM 2977 N N . LEU B 1 47 ? 12.867 -31.406 -4.383 1 97 47 LEU B N 1
ATOM 2978 C CA . LEU B 1 47 ? 13.977 -30.5 -4.656 1 97 47 LEU B CA 1
ATOM 2979 C C . LEU B 1 47 ? 15.125 -30.75 -3.68 1 97 47 LEU B C 1
ATOM 2981 O O . LEU B 1 47 ? 15.469 -29.859 -2.891 1 97 47 LEU B O 1
ATOM 2985 N N . PRO B 1 48 ? 15.797 -31.859 -3.803 1 96.94 48 PRO B N 1
ATOM 2986 C CA . PRO B 1 48 ? 16.828 -32.219 -2.828 1 96.94 48 PRO B CA 1
ATOM 2987 C C . PRO B 1 48 ? 18.031 -31.281 -2.848 1 96.94 48 PRO B C 1
ATOM 2989 O O . PRO B 1 48 ? 18.797 -31.25 -1.89 1 96.94 48 PRO B O 1
ATOM 2992 N N . PHE B 1 49 ? 18.156 -30.516 -3.924 1 97.88 49 PHE B N 1
ATOM 2993 C CA . PHE B 1 49 ? 19.312 -29.625 -4.059 1 97.88 49 PHE B CA 1
ATOM 2994 C C . PHE B 1 49 ? 19.078 -28.312 -3.324 1 97.88 49 PHE B C 1
ATOM 2996 O O . PHE B 1 49 ? 20 -27.516 -3.162 1 97.88 49 PHE B O 1
ATOM 3003 N N . VAL B 1 50 ? 17.891 -28.062 -2.785 1 98.25 50 VAL B N 1
ATOM 3004 C CA . VAL B 1 50 ? 17.562 -26.828 -2.09 1 98.25 50 VAL B CA 1
ATOM 3005 C C . VAL B 1 50 ? 17.953 -26.953 -0.616 1 98.25 50 VAL B C 1
ATOM 3007 O O . VAL B 1 50 ? 17.547 -27.891 0.064 1 98.25 50 VAL B O 1
ATOM 3010 N N . GLU B 1 51 ? 18.719 -26.062 -0.151 1 97.62 51 GLU B N 1
ATOM 3011 C CA . GLU B 1 51 ? 19 -25.953 1.276 1 97.62 51 GLU B CA 1
ATOM 3012 C C . GLU B 1 51 ? 17.969 -25.078 1.981 1 97.62 51 GLU B C 1
ATOM 3014 O O . GLU B 1 51 ? 17.75 -23.922 1.577 1 97.62 51 GLU B O 1
ATOM 3019 N N . LEU B 1 52 ? 17.422 -25.609 3.053 1 96.12 52 LEU B N 1
ATOM 3020 C CA . LEU B 1 52 ? 16.359 -24.891 3.734 1 96.12 52 LEU B CA 1
ATOM 3021 C C . LEU B 1 52 ? 16.906 -24.062 4.891 1 96.12 52 LEU B C 1
ATOM 3023 O O . LEU B 1 52 ? 17.812 -24.5 5.605 1 96.12 52 LEU B O 1
ATOM 3027 N N . VAL B 1 53 ? 16.422 -22.859 4.977 1 96.75 53 VAL B N 1
ATOM 3028 C CA . VAL B 1 53 ? 16.797 -21.953 6.066 1 96.75 53 VAL B CA 1
ATOM 3029 C C . VAL B 1 53 ? 15.539 -21.406 6.734 1 96.75 53 VAL B C 1
ATOM 3031 O O . VAL B 1 53 ? 14.539 -21.125 6.062 1 96.75 53 VAL B O 1
ATOM 3034 N N . SER B 1 54 ? 15.617 -21.234 8.047 1 95.94 54 SER B N 1
ATOM 3035 C CA . SER B 1 54 ? 14.453 -20.797 8.805 1 95.94 54 SER B CA 1
ATOM 3036 C C . SER B 1 54 ? 14.297 -19.281 8.734 1 95.94 54 SER B C 1
ATOM 3038 O O . SER B 1 54 ? 15.281 -18.547 8.805 1 95.94 54 SER B O 1
ATOM 3040 N N . GLY B 1 55 ? 13.055 -18.844 8.602 1 96.88 55 GLY B N 1
ATOM 3041 C CA . GLY B 1 55 ? 12.719 -17.422 8.602 1 96.88 55 GLY B CA 1
ATOM 3042 C C . GLY B 1 55 ? 11.242 -17.156 8.375 1 96.88 55 GLY B C 1
ATOM 3043 O O . GLY B 1 55 ? 10.508 -18.047 7.938 1 96.88 55 GLY B O 1
ATOM 3044 N N . ASP B 1 56 ? 10.836 -16 8.75 1 97.56 56 ASP B N 1
ATOM 3045 C CA . ASP B 1 56 ? 9.445 -15.578 8.633 1 97.56 56 ASP B CA 1
ATOM 3046 C C . ASP B 1 56 ? 9.352 -14.133 8.156 1 97.56 56 ASP B C 1
ATOM 3048 O O . ASP B 1 56 ? 9.969 -13.242 8.734 1 97.56 56 ASP B O 1
ATOM 3052 N N . LEU B 1 57 ? 8.555 -13.93 7.109 1 98.06 57 LEU B N 1
ATOM 3053 C CA . LEU B 1 57 ? 8.375 -12.586 6.562 1 98.06 57 LEU B CA 1
ATOM 3054 C C . LEU B 1 57 ? 7.762 -11.656 7.602 1 98.06 57 LEU B C 1
ATOM 3056 O O . LEU B 1 57 ? 7.809 -10.438 7.449 1 98.06 57 LEU B O 1
ATOM 3060 N N . GLN B 1 58 ? 7.219 -12.195 8.672 1 97.62 58 GLN B N 1
ATOM 3061 C CA . GLN B 1 58 ? 6.602 -11.391 9.727 1 97.62 58 GLN B CA 1
ATOM 3062 C C . GLN B 1 58 ? 7.609 -11.055 10.82 1 97.62 58 GLN B C 1
ATOM 3064 O O . GLN B 1 58 ? 7.277 -10.359 11.781 1 97.62 58 GLN B O 1
ATOM 3069 N N . ASP B 1 59 ? 8.805 -11.562 10.672 1 97.81 59 ASP B N 1
ATOM 3070 C CA . ASP B 1 59 ? 9.797 -11.406 11.727 1 97.81 59 ASP B CA 1
ATOM 3071 C C . ASP B 1 59 ? 11.125 -10.906 11.164 1 97.81 59 ASP B C 1
ATOM 3073 O O . ASP B 1 59 ? 11.961 -11.711 10.727 1 97.81 59 ASP B O 1
ATOM 3077 N N . LEU B 1 60 ? 11.375 -9.625 11.328 1 98.06 60 LEU B N 1
ATOM 3078 C CA . LEU B 1 60 ? 12.555 -8.984 10.766 1 98.06 60 LEU B CA 1
ATOM 3079 C C . LEU B 1 60 ? 13.828 -9.664 11.266 1 98.06 60 LEU B C 1
ATOM 3081 O O . LEU B 1 60 ? 14.758 -9.898 10.484 1 98.06 60 LEU B O 1
ATOM 3085 N N . SER B 1 61 ? 13.875 -9.977 12.539 1 98.06 61 SER B N 1
ATOM 3086 C CA . SER B 1 61 ? 15.078 -10.57 13.125 1 98.06 61 SER B CA 1
ATOM 3087 C C . SER B 1 61 ? 15.406 -11.906 12.469 1 98.06 61 SER B C 1
ATOM 3089 O O . SER B 1 61 ? 16.578 -12.227 12.242 1 98.06 61 SER B O 1
ATOM 3091 N N . SER B 1 62 ? 14.414 -12.703 12.172 1 98.12 62 SER B N 1
ATOM 3092 C CA . SER B 1 62 ? 14.648 -13.992 11.547 1 98.12 62 SER B CA 1
ATOM 3093 C C . SER B 1 62 ? 15.117 -13.828 10.102 1 98.12 62 SER B C 1
ATOM 3095 O O . SER B 1 62 ? 15.891 -14.648 9.602 1 98.12 62 SER B O 1
ATOM 3097 N N . LEU B 1 63 ? 14.664 -12.789 9.391 1 98.75 63 LEU B N 1
ATOM 3098 C CA . LEU B 1 63 ? 15.094 -12.523 8.023 1 98.75 63 LEU B CA 1
ATOM 3099 C C . LEU B 1 63 ? 16.562 -12.094 7.996 1 98.75 63 LEU B C 1
ATOM 3101 O O . LEU B 1 63 ? 17.312 -12.523 7.121 1 98.75 63 LEU B O 1
ATOM 3105 N N . VAL B 1 64 ? 16.938 -11.25 8.969 1 98.69 64 VAL B N 1
ATOM 3106 C CA . VAL B 1 64 ? 18.328 -10.836 9.078 1 98.69 64 VAL B CA 1
ATOM 3107 C C . VAL B 1 64 ? 19.219 -12.062 9.312 1 98.69 64 VAL B C 1
ATOM 3109 O O . VAL B 1 64 ? 20.234 -12.234 8.648 1 98.69 64 VAL B O 1
ATOM 3112 N N . ALA B 1 65 ? 18.828 -12.922 10.227 1 98.56 65 ALA B N 1
ATOM 3113 C CA . ALA B 1 65 ? 19.594 -14.133 10.531 1 98.56 65 ALA B CA 1
ATOM 3114 C C . ALA B 1 65 ? 19.719 -15.023 9.305 1 98.56 65 ALA B C 1
ATOM 3116 O O . ALA B 1 65 ? 20.797 -15.578 9.047 1 98.56 65 ALA B O 1
ATOM 3117 N N . ALA B 1 66 ? 18.656 -15.195 8.562 1 98.62 66 ALA B N 1
ATOM 3118 C CA . ALA B 1 66 ? 18.656 -16.016 7.359 1 98.62 66 ALA B CA 1
ATOM 3119 C C . ALA B 1 66 ? 19.625 -15.453 6.32 1 98.62 66 ALA B C 1
ATOM 3121 O O . ALA B 1 66 ? 20.391 -16.203 5.707 1 98.62 66 ALA B O 1
ATOM 3122 N N . LEU B 1 67 ? 19.562 -14.148 6.098 1 98.81 67 LEU B N 1
ATOM 3123 C CA . LEU B 1 67 ? 20.438 -13.508 5.117 1 98.81 67 LEU B CA 1
ATOM 3124 C C . LEU B 1 67 ? 21.891 -13.609 5.539 1 98.81 67 LEU B C 1
ATOM 3126 O O . LEU B 1 67 ? 22.781 -13.797 4.699 1 98.81 67 LEU B O 1
ATOM 3130 N N . GLU B 1 68 ? 22.141 -13.461 6.84 1 98.62 68 GLU B N 1
ATOM 3131 C CA . GLU B 1 68 ? 23.5 -13.594 7.352 1 98.62 68 GLU B CA 1
ATOM 3132 C C . GLU B 1 68 ? 24.047 -15 7.133 1 98.62 68 GLU B C 1
ATOM 3134 O O . GLU B 1 68 ? 25.219 -15.18 6.82 1 98.62 68 GLU B O 1
ATOM 3139 N N . GLN B 1 69 ? 23.203 -15.93 7.348 1 98.44 69 GLN B N 1
ATOM 3140 C CA . GLN B 1 69 ? 23.594 -17.328 7.164 1 98.44 69 GLN B CA 1
ATOM 3141 C C . GLN B 1 69 ? 23.844 -17.641 5.695 1 98.44 69 GLN B C 1
ATOM 3143 O O . GLN B 1 69 ? 24.844 -18.266 5.352 1 98.44 69 GLN B O 1
ATOM 3148 N N . VAL B 1 70 ? 22.984 -17.172 4.809 1 98.62 70 VAL B N 1
ATOM 3149 C CA . VAL B 1 70 ? 22.984 -17.562 3.402 1 98.62 70 VAL B CA 1
ATOM 3150 C C . VAL B 1 70 ? 23.984 -16.719 2.623 1 98.62 70 VAL B C 1
ATOM 3152 O O . VAL B 1 70 ? 24.625 -17.203 1.682 1 98.62 70 VAL B O 1
ATOM 3155 N N . GLN B 1 71 ? 24.125 -15.438 2.99 1 98.31 71 GLN B N 1
ATOM 3156 C CA . GLN B 1 71 ? 24.922 -14.477 2.24 1 98.31 71 GLN B CA 1
ATOM 3157 C C . GLN B 1 71 ? 24.594 -14.531 0.75 1 98.31 71 GLN B C 1
ATOM 3159 O O . GLN B 1 71 ? 25.484 -14.781 -0.077 1 98.31 71 GLN B O 1
ATOM 3164 N N . PRO B 1 72 ? 23.375 -14.266 0.435 1 98.81 72 PRO B N 1
ATOM 3165 C CA . PRO B 1 72 ? 22.953 -14.453 -0.954 1 98.81 72 PRO B CA 1
ATOM 3166 C C . PRO B 1 72 ? 23.469 -13.359 -1.881 1 98.81 72 PRO B C 1
ATOM 3168 O O . PRO B 1 72 ? 23.641 -12.211 -1.453 1 98.81 72 PRO B O 1
ATOM 3171 N N . ASP B 1 73 ? 23.703 -13.727 -3.139 1 98.81 73 ASP B N 1
ATOM 3172 C CA . ASP B 1 73 ? 23.891 -12.766 -4.219 1 98.81 73 ASP B CA 1
ATOM 3173 C C . ASP B 1 73 ? 22.562 -12.258 -4.75 1 98.81 73 ASP B C 1
ATOM 3175 O O . ASP B 1 73 ? 22.453 -11.102 -5.172 1 98.81 73 ASP B O 1
ATOM 3179 N N . GLU B 1 74 ? 21.578 -13.102 -4.789 1 98.94 74 GLU B N 1
ATOM 3180 C CA . GLU B 1 74 ? 20.234 -12.797 -5.281 1 98.94 74 GLU B CA 1
ATOM 3181 C C . GLU B 1 74 ? 19.172 -13.266 -4.301 1 98.94 74 GLU B C 1
ATOM 3183 O O . GLU B 1 74 ? 19.297 -14.336 -3.703 1 98.94 74 GLU B O 1
ATOM 3188 N N . VAL B 1 75 ? 18.219 -12.391 -4.004 1 98.94 75 VAL B N 1
ATOM 3189 C CA . VAL B 1 75 ? 17.078 -12.719 -3.176 1 98.94 75 VAL B CA 1
ATOM 3190 C C . VAL B 1 75 ? 15.789 -12.594 -3.996 1 98.94 75 VAL B C 1
ATOM 3192 O O . VAL B 1 75 ? 15.531 -11.547 -4.602 1 98.94 75 VAL B O 1
ATOM 3195 N N . TYR B 1 76 ? 15.031 -13.664 -4.062 1 98.94 76 TYR B N 1
ATOM 3196 C CA . TYR B 1 76 ? 13.727 -13.68 -4.723 1 98.94 76 TYR B CA 1
ATOM 3197 C C . TYR B 1 76 ? 12.602 -13.766 -3.701 1 98.94 76 TYR B C 1
ATOM 3199 O O . TYR B 1 76 ? 12.422 -14.797 -3.051 1 98.94 76 TYR B O 1
ATOM 3207 N N . ASN B 1 77 ? 11.844 -12.695 -3.562 1 98.94 77 ASN B N 1
ATOM 3208 C CA . ASN B 1 77 ? 10.719 -12.68 -2.633 1 98.94 77 ASN B CA 1
ATOM 3209 C C . ASN B 1 77 ? 9.43 -13.133 -3.309 1 98.94 77 ASN B C 1
ATOM 3211 O O . ASN B 1 77 ? 8.695 -12.305 -3.863 1 98.94 77 ASN B O 1
ATOM 3215 N N . LEU B 1 78 ? 9.125 -14.367 -3.137 1 98.75 78 LEU B N 1
ATOM 3216 C CA . LEU B 1 78 ? 7.926 -14.945 -3.742 1 98.75 78 LEU B CA 1
ATOM 3217 C C . LEU B 1 78 ? 6.895 -15.297 -2.678 1 98.75 78 LEU B C 1
ATOM 3219 O O . LEU B 1 78 ? 5.754 -15.633 -3 1 98.75 78 LEU B O 1
ATOM 3223 N N . GLY B 1 79 ? 7.309 -15.242 -1.366 1 97.75 79 GLY B N 1
ATOM 3224 C CA . GLY B 1 79 ? 6.398 -15.57 -0.278 1 97.75 79 GLY B CA 1
ATOM 3225 C C . GLY B 1 79 ? 5.273 -14.562 -0.122 1 97.75 79 GLY B C 1
ATOM 3226 O O . GLY B 1 79 ? 5.508 -13.359 -0.125 1 97.75 79 GLY B O 1
ATOM 3227 N N . ALA B 1 80 ? 4.094 -15.078 -0.011 1 97.19 80 ALA B N 1
ATOM 3228 C CA . ALA B 1 80 ? 2.9 -14.25 0.163 1 97.19 80 ALA B CA 1
ATOM 3229 C C . ALA B 1 80 ? 1.704 -15.102 0.581 1 97.19 80 ALA B C 1
ATOM 3231 O O . ALA B 1 80 ? 1.73 -16.328 0.45 1 97.19 80 ALA B O 1
ATOM 3232 N N . ILE B 1 81 ? 0.756 -14.461 1.221 1 95.44 81 ILE B N 1
ATOM 3233 C CA . ILE B 1 81 ? -0.607 -14.977 1.145 1 95.44 81 ILE B CA 1
ATOM 3234 C C . ILE B 1 81 ? -1.211 -14.641 -0.217 1 95.44 81 ILE B C 1
ATOM 3236 O O . ILE B 1 81 ? -1.694 -13.523 -0.428 1 95.44 81 ILE B O 1
ATOM 3240 N N . SER B 1 82 ? -1.252 -15.648 -1.086 1 91.31 82 SER B N 1
ATOM 3241 C CA . SER B 1 82 ? -1.387 -15.336 -2.504 1 91.31 82 SER B CA 1
ATOM 3242 C C . SER B 1 82 ? -2.805 -15.602 -2.998 1 91.31 82 SER B C 1
ATOM 3244 O O . SER B 1 82 ? -3.16 -15.227 -4.117 1 91.31 82 SER B O 1
ATOM 3246 N N . PHE B 1 83 ? -3.588 -16.266 -2.162 1 93.19 83 PHE B N 1
ATOM 3247 C CA . PHE B 1 83 ? -4.953 -16.547 -2.584 1 93.19 83 PHE B CA 1
ATOM 3248 C C . PHE B 1 83 ? -5.859 -15.352 -2.33 1 93.19 83 PHE B C 1
ATOM 3250 O O . PHE B 1 83 ? -6.152 -15.023 -1.18 1 93.19 83 PHE B O 1
ATOM 3257 N N . VAL B 1 84 ? -6.355 -14.75 -3.373 1 94.06 84 VAL B N 1
ATOM 3258 C CA . VAL B 1 84 ? -7.102 -13.5 -3.303 1 94.06 84 VAL B CA 1
ATOM 3259 C C . VAL B 1 84 ? -8.344 -13.688 -2.439 1 94.06 84 VAL B C 1
ATOM 3261 O O . VAL B 1 84 ? -8.688 -12.82 -1.629 1 94.06 84 VAL B O 1
ATOM 3264 N N . GLY B 1 85 ? -9.07 -14.797 -2.605 1 92.75 85 GLY B N 1
ATOM 3265 C CA . GLY B 1 85 ? -10.258 -15.055 -1.812 1 92.75 85 GLY B CA 1
ATOM 3266 C C . GLY B 1 85 ? -10.016 -14.977 -0.318 1 92.75 85 GLY B C 1
ATOM 3267 O O . GLY B 1 85 ? -10.82 -14.414 0.424 1 92.75 85 GLY B O 1
ATOM 3268 N N . LEU B 1 86 ? -8.883 -15.508 0.089 1 93.81 86 LEU B N 1
ATOM 3269 C CA . LEU B 1 86 ? -8.523 -15.539 1.503 1 93.81 86 LEU B CA 1
ATOM 3270 C C . LEU B 1 86 ? -8.227 -14.133 2.014 1 93.81 86 LEU B C 1
ATOM 3272 O O . LEU B 1 86 ? -8.453 -13.828 3.189 1 93.81 86 LEU B O 1
ATOM 3276 N N . SER B 1 87 ? -7.766 -13.266 1.172 1 96.38 87 SER B N 1
ATOM 3277 C CA . SER B 1 87 ? -7.359 -11.93 1.593 1 96.38 87 SER B CA 1
ATOM 3278 C C . SER B 1 87 ? -8.555 -11.109 2.08 1 96.38 87 SER B C 1
ATOM 3280 O O . SER B 1 87 ? -8.391 -10.195 2.887 1 96.38 87 SER B O 1
ATOM 3282 N N . PHE B 1 88 ? -9.766 -11.414 1.585 1 95.25 88 PHE B N 1
ATOM 3283 C CA . PHE B 1 88 ? -10.961 -10.734 2.062 1 95.25 88 PHE B CA 1
ATOM 3284 C C . PHE B 1 88 ? -11.289 -11.156 3.488 1 95.25 88 PHE B C 1
ATOM 3286 O O . PHE B 1 88 ? -11.836 -10.367 4.266 1 95.25 88 PHE B O 1
ATOM 3293 N N . LYS B 1 89 ? -10.93 -12.375 3.838 1 94.56 89 LYS B N 1
ATOM 3294 C CA . LYS B 1 89 ? -11.234 -12.922 5.156 1 94.56 89 LYS B CA 1
ATOM 3295 C C . LYS B 1 89 ? -10.102 -12.641 6.145 1 94.56 89 LYS B C 1
ATOM 3297 O O . LYS B 1 89 ? -10.336 -12.562 7.355 1 94.56 89 LYS B O 1
ATOM 3302 N N . GLN B 1 90 ? -8.922 -12.539 5.613 1 97.5 90 GLN B N 1
ATOM 3303 C CA . GLN B 1 90 ? -7.738 -12.305 6.43 1 97.5 90 GLN B CA 1
ATOM 3304 C C . GLN B 1 90 ? -6.93 -11.125 5.902 1 97.5 90 GLN B C 1
ATOM 3306 O O . GLN B 1 90 ? -5.738 -11.258 5.621 1 97.5 90 GLN B O 1
ATOM 3311 N N . ALA B 1 91 ? -7.598 -9.992 5.91 1 97.81 91 ALA B N 1
ATOM 3312 C CA . ALA B 1 91 ? -7.035 -8.812 5.266 1 97.81 91 ALA B CA 1
ATOM 3313 C C . ALA B 1 91 ? -5.785 -8.328 6 1 97.81 91 ALA B C 1
ATOM 3315 O O . ALA B 1 91 ? -4.773 -8.008 5.375 1 97.81 91 ALA B O 1
ATOM 3316 N N . GLU B 1 92 ? -5.828 -8.258 7.32 1 98 92 GLU B N 1
ATOM 3317 C CA . GLU B 1 92 ? -4.691 -7.754 8.086 1 98 92 GLU B CA 1
ATOM 3318 C C . GLU B 1 92 ? -3.486 -8.68 7.953 1 98 92 GLU B C 1
ATOM 3320 O O . GLU B 1 92 ? -2.354 -8.219 7.801 1 98 92 GLU B O 1
ATOM 3325 N N . LEU B 1 93 ? -3.736 -9.969 8.094 1 98 93 LEU B N 1
ATOM 3326 C CA . LEU B 1 93 ? -2.652 -10.93 7.93 1 98 93 LEU B CA 1
ATOM 3327 C C . LEU B 1 93 ? -2.039 -10.82 6.539 1 98 93 LEU B C 1
ATOM 3329 O O . LEU B 1 93 ? -0.816 -10.875 6.387 1 98 93 LEU B O 1
ATOM 3333 N N . THR B 1 94 ? -2.9 -10.734 5.5 1 98.56 94 THR B N 1
ATOM 3334 C CA . THR B 1 94 ? -2.438 -10.594 4.125 1 98.56 94 THR B CA 1
ATOM 3335 C C . THR B 1 94 ? -1.558 -9.359 3.973 1 98.56 94 THR B C 1
ATOM 3337 O O . THR B 1 94 ? -0.476 -9.422 3.385 1 98.56 94 THR B O 1
ATOM 3340 N N . ALA B 1 95 ? -2.01 -8.234 4.535 1 98.62 95 ALA B N 1
ATOM 3341 C CA . ALA B 1 95 ? -1.238 -6.996 4.457 1 98.62 95 ALA B CA 1
ATOM 3342 C C . ALA B 1 95 ? 0.09 -7.129 5.195 1 98.62 95 ALA B C 1
ATOM 3344 O O . ALA B 1 95 ? 1.114 -6.613 4.742 1 98.62 95 ALA B O 1
ATOM 3345 N N . ASN B 1 96 ? 0.092 -7.785 6.305 1 98.5 96 ASN B N 1
ATOM 3346 C CA . ASN B 1 96 ? 1.283 -7.945 7.133 1 98.5 96 ASN B CA 1
ATOM 3347 C C . ASN B 1 96 ? 2.332 -8.812 6.441 1 98.5 96 ASN B C 1
ATOM 3349 O O . ASN B 1 96 ? 3.521 -8.484 6.457 1 98.5 96 ASN B O 1
ATOM 3353 N N . VAL B 1 97 ? 1.913 -9.898 5.82 1 98.25 97 VAL B N 1
ATOM 3354 C CA . VAL B 1 97 ? 2.84 -10.852 5.215 1 98.25 97 VAL B CA 1
ATOM 3355 C C . VAL B 1 97 ? 3.195 -10.398 3.801 1 98.25 97 VAL B C 1
ATOM 3357 O O . VAL B 1 97 ? 4.375 -10.219 3.477 1 98.25 97 VAL B O 1
ATOM 3360 N N . THR B 1 98 ? 2.174 -10.117 2.982 1 98.69 98 THR B N 1
ATOM 3361 C CA . THR B 1 98 ? 2.342 -9.867 1.556 1 98.69 98 THR B CA 1
ATOM 3362 C C . THR B 1 98 ? 2.826 -8.438 1.313 1 98.69 98 THR B C 1
ATOM 3364 O O . THR B 1 98 ? 3.529 -8.18 0.336 1 98.69 98 THR B O 1
ATOM 3367 N N . GLY B 1 99 ? 2.477 -7.527 2.242 1 98.62 99 GLY B N 1
ATOM 3368 C CA . GLY B 1 99 ? 2.877 -6.133 2.131 1 98.62 99 GLY B CA 1
ATOM 3369 C C . GLY B 1 99 ? 4.086 -5.789 2.98 1 98.62 99 GLY B C 1
ATOM 3370 O O . GLY B 1 99 ? 5.211 -5.734 2.477 1 98.62 99 GLY B O 1
ATOM 3371 N N . LEU B 1 100 ? 3.91 -5.785 4.34 1 98.69 100 LEU B N 1
ATOM 3372 C CA . LEU B 1 100 ? 4.961 -5.387 5.27 1 98.69 100 LEU B CA 1
ATOM 3373 C C . LEU B 1 100 ? 6.133 -6.363 5.215 1 98.69 100 LEU B C 1
ATOM 3375 O O . LEU B 1 100 ? 7.273 -5.988 5.496 1 98.69 100 LEU B O 1
ATOM 3379 N N . GLY B 1 101 ? 5.824 -7.625 4.855 1 98.75 101 GLY B N 1
ATOM 3380 C CA . GLY B 1 101 ? 6.898 -8.594 4.707 1 98.75 101 GLY B CA 1
ATOM 3381 C C . GLY B 1 101 ? 7.941 -8.18 3.686 1 98.75 101 GLY B C 1
ATOM 3382 O O . GLY B 1 101 ? 9.125 -8.461 3.854 1 98.75 101 GLY B O 1
ATOM 3383 N N . VAL B 1 102 ? 7.512 -7.488 2.609 1 98.94 102 VAL B N 1
ATOM 3384 C CA . VAL B 1 102 ? 8.43 -6.988 1.589 1 98.94 102 VAL B CA 1
ATOM 3385 C C . VAL B 1 102 ? 9.359 -5.938 2.197 1 98.94 102 VAL B C 1
ATOM 3387 O O . VAL B 1 102 ? 10.57 -5.977 1.981 1 98.94 102 VAL B O 1
ATOM 3390 N N . LEU B 1 103 ? 8.758 -5.027 2.973 1 98.88 103 LEU B N 1
ATOM 3391 C CA . LEU B 1 103 ? 9.523 -3.982 3.641 1 98.88 103 LEU B CA 1
ATOM 3392 C C . LEU B 1 103 ? 10.555 -4.586 4.586 1 98.88 103 LEU B C 1
ATOM 3394 O O . LEU B 1 103 ? 11.711 -4.164 4.602 1 98.88 103 LEU B O 1
ATOM 3398 N N . ARG B 1 104 ? 10.125 -5.539 5.387 1 98.81 104 ARG B N 1
ATOM 3399 C CA . ARG B 1 104 ? 11.031 -6.176 6.34 1 98.81 104 ARG B CA 1
ATOM 3400 C C . ARG B 1 104 ? 12.203 -6.836 5.621 1 98.81 104 ARG B C 1
ATOM 3402 O O . ARG B 1 104 ? 13.344 -6.754 6.082 1 98.81 104 ARG B O 1
ATOM 3409 N N . LEU B 1 105 ? 11.906 -7.496 4.52 1 98.88 105 LEU B N 1
ATOM 3410 C CA . LEU B 1 105 ? 12.969 -8.164 3.777 1 98.88 105 LEU B CA 1
ATOM 3411 C C . LEU B 1 105 ? 13.93 -7.148 3.174 1 98.88 105 LEU B C 1
ATOM 3413 O O . LEU B 1 105 ? 15.148 -7.363 3.168 1 98.88 105 LEU B O 1
ATOM 3417 N N . LEU B 1 106 ? 13.414 -6.062 2.609 1 98.81 106 LEU B N 1
ATOM 3418 C CA . LEU B 1 106 ? 14.25 -4.988 2.078 1 98.81 106 LEU B CA 1
ATOM 3419 C C . LEU B 1 106 ? 15.133 -4.395 3.172 1 98.81 106 LEU B C 1
ATOM 3421 O O . LEU B 1 106 ? 16.312 -4.129 2.945 1 98.81 106 LEU B O 1
ATOM 3425 N N . GLU B 1 107 ? 14.539 -4.164 4.363 1 98.5 107 GLU B N 1
ATOM 3426 C CA . GLU B 1 107 ? 15.312 -3.67 5.496 1 98.5 107 GLU B CA 1
ATOM 3427 C C . GLU B 1 107 ? 16.406 -4.656 5.891 1 98.5 107 GLU B C 1
ATOM 3429 O O . GLU B 1 107 ? 17.547 -4.258 6.18 1 98.5 107 GLU B O 1
ATOM 3434 N N . ALA B 1 108 ? 16.062 -5.938 5.926 1 98.75 108 ALA B N 1
ATOM 3435 C CA . ALA B 1 108 ? 17.047 -6.965 6.258 1 98.75 108 ALA B CA 1
ATOM 3436 C C . ALA B 1 108 ? 18.203 -6.961 5.262 1 98.75 108 ALA B C 1
ATOM 3438 O O . ALA B 1 108 ? 19.375 -7.109 5.648 1 98.75 108 ALA B O 1
ATOM 3439 N N . ILE B 1 109 ? 17.938 -6.812 3.977 1 98.75 109 ILE B N 1
ATOM 3440 C CA . ILE B 1 109 ? 18.938 -6.766 2.926 1 98.75 109 ILE B CA 1
ATOM 3441 C C . ILE B 1 109 ? 19.875 -5.578 3.154 1 98.75 109 ILE B C 1
ATOM 3443 O O . ILE B 1 109 ? 21.094 -5.707 3.031 1 98.75 109 ILE B O 1
ATOM 3447 N N . ARG B 1 110 ? 19.312 -4.434 3.504 1 97.94 110 ARG B N 1
ATOM 3448 C CA . ARG B 1 110 ? 20.125 -3.256 3.775 1 97.94 110 ARG B CA 1
ATOM 3449 C C . ARG B 1 110 ? 21.016 -3.473 5 1 97.94 110 ARG B C 1
ATOM 3451 O O . ARG B 1 110 ? 22.172 -3.064 5.016 1 97.94 110 ARG B O 1
ATOM 3458 N N . MET B 1 111 ? 20.422 -4.109 6.031 1 97.5 111 MET B N 1
ATOM 3459 C CA . MET B 1 111 ? 21.141 -4.34 7.277 1 97.5 111 MET B CA 1
ATOM 3460 C C . MET B 1 111 ? 22.328 -5.277 7.055 1 97.5 111 MET B C 1
ATOM 3462 O O . MET B 1 111 ? 23.406 -5.074 7.617 1 97.5 111 MET B O 1
ATOM 3466 N N . VAL B 1 112 ? 22.141 -6.266 6.219 1 98.19 112 VAL B N 1
ATOM 3467 C CA . VAL B 1 112 ? 23.141 -7.305 6.031 1 98.19 112 VAL B CA 1
ATOM 3468 C C . VAL B 1 112 ? 24.109 -6.891 4.922 1 98.19 112 VAL B C 1
ATOM 3470 O O . VAL B 1 112 ? 25.328 -7.047 5.059 1 98.19 112 VAL B O 1
ATOM 3473 N N . GLY B 1 113 ? 23.562 -6.371 3.797 1 97 113 GLY B N 1
ATOM 3474 C CA . GLY B 1 113 ? 24.391 -6.035 2.641 1 97 113 GLY B CA 1
ATOM 3475 C C . GLY B 1 113 ? 24.984 -4.648 2.719 1 97 113 GLY B C 1
ATOM 3476 O O . GLY B 1 113 ? 25.891 -4.312 1.947 1 97 113 GLY B O 1
ATOM 3477 N N . GLY B 1 114 ? 24.484 -3.797 3.65 1 95.06 114 GLY B N 1
ATOM 3478 C CA . GLY B 1 114 ? 24.969 -2.436 3.795 1 95.06 114 GLY B CA 1
ATOM 3479 C C . GLY B 1 114 ? 24.078 -1.403 3.139 1 95.06 114 GLY B C 1
ATOM 3480 O O . GLY B 1 114 ? 23.25 -1.743 2.295 1 95.06 114 GLY B O 1
ATOM 3481 N N . SER B 1 115 ? 24.25 -0.141 3.52 1 88.56 115 SER B N 1
ATOM 3482 C CA . SER B 1 115 ? 23.406 0.952 3.035 1 88.56 115 SER B CA 1
ATOM 3483 C C . SER B 1 115 ? 23.984 1.56 1.758 1 88.56 115 SER B C 1
ATOM 3485 O O . SER B 1 115 ? 23.281 2.301 1.056 1 88.56 115 SER B O 1
ATOM 3487 N N . GLN B 1 116 ? 25.188 1.26 1.521 1 90.38 116 GLN B N 1
ATOM 3488 C CA . GLN B 1 116 ? 25.859 1.741 0.319 1 90.38 116 GLN B CA 1
ATOM 3489 C C . GLN B 1 116 ? 26.484 0.587 -0.462 1 90.38 116 GLN B C 1
ATOM 3491 O O . GLN B 1 116 ? 27.031 -0.344 0.129 1 90.38 116 GLN B O 1
ATOM 3496 N N . ASN B 1 117 ? 26.344 0.641 -1.721 1 93.19 117 ASN B N 1
ATOM 3497 C CA . ASN B 1 117 ? 26.938 -0.348 -2.615 1 93.19 117 ASN B CA 1
ATOM 3498 C C . ASN B 1 117 ? 26.547 -1.769 -2.213 1 93.19 117 ASN B C 1
ATOM 3500 O O . ASN B 1 117 ? 27.406 -2.643 -2.104 1 93.19 117 ASN B O 1
ATOM 3504 N N . ASN B 1 118 ? 25.344 -1.965 -1.75 1 96.69 118 ASN B N 1
ATOM 3505 C CA . ASN B 1 118 ? 24.812 -3.283 -1.413 1 96.69 118 ASN B CA 1
ATOM 3506 C C . ASN B 1 118 ? 24.891 -4.242 -2.598 1 96.69 118 ASN B C 1
ATOM 3508 O O . ASN B 1 118 ? 24.359 -3.957 -3.67 1 96.69 118 ASN B O 1
ATOM 3512 N N . PRO B 1 119 ? 25.547 -5.348 -2.461 1 97.19 119 PRO B N 1
ATOM 3513 C CA . PRO B 1 119 ? 25.766 -6.25 -3.596 1 97.19 119 PRO B CA 1
ATOM 3514 C C . PRO B 1 119 ? 24.578 -7.18 -3.848 1 97.19 119 PRO B C 1
ATOM 3516 O O . PRO B 1 119 ? 24.547 -7.883 -4.859 1 97.19 119 PRO B O 1
ATOM 3519 N N . ILE B 1 120 ? 23.656 -7.289 -2.939 1 98.69 120 ILE B N 1
ATOM 3520 C CA . ILE B 1 120 ? 22.547 -8.227 -3.039 1 98.69 120 ILE B CA 1
ATOM 3521 C C . ILE B 1 120 ? 21.516 -7.703 -4.039 1 98.69 120 ILE B C 1
ATOM 3523 O O . ILE B 1 120 ? 21.062 -6.562 -3.924 1 98.69 120 ILE B O 1
ATOM 3527 N N . ARG B 1 121 ? 21.141 -8.477 -5.074 1 98.88 121 ARG B N 1
ATOM 3528 C CA . ARG B 1 121 ? 20.078 -8.148 -6.02 1 98.88 121 ARG B CA 1
ATOM 3529 C C . ARG B 1 121 ? 18.75 -8.719 -5.559 1 98.88 121 ARG B C 1
ATOM 3531 O O . ARG B 1 121 ? 18.672 -9.859 -5.113 1 98.88 121 ARG B O 1
ATOM 3538 N N . PHE B 1 122 ? 17.734 -7.922 -5.598 1 98.94 122 PHE B N 1
ATOM 3539 C CA . PHE B 1 122 ? 16.438 -8.266 -5.012 1 98.94 122 PHE B CA 1
ATOM 3540 C C . PHE B 1 122 ? 15.359 -8.305 -6.082 1 98.94 122 PHE B C 1
ATOM 3542 O O . PHE B 1 122 ? 15.242 -7.379 -6.891 1 98.94 122 PHE B O 1
ATOM 3549 N N . TYR B 1 123 ? 14.594 -9.398 -6.094 1 98.94 123 TYR B N 1
ATOM 3550 C CA . TYR B 1 123 ? 13.398 -9.531 -6.914 1 98.94 123 TYR B CA 1
ATOM 3551 C C . TYR B 1 123 ? 12.141 -9.57 -6.051 1 98.94 123 TYR B C 1
ATOM 3553 O O . TYR B 1 123 ? 12.047 -10.367 -5.117 1 98.94 123 TYR B O 1
ATOM 3561 N N . GLN B 1 124 ? 11.219 -8.695 -6.371 1 98.94 124 GLN B N 1
ATOM 3562 C CA . GLN B 1 124 ? 9.914 -8.68 -5.727 1 98.94 124 GLN B CA 1
ATOM 3563 C C . GLN B 1 124 ? 8.836 -9.227 -6.66 1 98.94 124 GLN B C 1
ATOM 3565 O O . GLN B 1 124 ? 8.68 -8.742 -7.781 1 98.94 124 GLN B O 1
ATOM 3570 N N . ALA B 1 125 ? 8.141 -10.258 -6.176 1 98.88 125 ALA B N 1
ATOM 3571 C CA . ALA B 1 125 ? 6.957 -10.727 -6.898 1 98.88 125 ALA B CA 1
ATOM 3572 C C . ALA B 1 125 ? 5.797 -9.742 -6.75 1 98.88 125 ALA B C 1
ATOM 3574 O O . ALA B 1 125 ? 5.039 -9.812 -5.777 1 98.88 125 ALA B O 1
ATOM 3575 N N . SER B 1 126 ? 5.648 -8.836 -7.688 1 98.5 126 SER B N 1
ATOM 3576 C CA . SER B 1 126 ? 4.426 -8.039 -7.805 1 98.5 126 SER B CA 1
ATOM 3577 C C . SER B 1 126 ? 3.324 -8.82 -8.508 1 98.5 126 SER B C 1
ATOM 3579 O O . SER B 1 126 ? 3.318 -10.055 -8.484 1 98.5 126 SER B O 1
ATOM 3581 N N . SER B 1 127 ? 2.299 -8.133 -8.992 1 98.44 127 SER B N 1
ATOM 3582 C CA . SER B 1 127 ? 1.154 -8.875 -9.508 1 98.44 127 SER B CA 1
ATOM 3583 C C . SER B 1 127 ? 0.295 -8.016 -10.422 1 98.44 127 SER B C 1
ATOM 3585 O O . SER B 1 127 ? 0.142 -6.812 -10.188 1 98.44 127 SER B O 1
ATOM 3587 N N . SER B 1 128 ? -0.282 -8.664 -11.43 1 98.12 128 SER B N 1
ATOM 3588 C CA . SER B 1 128 ? -1.259 -7.98 -12.273 1 98.12 128 SER B CA 1
ATOM 3589 C C . SER B 1 128 ? -2.494 -7.582 -11.469 1 98.12 128 SER B C 1
ATOM 3591 O O . SER B 1 128 ? -3.242 -6.691 -11.875 1 98.12 128 SER B O 1
ATOM 3593 N N . GLU B 1 129 ? -2.74 -8.219 -10.328 1 97.69 129 GLU B N 1
ATOM 3594 C CA . GLU B 1 129 ? -3.871 -7.895 -9.469 1 97.69 129 GLU B CA 1
ATOM 3595 C C . GLU B 1 129 ? -3.797 -6.449 -8.984 1 97.69 129 GLU B C 1
ATOM 3597 O O . GLU B 1 129 ? -4.789 -5.898 -8.5 1 97.69 129 GLU B O 1
ATOM 3602 N N . MET B 1 130 ? -2.631 -5.809 -9.102 1 98.62 130 MET B N 1
ATOM 3603 C CA . MET B 1 130 ? -2.465 -4.41 -8.719 1 98.62 130 MET B CA 1
ATOM 3604 C C . MET B 1 130 ? -3.275 -3.496 -9.625 1 98.62 130 MET B C 1
ATOM 3606 O O . MET B 1 130 ? -3.734 -2.436 -9.203 1 98.62 130 MET B O 1
ATOM 3610 N N . PHE B 1 131 ? -3.498 -3.908 -10.867 1 98.19 131 PHE B N 1
ATOM 3611 C CA . PHE B 1 131 ? -4.23 -3.086 -11.82 1 98.19 131 PHE B CA 1
ATOM 3612 C C . PHE B 1 131 ? -5.719 -3.084 -11.508 1 98.19 131 PHE B C 1
ATOM 3614 O O . PHE B 1 131 ? -6.398 -2.07 -11.688 1 98.19 131 PHE B O 1
ATOM 3621 N N . GLY B 1 132 ? -6.219 -4.309 -11.055 1 96.56 132 GLY B N 1
ATOM 3622 C CA . GLY B 1 132 ? -7.582 -4.402 -10.562 1 96.56 132 GLY B CA 1
ATOM 3623 C C . GLY B 1 132 ? -8.609 -3.848 -11.539 1 96.56 132 GLY B C 1
ATOM 3624 O O . GLY B 1 132 ? -8.82 -4.414 -12.609 1 96.56 132 GLY B O 1
ATOM 3625 N N . LYS B 1 133 ? -9.305 -2.674 -11.211 1 95.19 133 LYS B N 1
ATOM 3626 C CA . LYS B 1 133 ? -10.203 -1.978 -12.125 1 95.19 133 LYS B CA 1
ATOM 3627 C C . LYS B 1 133 ? -9.414 -1.216 -13.195 1 95.19 133 LYS B C 1
ATOM 3629 O O . LYS B 1 133 ? -9.102 -0.037 -13.016 1 95.19 133 LYS B O 1
ATOM 3634 N N . VAL B 1 134 ? -9.281 -1.844 -14.297 1 91.62 134 VAL B N 1
ATOM 3635 C CA . VAL B 1 134 ? -8.305 -1.431 -15.297 1 91.62 134 VAL B CA 1
ATOM 3636 C C . VAL B 1 134 ? -8.719 -0.095 -15.906 1 91.62 134 VAL B C 1
ATOM 3638 O O . VAL B 1 134 ? -9.883 0.089 -16.281 1 91.62 134 VAL B O 1
ATOM 3641 N N . ARG B 1 135 ? -7.734 0.744 -16.031 1 86.19 135 ARG B N 1
ATOM 3642 C CA . ARG B 1 135 ? -7.945 2.074 -16.594 1 86.19 135 ARG B CA 1
ATOM 3643 C C . ARG B 1 135 ? -7.5 2.135 -18.047 1 86.19 135 ARG B C 1
ATOM 3645 O O . ARG B 1 135 ? -7.953 2.992 -18.812 1 86.19 135 ARG B O 1
ATOM 3652 N N . GLU B 1 136 ? -6.492 1.308 -18.312 1 90.56 136 GLU B N 1
ATOM 3653 C CA . GLU B 1 136 ? -5.918 1.192 -19.656 1 90.56 136 GLU B CA 1
ATOM 3654 C C . GLU B 1 136 ? -5.719 -0.269 -20.047 1 90.56 136 GLU B C 1
ATOM 3656 O O . GLU B 1 136 ? -5.406 -1.106 -19.188 1 90.56 136 GLU B O 1
ATOM 3661 N N . SER B 1 137 ? -5.91 -0.599 -21.344 1 94.81 137 SER B N 1
ATOM 3662 C CA . SER B 1 137 ? -5.73 -1.956 -21.844 1 94.81 137 SER B CA 1
ATOM 3663 C C . SER B 1 137 ? -5.059 -1.953 -23.219 1 94.81 137 SER B C 1
ATOM 3665 O O . SER B 1 137 ? -5.426 -1.167 -24.094 1 94.81 137 SER B O 1
ATOM 3667 N N . PRO B 1 138 ? -4.027 -2.84 -23.406 1 98 138 PRO B N 1
ATOM 3668 C CA . PRO B 1 138 ? -3.428 -3.709 -22.391 1 98 138 PRO B CA 1
ATOM 3669 C C . PRO B 1 138 ? -2.652 -2.93 -21.344 1 98 138 PRO B C 1
ATOM 3671 O O . PRO B 1 138 ? -2.365 -1.744 -21.531 1 98 138 PRO B O 1
ATOM 3674 N N . GLN B 1 139 ? -2.443 -3.541 -20.188 1 98.38 139 GLN B N 1
ATOM 3675 C CA . GLN B 1 139 ? -1.703 -2.885 -19.109 1 98.38 139 GLN B CA 1
ATOM 3676 C C . GLN B 1 139 ? -0.198 -2.971 -19.359 1 98.38 139 GLN B C 1
ATOM 3678 O O . GLN B 1 139 ? 0.312 -4.02 -19.766 1 98.38 139 GLN B O 1
ATOM 3683 N N . VAL B 1 140 ? 0.475 -1.919 -19.203 1 98.12 140 VAL B N 1
ATOM 3684 C CA . VAL B 1 140 ? 1.931 -1.821 -19.25 1 98.12 140 VAL B CA 1
ATOM 3685 C C . VAL B 1 140 ? 2.467 -1.361 -17.891 1 98.12 140 VAL B C 1
ATOM 3687 O O . VAL B 1 140 ? 1.702 -1.194 -16.938 1 98.12 140 VAL B O 1
ATOM 3690 N N . GLU B 1 141 ? 3.771 -1.2 -17.734 1 97.75 141 GLU B N 1
ATOM 3691 C CA . GLU B 1 141 ? 4.426 -0.903 -16.453 1 97.75 141 GLU B CA 1
ATOM 3692 C C . GLU B 1 141 ? 3.955 0.435 -15.891 1 97.75 141 GLU B C 1
ATOM 3694 O O . GLU B 1 141 ? 3.986 0.648 -14.68 1 97.75 141 GLU B O 1
ATOM 3699 N N . THR B 1 142 ? 3.439 1.366 -16.766 1 95.12 142 THR B N 1
ATOM 3700 C CA . THR B 1 142 ? 3.076 2.705 -16.312 1 95.12 142 THR B CA 1
ATOM 3701 C C . THR B 1 142 ? 1.567 2.82 -16.125 1 95.12 142 THR B C 1
ATOM 3703 O O . THR B 1 142 ? 1.064 3.875 -15.727 1 95.12 142 THR B O 1
ATOM 3706 N N . THR B 1 143 ? 0.808 1.729 -16.484 1 96.75 143 THR B N 1
ATOM 3707 C CA . THR B 1 143 ? -0.634 1.753 -16.266 1 96.75 143 THR B CA 1
ATOM 3708 C C . THR B 1 143 ? -0.951 1.981 -14.789 1 96.75 143 THR B C 1
ATOM 3710 O O . THR B 1 143 ? -0.412 1.295 -13.922 1 96.75 143 THR B O 1
ATOM 3713 N N . PRO B 1 144 ? -1.789 3.012 -14.492 1 95.94 144 PRO B N 1
ATOM 3714 C CA . PRO B 1 144 ? -2.121 3.266 -13.086 1 95.94 144 PRO B CA 1
ATOM 3715 C C . PRO B 1 144 ? -2.791 2.07 -12.414 1 95.94 144 PRO B C 1
ATOM 3717 O O . PRO B 1 144 ? -3.607 1.385 -13.031 1 95.94 144 PRO B O 1
ATOM 3720 N N . PHE B 1 145 ? -2.484 1.859 -11.148 1 97.5 145 PHE B N 1
ATOM 3721 C CA . PHE B 1 145 ? -3.055 0.762 -10.375 1 97.5 145 PHE B CA 1
ATOM 3722 C C . PHE B 1 145 ? -4.41 1.153 -9.797 1 97.5 145 PHE B C 1
ATOM 3724 O O . PHE B 1 145 ? -4.672 2.334 -9.562 1 97.5 145 PHE B O 1
ATOM 3731 N N . TYR B 1 146 ? -5.293 0.201 -9.617 1 97.62 146 TYR B N 1
ATOM 3732 C CA . TYR B 1 146 ? -6.582 0.287 -8.93 1 97.62 146 TYR B CA 1
ATOM 3733 C C . TYR B 1 146 ? -6.969 -1.058 -8.328 1 97.62 146 TYR B C 1
ATOM 3735 O O . TYR B 1 146 ? -7.949 -1.675 -8.75 1 97.62 146 TYR B O 1
ATOM 3743 N N . PRO B 1 147 ? -6.203 -1.463 -7.293 1 98.25 147 PRO B N 1
ATOM 3744 C CA . PRO B 1 147 ? -6.414 -2.807 -6.75 1 98.25 147 PRO B CA 1
ATOM 3745 C C . PRO B 1 147 ? -7.832 -3.012 -6.215 1 98.25 147 PRO B C 1
ATOM 3747 O O . PRO B 1 147 ? -8.406 -2.098 -5.621 1 98.25 147 PRO B O 1
ATOM 3750 N N . ARG B 1 148 ? -8.375 -4.223 -6.406 1 98 148 ARG B N 1
ATOM 3751 C CA . ARG B 1 148 ? -9.766 -4.5 -6.078 1 98 148 ARG B CA 1
ATOM 3752 C C . ARG B 1 148 ? -9.875 -5.559 -4.984 1 98 148 ARG B C 1
ATOM 3754 O O . ARG B 1 148 ? -10.914 -6.191 -4.828 1 98 148 ARG B O 1
ATOM 3761 N N . SER B 1 149 ? -8.805 -5.844 -4.262 1 98.25 149 SER B N 1
ATOM 3762 C CA . SER B 1 149 ? -8.781 -6.762 -3.129 1 98.25 149 SER B CA 1
ATOM 3763 C C . SER B 1 149 ? -7.707 -6.367 -2.121 1 98.25 149 SER B C 1
ATOM 3765 O O . SER B 1 149 ? -6.746 -5.676 -2.467 1 98.25 149 SER B O 1
ATOM 3767 N N . PRO B 1 150 ? -7.871 -6.824 -0.821 1 98.56 150 PRO B N 1
ATOM 3768 C CA . PRO B 1 150 ? -6.789 -6.586 0.135 1 98.56 150 PRO B CA 1
ATOM 3769 C C . PRO B 1 150 ? -5.453 -7.16 -0.334 1 98.56 150 PRO B C 1
ATOM 3771 O O . PRO B 1 150 ? -4.398 -6.578 -0.07 1 98.56 150 PRO B O 1
ATOM 3774 N N . TYR B 1 151 ? -5.492 -8.305 -1.052 1 98.62 151 TYR B N 1
ATOM 3775 C CA . TYR B 1 151 ? -4.293 -8.852 -1.676 1 98.62 151 TYR B CA 1
ATOM 3776 C C . TYR B 1 151 ? -3.689 -7.859 -2.66 1 98.62 151 TYR B C 1
ATOM 3778 O O . TYR B 1 151 ? -2.49 -7.578 -2.611 1 98.62 151 TYR B O 1
ATOM 3786 N N . GLY B 1 152 ? -4.535 -7.336 -3.58 1 98.69 152 GLY B N 1
ATOM 3787 C CA . GLY B 1 152 ? -4.062 -6.34 -4.531 1 98.69 152 GLY B CA 1
ATOM 3788 C C . GLY B 1 152 ? -3.453 -5.121 -3.863 1 98.69 152 GLY B C 1
ATOM 3789 O O . GLY B 1 152 ? -2.406 -4.629 -4.293 1 98.69 152 GLY B O 1
ATOM 3790 N N . CYS B 1 153 ? -4.086 -4.621 -2.805 1 98.88 153 CYS B N 1
ATOM 3791 C CA . CYS B 1 153 ? -3.58 -3.471 -2.066 1 98.88 153 CYS B CA 1
ATOM 3792 C C . CYS B 1 153 ? -2.221 -3.773 -1.447 1 98.88 153 CYS B C 1
ATOM 3794 O O . CYS B 1 153 ? -1.321 -2.932 -1.472 1 98.88 153 CYS B O 1
ATOM 3796 N N . ALA B 1 154 ? -2.098 -4.965 -0.858 1 98.88 154 ALA B N 1
ATOM 3797 C CA . ALA B 1 154 ? -0.833 -5.379 -0.255 1 98.88 154 ALA B CA 1
ATOM 3798 C C . ALA B 1 154 ? 0.275 -5.449 -1.302 1 98.88 154 ALA B C 1
ATOM 3800 O O . ALA B 1 154 ? 1.412 -5.055 -1.039 1 98.88 154 ALA B O 1
ATOM 3801 N N . LYS B 1 155 ? -0.058 -5.973 -2.463 1 98.94 155 LYS B N 1
ATOM 3802 C CA . LYS B 1 155 ? 0.923 -6.082 -3.539 1 98.94 155 LYS B CA 1
ATOM 3803 C C . LYS B 1 155 ? 1.34 -4.703 -4.047 1 98.94 155 LYS B C 1
ATOM 3805 O O . LYS B 1 155 ? 2.498 -4.496 -4.41 1 98.94 155 LYS B O 1
ATOM 3810 N N . VAL B 1 156 ? 0.391 -3.748 -4.117 1 98.88 156 VAL B N 1
ATOM 3811 C CA . VAL B 1 156 ? 0.744 -2.385 -4.492 1 98.88 156 VAL B CA 1
ATOM 3812 C C . VAL B 1 156 ? 1.765 -1.822 -3.506 1 98.88 156 VAL B C 1
ATOM 3814 O O . VAL B 1 156 ? 2.768 -1.23 -3.91 1 98.88 156 VAL B O 1
ATOM 3817 N N . PHE B 1 157 ? 1.506 -2.041 -2.186 1 98.94 157 PHE B N 1
ATOM 3818 C CA . PHE B 1 157 ? 2.465 -1.578 -1.189 1 98.94 157 PHE B CA 1
ATOM 3819 C C . PHE B 1 157 ? 3.832 -2.211 -1.419 1 98.94 157 PHE B C 1
ATOM 3821 O O . PHE B 1 157 ? 4.852 -1.52 -1.402 1 98.94 157 PHE B O 1
ATOM 3828 N N . GLY B 1 158 ? 3.852 -3.537 -1.574 1 98.94 158 GLY B N 1
ATOM 3829 C CA . GLY B 1 158 ? 5.102 -4.234 -1.823 1 98.94 158 GLY B CA 1
ATOM 3830 C C . GLY B 1 158 ? 5.848 -3.709 -3.037 1 98.94 158 GLY B C 1
ATOM 3831 O O . GLY B 1 158 ? 7.066 -3.543 -3 1 98.94 158 GLY B O 1
ATOM 3832 N N . HIS B 1 159 ? 5.117 -3.428 -4.137 1 98.88 159 HIS B N 1
ATOM 3833 C CA . HIS B 1 159 ? 5.688 -2.873 -5.355 1 98.88 159 HIS B CA 1
ATOM 3834 C C . HIS B 1 159 ? 6.281 -1.49 -5.109 1 98.88 159 HIS B C 1
ATOM 3836 O O . HIS B 1 159 ? 7.438 -1.235 -5.457 1 98.88 159 HIS B O 1
ATOM 3842 N N . ASP B 1 160 ? 5.508 -0.622 -4.477 1 98.81 160 ASP B N 1
ATOM 3843 C CA . ASP B 1 160 ? 5.902 0.767 -4.258 1 98.81 160 ASP B CA 1
ATOM 3844 C C . ASP B 1 160 ? 7.117 0.854 -3.336 1 98.81 160 ASP B C 1
ATOM 3846 O O . ASP B 1 160 ? 8.016 1.664 -3.564 1 98.81 160 ASP B O 1
ATOM 3850 N N . ILE B 1 161 ? 7.113 0.043 -2.262 1 98.88 161 ILE B N 1
ATOM 3851 C CA . ILE B 1 161 ? 8.211 0.122 -1.305 1 98.88 161 ILE B CA 1
ATOM 3852 C C . ILE B 1 161 ? 9.492 -0.403 -1.948 1 98.88 161 ILE B C 1
ATOM 3854 O O . ILE B 1 161 ? 10.586 0.08 -1.648 1 98.88 161 ILE B O 1
ATOM 3858 N N . THR B 1 162 ? 9.383 -1.403 -2.854 1 98.88 162 THR B N 1
ATOM 3859 C CA . THR B 1 162 ? 10.539 -1.888 -3.604 1 98.88 162 THR B CA 1
ATOM 3860 C C . THR B 1 162 ? 11.117 -0.779 -4.477 1 98.88 162 THR B C 1
ATOM 3862 O O . THR B 1 162 ? 12.328 -0.553 -4.48 1 98.88 162 THR B O 1
ATOM 3865 N N . VAL B 1 163 ? 10.266 -0.12 -5.199 1 98.56 163 VAL B N 1
ATOM 3866 C CA . VAL B 1 163 ? 10.68 0.987 -6.055 1 98.56 163 VAL B CA 1
ATOM 3867 C C . VAL B 1 163 ? 11.336 2.076 -5.203 1 98.56 163 VAL B C 1
ATOM 3869 O O . VAL B 1 163 ? 12.367 2.631 -5.582 1 98.56 163 VAL B O 1
ATOM 3872 N N . ASN B 1 164 ? 10.719 2.379 -4.07 1 98.25 164 ASN B N 1
ATOM 3873 C CA . ASN B 1 164 ? 11.25 3.426 -3.203 1 98.25 164 ASN B CA 1
ATOM 3874 C C . ASN B 1 164 ? 12.648 3.078 -2.697 1 98.25 164 ASN B C 1
ATOM 3876 O O . ASN B 1 164 ? 13.508 3.949 -2.605 1 98.25 164 ASN B O 1
ATOM 3880 N N . TYR B 1 165 ? 12.852 1.853 -2.312 1 98.25 165 TYR B N 1
ATOM 3881 C CA . TYR B 1 165 ? 14.156 1.455 -1.793 1 98.25 165 TYR B CA 1
ATOM 3882 C C . TYR B 1 165 ? 15.211 1.469 -2.895 1 98.25 165 TYR B C 1
ATOM 3884 O O . TYR B 1 165 ? 16.375 1.754 -2.637 1 98.25 165 TYR B O 1
ATOM 3892 N N . ARG B 1 166 ? 14.812 1.169 -4.125 1 98.12 166 ARG B N 1
ATOM 3893 C CA . ARG B 1 166 ? 15.688 1.366 -5.273 1 98.12 166 ARG B CA 1
ATOM 3894 C C . ARG B 1 166 ? 16.047 2.84 -5.445 1 98.12 166 ARG B C 1
ATOM 3896 O O . ARG B 1 166 ? 17.219 3.191 -5.566 1 98.12 166 ARG B O 1
ATOM 3903 N N . ASP B 1 167 ? 15.078 3.703 -5.352 1 96.44 167 ASP B N 1
ATOM 3904 C CA . ASP B 1 167 ? 15.25 5.129 -5.598 1 96.44 167 ASP B CA 1
ATOM 3905 C C . ASP B 1 167 ? 16 5.797 -4.453 1 96.44 167 ASP B C 1
ATOM 3907 O O . ASP B 1 167 ? 16.812 6.703 -4.676 1 96.44 167 ASP B O 1
ATOM 3911 N N . SER B 1 168 ? 15.719 5.348 -3.227 1 96.62 168 SER B N 1
ATOM 3912 C CA . SER B 1 168 ? 16.219 6.043 -2.041 1 96.62 168 SER B CA 1
ATOM 3913 C C . SER B 1 168 ? 17.609 5.566 -1.662 1 96.62 168 SER B C 1
ATOM 3915 O O . SER B 1 168 ? 18.422 6.344 -1.142 1 96.62 168 SER B O 1
ATOM 3917 N N . TYR B 1 169 ? 17.922 4.258 -1.917 1 96.94 169 TYR B N 1
ATOM 3918 C CA . TYR B 1 169 ? 19.141 3.703 -1.351 1 96.94 169 TYR B CA 1
ATOM 3919 C C . TYR B 1 169 ? 20.031 3.113 -2.441 1 96.94 169 TYR B C 1
ATOM 3921 O O . TYR B 1 169 ? 21.109 2.582 -2.154 1 96.94 169 TYR B O 1
ATOM 3929 N N . GLY B 1 170 ? 19.547 3.146 -3.695 1 97.25 170 GLY B N 1
ATOM 3930 C CA . GLY B 1 170 ? 20.344 2.619 -4.797 1 97.25 170 GLY B CA 1
ATOM 3931 C C . GLY B 1 170 ? 20.406 1.104 -4.816 1 97.25 170 GLY B C 1
ATOM 3932 O O . GLY B 1 170 ? 21.312 0.52 -5.406 1 97.25 170 GLY B O 1
ATOM 3933 N N . LEU B 1 171 ? 19.5 0.42 -4.176 1 98.25 171 LEU B N 1
ATOM 3934 C CA . LEU B 1 171 ? 19.438 -1.038 -4.191 1 98.25 171 LEU B CA 1
ATOM 3935 C C . LEU B 1 171 ? 19.109 -1.554 -5.586 1 98.25 171 LEU B C 1
ATOM 3937 O O . LEU B 1 171 ? 18.297 -0.965 -6.293 1 98.25 171 LEU B O 1
ATOM 3941 N N . PHE B 1 172 ? 19.828 -2.621 -6.035 1 98.69 172 PHE B N 1
ATOM 3942 C CA . PHE B 1 172 ? 19.359 -3.34 -7.211 1 98.69 172 PHE B CA 1
ATOM 3943 C C . PHE B 1 172 ? 18.094 -4.121 -6.902 1 98.69 172 PHE B C 1
ATOM 3945 O O . PHE B 1 172 ? 18.156 -5.262 -6.434 1 98.69 172 PHE B O 1
ATOM 3952 N N . ALA B 1 173 ? 16.969 -3.531 -7.117 1 98.75 173 ALA B N 1
ATOM 3953 C CA . ALA B 1 173 ? 15.664 -4.109 -6.789 1 98.75 173 ALA B CA 1
ATOM 3954 C C . ALA B 1 173 ? 14.711 -4.043 -7.984 1 98.75 173 ALA B C 1
ATOM 3956 O O . ALA B 1 173 ? 14.492 -2.969 -8.555 1 98.75 173 ALA B O 1
ATOM 3957 N N . CYS B 1 174 ? 14.172 -5.188 -8.375 1 98.75 174 CYS B N 1
ATOM 3958 C CA . CYS B 1 174 ? 13.25 -5.305 -9.5 1 98.75 174 CYS B CA 1
ATOM 3959 C C . CYS B 1 174 ? 11.891 -5.832 -9.039 1 98.75 174 CYS B C 1
ATOM 3961 O O . CYS B 1 174 ? 11.82 -6.637 -8.109 1 98.75 174 CYS B O 1
ATOM 3963 N N . SER B 1 175 ? 10.906 -5.324 -9.672 1 98.69 175 SER B N 1
ATOM 3964 C CA . SER B 1 175 ? 9.57 -5.883 -9.492 1 98.69 175 SER B CA 1
ATOM 3965 C C . SER B 1 175 ? 9.078 -6.566 -10.758 1 98.69 175 SER B C 1
ATOM 3967 O O . SER B 1 175 ? 9.117 -5.977 -11.844 1 98.69 175 SER B O 1
ATOM 3969 N N . GLY B 1 176 ? 8.734 -7.785 -10.664 1 98.88 176 GLY B N 1
ATOM 3970 C CA . GLY B 1 176 ? 8.016 -8.445 -11.742 1 98.88 176 GLY B CA 1
ATOM 3971 C C . GLY B 1 176 ? 6.508 -8.328 -11.609 1 98.88 176 GLY B C 1
ATOM 3972 O O . GLY B 1 176 ? 5.91 -8.891 -10.688 1 98.88 176 GLY B O 1
ATOM 3973 N N . ILE B 1 177 ? 5.879 -7.566 -12.469 1 98.88 177 ILE B N 1
ATOM 3974 C CA . ILE B 1 177 ? 4.422 -7.488 -12.523 1 98.88 177 ILE B CA 1
ATOM 3975 C C . ILE B 1 177 ? 3.875 -8.625 -13.375 1 98.88 177 ILE B C 1
ATOM 3977 O O . ILE B 1 177 ? 3.553 -8.43 -14.555 1 98.88 177 ILE B O 1
ATOM 3981 N N . LEU B 1 178 ? 3.768 -9.742 -12.734 1 98.81 178 LEU B N 1
ATOM 3982 C CA . LEU B 1 178 ? 3.402 -10.953 -13.469 1 98.81 178 LEU B CA 1
ATOM 3983 C C . LEU B 1 178 ? 1.889 -11.078 -13.594 1 98.81 178 LEU B C 1
ATOM 3985 O O . LEU B 1 178 ? 1.16 -10.859 -12.625 1 98.81 178 LEU B O 1
ATOM 3989 N N . PHE B 1 179 ? 1.454 -11.328 -14.781 1 98.62 179 PHE B N 1
ATOM 3990 C CA . PHE B 1 179 ? 0.059 -11.688 -15 1 98.62 179 PHE B CA 1
ATOM 3991 C C . PHE B 1 179 ? -0.182 -13.156 -14.656 1 98.62 179 PHE B C 1
ATOM 3993 O O . PHE B 1 179 ? 0.719 -13.836 -14.164 1 98.62 179 PHE B O 1
ATOM 4000 N N . ASN B 1 180 ? -1.437 -13.586 -14.672 1 98.25 180 ASN B N 1
ATOM 4001 C CA . ASN B 1 180 ? -1.777 -14.938 -14.242 1 98.25 180 ASN B CA 1
ATOM 4002 C C . ASN B 1 180 ? -0.887 -15.984 -14.906 1 98.25 180 ASN B C 1
ATOM 4004 O O . ASN B 1 180 ? -0.704 -15.961 -16.125 1 98.25 180 ASN B O 1
ATOM 4008 N N . HIS B 1 181 ? -0.316 -16.781 -14.102 1 98.5 181 HIS B N 1
ATOM 4009 C CA . HIS B 1 181 ? 0.474 -17.891 -14.609 1 98.5 181 HIS B CA 1
ATOM 4010 C C . HIS B 1 181 ? 0.23 -19.156 -13.789 1 98.5 181 HIS B C 1
ATOM 4012 O O . HIS B 1 181 ? 0.098 -19.094 -12.57 1 98.5 181 HIS B O 1
ATOM 4018 N N . GLU B 1 182 ? 0.143 -20.281 -14.531 1 98.5 182 GLU B N 1
ATOM 4019 C CA . GLU B 1 182 ? -0.376 -21.531 -14 1 98.5 182 GLU B CA 1
ATOM 4020 C C . GLU B 1 182 ? 0.532 -22.703 -14.367 1 98.5 182 GLU B C 1
ATOM 4022 O O . GLU B 1 182 ? 1.437 -22.562 -15.188 1 98.5 182 GLU B O 1
ATOM 4027 N N . SER B 1 183 ? 0.324 -23.781 -13.719 1 98.62 183 SER B N 1
ATOM 4028 C CA . SER B 1 183 ? 1.027 -25.031 -13.969 1 98.62 183 SER B CA 1
ATOM 4029 C C . SER B 1 183 ? 0.412 -26.172 -13.18 1 98.62 183 SER B C 1
ATOM 4031 O O . SER B 1 183 ? -0.454 -25.953 -12.328 1 98.62 183 SER B O 1
ATOM 4033 N N . PRO B 1 184 ? 0.863 -27.391 -13.438 1 97.81 184 PRO B N 1
ATOM 4034 C CA . PRO B 1 184 ? 0.418 -28.547 -12.648 1 97.81 184 PRO B CA 1
ATOM 4035 C C . PRO B 1 184 ? 0.765 -28.406 -11.172 1 97.81 184 PRO B C 1
ATOM 4037 O O . PRO B 1 184 ? 0.21 -29.125 -10.336 1 97.81 184 PRO B O 1
ATOM 4040 N N . ARG B 1 185 ? 1.63 -27.484 -10.797 1 96.56 185 ARG B N 1
ATOM 4041 C CA . ARG B 1 185 ? 2.078 -27.344 -9.414 1 96.56 185 ARG B CA 1
ATOM 4042 C C . ARG B 1 185 ? 1.235 -26.312 -8.672 1 96.56 185 ARG B C 1
ATOM 4044 O O . ARG B 1 185 ? 1.417 -26.109 -7.465 1 96.56 185 ARG B O 1
ATOM 4051 N N . ARG B 1 186 ? 0.344 -25.672 -9.438 1 97.38 186 ARG B N 1
ATOM 4052 C CA . ARG B 1 186 ? -0.523 -24.672 -8.82 1 97.38 186 ARG B CA 1
ATOM 4053 C C . ARG B 1 186 ? -1.396 -25.297 -7.738 1 97.38 186 ARG B C 1
ATOM 4055 O O . ARG B 1 186 ? -1.818 -26.453 -7.859 1 97.38 186 ARG B O 1
ATOM 4062 N N . GLY B 1 187 ? -1.655 -24.562 -6.641 1 94.12 187 GLY B N 1
ATOM 4063 C CA . GLY B 1 187 ? -2.51 -25.047 -5.566 1 94.12 187 GLY B CA 1
ATOM 4064 C C . GLY B 1 187 ? -3.941 -25.281 -6.008 1 94.12 187 GLY B C 1
ATOM 4065 O O . GLY B 1 187 ? -4.469 -24.562 -6.852 1 94.12 187 GLY B O 1
ATOM 4066 N N . LEU B 1 188 ? -4.586 -26.141 -5.355 1 94.56 188 LEU B N 1
ATOM 4067 C CA . LEU B 1 188 ? -5.934 -26.578 -5.73 1 94.56 188 LEU B CA 1
ATOM 4068 C C . LEU B 1 188 ? -6.953 -25.484 -5.43 1 94.56 188 LEU B C 1
ATOM 4070 O O . LEU B 1 188 ? -8.078 -25.516 -5.938 1 94.56 188 LEU B O 1
ATOM 4074 N N . GLU B 1 189 ? -6.555 -24.516 -4.609 1 91.81 189 GLU B N 1
ATOM 4075 C CA . GLU B 1 189 ? -7.473 -23.438 -4.242 1 91.81 189 GLU B CA 1
ATOM 4076 C C . GLU B 1 189 ? -7.66 -22.453 -5.395 1 91.81 189 GLU B C 1
ATOM 4078 O O . GLU B 1 189 ? -8.617 -21.688 -5.406 1 91.81 189 GLU B O 1
ATOM 4083 N N . PHE B 1 190 ? -6.797 -22.516 -6.371 1 95.44 190 PHE B N 1
ATOM 4084 C CA . PHE B 1 190 ? -6.879 -21.609 -7.5 1 95.44 190 PHE B CA 1
ATOM 4085 C C . PHE B 1 190 ? -7.812 -22.141 -8.578 1 95.44 190 PHE B C 1
ATOM 4087 O O . PHE B 1 190 ? -7.82 -23.344 -8.844 1 95.44 190 PHE B O 1
ATOM 4094 N N . VAL B 1 191 ? -8.539 -21.297 -9.203 1 96.12 191 VAL B N 1
ATOM 4095 C CA . VAL B 1 191 ? -9.664 -21.656 -10.062 1 96.12 191 VAL B CA 1
ATOM 4096 C C . VAL B 1 191 ? -9.18 -22.562 -11.195 1 96.12 191 VAL B C 1
ATOM 4098 O O . VAL B 1 191 ? -9.844 -23.531 -11.555 1 96.12 191 VAL B O 1
ATOM 4101 N N . THR B 1 192 ? -8.016 -22.297 -11.758 1 97.81 192 THR B N 1
ATOM 4102 C CA . THR B 1 192 ? -7.531 -23.094 -12.883 1 97.81 192 THR B CA 1
ATOM 4103 C C . THR B 1 192 ? -7.223 -24.516 -12.453 1 97.81 192 THR B C 1
ATOM 4105 O O . THR B 1 192 ? -7.535 -25.484 -13.164 1 97.81 192 THR B O 1
ATOM 4108 N N . ARG B 1 193 ? -6.625 -24.609 -11.32 1 97.56 193 ARG B N 1
ATOM 4109 C CA . ARG B 1 193 ? -6.309 -25.938 -10.805 1 97.56 193 ARG B CA 1
ATOM 4110 C C . ARG B 1 193 ? -7.574 -26.656 -10.367 1 97.56 193 ARG B C 1
ATOM 4112 O O . ARG B 1 193 ? -7.652 -27.891 -10.461 1 97.56 193 ARG B O 1
ATOM 4119 N N . LYS B 1 194 ? -8.469 -25.953 -9.742 1 97.31 194 LYS B N 1
ATOM 4120 C CA . LYS B 1 194 ? -9.773 -26.516 -9.406 1 97.31 194 LYS B CA 1
ATOM 4121 C C . LYS B 1 194 ? -10.453 -27.109 -10.641 1 97.31 194 LYS B C 1
ATOM 4123 O O . LYS B 1 194 ? -10.992 -28.219 -10.586 1 97.31 194 LYS B O 1
ATOM 4128 N N . VAL B 1 195 ? -10.383 -26.406 -11.688 1 98.5 195 VAL B N 1
ATOM 4129 C CA . VAL B 1 195 ? -11.016 -26.828 -12.93 1 98.5 195 VAL B CA 1
ATOM 4130 C C . VAL B 1 195 ? -10.336 -28.078 -13.461 1 98.5 195 VAL B C 1
ATOM 4132 O O . VAL B 1 195 ? -10.992 -29.094 -13.703 1 98.5 195 VAL B O 1
ATOM 4135 N N . THR B 1 196 ? -9.016 -28.062 -13.633 1 98.75 196 THR B N 1
ATOM 4136 C CA . THR B 1 196 ? -8.336 -29.188 -14.266 1 98.75 196 THR B CA 1
ATOM 4137 C C . THR B 1 196 ? -8.445 -30.438 -13.406 1 98.75 196 THR B C 1
ATOM 4139 O O . THR B 1 196 ? -8.578 -31.547 -13.93 1 98.75 196 THR B O 1
ATOM 4142 N N . ASN B 1 197 ? -8.391 -30.266 -12.094 1 98.62 197 ASN B N 1
ATOM 4143 C CA . ASN B 1 197 ? -8.57 -31.406 -11.188 1 98.62 197 ASN B CA 1
ATOM 4144 C C . ASN B 1 197 ? -9.969 -32 -11.312 1 98.62 197 ASN B C 1
ATOM 4146 O O . ASN B 1 197 ? -10.117 -33.219 -11.414 1 98.62 197 ASN B O 1
ATOM 4150 N N . ALA B 1 198 ? -11.008 -31.156 -11.281 1 98.5 198 ALA B N 1
ATOM 4151 C CA . ALA B 1 198 ? -12.383 -31.625 -11.383 1 98.5 198 ALA B CA 1
ATOM 4152 C C . ALA B 1 198 ? -12.633 -32.312 -12.727 1 98.5 198 ALA B C 1
ATOM 4154 O O . ALA B 1 198 ? -13.32 -33.344 -12.781 1 98.5 198 ALA B O 1
ATOM 4155 N N . VAL B 1 199 ? -12.117 -31.75 -13.766 1 98.62 199 VAL B N 1
ATOM 4156 C CA . VAL B 1 199 ? -12.273 -32.312 -15.094 1 98.62 199 VAL B CA 1
ATOM 4157 C C . VAL B 1 199 ? -11.672 -33.719 -15.125 1 98.62 199 VAL B C 1
ATOM 4159 O O . VAL B 1 199 ? -12.273 -34.656 -15.664 1 98.62 199 VAL B O 1
ATOM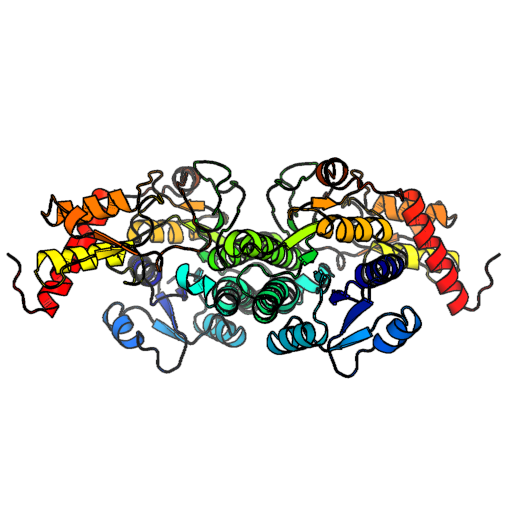 4162 N N . ALA B 1 200 ? -10.469 -33.875 -14.602 1 98.56 200 ALA B N 1
ATOM 4163 C CA . ALA B 1 200 ? -9.82 -35.156 -14.523 1 98.56 200 ALA B CA 1
ATOM 4164 C C . ALA B 1 200 ? -10.68 -36.156 -13.75 1 98.56 200 ALA B C 1
ATOM 4166 O O . ALA B 1 200 ? -10.875 -37.281 -14.188 1 98.56 200 ALA B O 1
ATOM 4167 N N . ARG B 1 201 ? -11.18 -35.719 -12.633 1 98.56 201 ARG B N 1
ATOM 4168 C CA . ARG B 1 201 ? -11.977 -36.594 -11.773 1 98.56 201 ARG B CA 1
ATOM 4169 C C . ARG B 1 201 ? -13.289 -36.969 -12.438 1 98.56 201 ARG B C 1
ATOM 4171 O O . ARG B 1 201 ? -13.75 -38.125 -12.312 1 98.56 201 ARG B O 1
ATOM 4178 N N . ILE B 1 202 ? -13.883 -36.031 -13.102 1 98.25 202 ILE B N 1
ATOM 4179 C CA . ILE B 1 202 ? -15.125 -36.281 -13.828 1 98.25 202 ILE B CA 1
ATOM 4180 C C . ILE B 1 202 ? -14.867 -37.281 -14.945 1 98.25 202 ILE B C 1
ATOM 4182 O O . ILE B 1 202 ? -15.633 -38.25 -15.117 1 98.25 202 ILE B O 1
ATOM 4186 N N . LYS B 1 203 ? -13.82 -37.094 -15.711 1 97.75 203 LYS B N 1
ATOM 4187 C CA . LYS B 1 203 ? -13.445 -38 -16.797 1 97.75 203 LYS B CA 1
ATOM 4188 C C . LYS B 1 203 ? -13.258 -39.406 -16.266 1 97.75 203 LYS B C 1
ATOM 4190 O O . LYS B 1 203 ? -13.594 -40.375 -16.953 1 97.75 203 LYS B O 1
ATOM 4195 N N . LEU B 1 204 ? -12.758 -39.562 -15.062 1 97.5 204 LEU B N 1
ATOM 4196 C CA . LEU B 1 204 ? -12.438 -40.875 -14.469 1 97.5 204 LEU B CA 1
ATOM 4197 C C . LEU B 1 204 ? -13.641 -41.438 -13.727 1 97.5 204 LEU B C 1
ATOM 4199 O O . LEU B 1 204 ? -13.555 -42.5 -13.133 1 97.5 204 LEU B O 1
ATOM 4203 N N . GLY B 1 205 ? -14.734 -40.688 -13.672 1 96.94 205 GLY B N 1
ATOM 4204 C CA . GLY B 1 205 ? -15.945 -41.125 -13 1 96.94 205 GLY B CA 1
ATOM 4205 C C . GLY B 1 205 ? -15.883 -40.969 -11.492 1 96.94 205 GLY B C 1
ATOM 4206 O O . GLY B 1 205 ? -16.609 -41.656 -10.758 1 96.94 205 GLY B O 1
ATOM 4207 N N . LEU B 1 206 ? -15.023 -40.062 -10.969 1 98 206 LEU B N 1
ATOM 4208 C CA . LEU B 1 206 ? -14.797 -39.906 -9.539 1 98 206 LEU B CA 1
ATOM 4209 C C . LEU B 1 206 ? -15.57 -38.688 -9.008 1 98 206 LEU B C 1
ATOM 4211 O O . LEU B 1 206 ? -15.703 -38.531 -7.793 1 98 206 LEU B O 1
ATOM 4215 N N . GLN B 1 207 ? -16.031 -37.844 -9.836 1 97.88 207 GLN B N 1
ATOM 4216 C CA . GLN B 1 207 ? -16.734 -36.594 -9.508 1 97.88 207 GLN B CA 1
ATOM 4217 C C . GLN B 1 207 ? -17.828 -36.281 -10.539 1 97.88 207 GLN B C 1
ATOM 4219 O O . GLN B 1 207 ? -17.656 -36.562 -11.727 1 97.88 207 GLN B O 1
ATOM 4224 N N . ASP B 1 208 ? -18.953 -35.688 -10.109 1 97.25 208 ASP B N 1
ATOM 4225 C CA . ASP B 1 208 ? -20.094 -35.5 -11 1 97.25 208 ASP B CA 1
ATOM 4226 C C . ASP B 1 208 ? -20.203 -34.062 -11.469 1 97.25 208 ASP B C 1
ATOM 4228 O O . ASP B 1 208 ? -20.734 -33.781 -12.555 1 97.25 208 ASP B O 1
ATOM 4232 N N . THR B 1 209 ? -19.781 -33.156 -10.602 1 97.44 209 THR B N 1
ATOM 4233 C CA . THR B 1 209 ? -20.047 -31.75 -10.906 1 97.44 209 THR B CA 1
ATOM 4234 C C . THR B 1 209 ? -18.859 -30.875 -10.531 1 97.44 209 THR B C 1
ATOM 4236 O O . THR B 1 209 ? -18.062 -31.234 -9.672 1 97.44 209 THR B O 1
ATOM 4239 N N . LEU B 1 210 ? -18.656 -29.828 -11.273 1 97.75 210 LEU B N 1
ATOM 4240 C CA . LEU B 1 210 ? -17.719 -28.75 -11 1 97.75 210 LEU B CA 1
ATOM 4241 C C . LEU B 1 210 ? -18.453 -27.469 -10.641 1 97.75 210 LEU B C 1
ATOM 4243 O O . LEU B 1 210 ? -19.188 -26.906 -11.469 1 97.75 210 LEU B O 1
ATOM 4247 N N . VAL B 1 211 ? -18.312 -26.984 -9.406 1 97.19 211 VAL B N 1
ATOM 4248 C CA . VAL B 1 211 ? -18.984 -25.766 -8.953 1 97.19 211 VAL B CA 1
ATOM 4249 C C . VAL B 1 211 ? -18.016 -24.594 -9.016 1 97.19 211 VAL B C 1
ATOM 4251 O O . VAL B 1 211 ? -16.938 -24.625 -8.398 1 97.19 211 VAL B O 1
ATOM 4254 N N . LEU B 1 212 ? -18.328 -23.562 -9.742 1 96.88 212 LEU B N 1
ATOM 4255 C CA . LEU B 1 212 ? -17.469 -22.391 -9.938 1 96.88 212 LEU B CA 1
ATOM 4256 C C . LEU B 1 212 ? -18.219 -21.109 -9.625 1 96.88 212 LEU B C 1
ATOM 4258 O O . LEU B 1 212 ? -19.422 -21.125 -9.352 1 96.88 212 LEU B O 1
ATOM 4262 N N . GLY B 1 213 ? -17.453 -20.031 -9.508 1 94.69 213 GLY B N 1
ATOM 4263 C CA . GLY B 1 213 ? -18.047 -18.703 -9.469 1 94.69 213 GLY B CA 1
ATOM 4264 C C . GLY B 1 213 ? -18.328 -18.125 -10.844 1 94.69 213 GLY B C 1
ATOM 4265 O O . GLY B 1 213 ? -18.859 -18.812 -11.711 1 94.69 213 GLY B O 1
ATOM 4266 N N . ASP B 1 214 ? -17.984 -16.828 -10.977 1 94 214 ASP B N 1
ATOM 4267 C CA . ASP B 1 214 ? -18.188 -16.125 -12.234 1 94 214 ASP B CA 1
ATOM 4268 C C . ASP B 1 214 ? -17.312 -16.719 -13.344 1 94 214 ASP B C 1
ATOM 4270 O O . ASP B 1 214 ? -16.125 -16.953 -13.141 1 94 214 ASP B O 1
ATOM 4274 N N . LEU B 1 215 ? -17.875 -16.969 -14.492 1 96.56 215 LEU B N 1
ATOM 4275 C CA . LEU B 1 215 ? -17.141 -17.594 -15.578 1 96.56 215 LEU B CA 1
ATOM 4276 C C . LEU B 1 215 ? -16.688 -16.562 -16.594 1 96.56 215 LEU B C 1
ATOM 4278 O O . LEU B 1 215 ? -15.891 -16.859 -17.484 1 96.56 215 LEU B O 1
ATOM 4282 N N . GLU B 1 216 ? -17.062 -15.336 -16.344 1 95.25 216 GLU B N 1
ATOM 4283 C CA . GLU B 1 216 ? -16.906 -14.328 -17.391 1 95.25 216 GLU B CA 1
ATOM 4284 C C . GLU B 1 216 ? -15.586 -13.57 -17.234 1 95.25 216 GLU B C 1
ATOM 4286 O O . GLU B 1 216 ? -15.047 -13.055 -18.219 1 95.25 216 GLU B O 1
ATOM 4291 N N . PRO B 1 217 ? -15.055 -13.492 -15.977 1 96 217 PRO B N 1
ATOM 4292 C CA . PRO B 1 217 ? -13.766 -12.805 -15.859 1 96 217 PRO B CA 1
ATOM 4293 C C . PRO B 1 217 ? -12.703 -13.367 -16.797 1 96 217 PRO B C 1
ATOM 4295 O O . PRO B 1 217 ? -12.648 -14.578 -17.031 1 96 217 PRO B O 1
ATOM 4298 N N . ARG B 1 218 ? -11.914 -12.445 -17.406 1 97.38 218 ARG B N 1
ATOM 4299 C CA . ARG B 1 218 ? -10.883 -12.797 -18.375 1 97.38 218 ARG B CA 1
ATOM 4300 C C . ARG B 1 218 ? -9.492 -12.539 -17.812 1 97.38 218 ARG B C 1
ATOM 4302 O O . ARG B 1 218 ? -9.25 -11.5 -17.188 1 97.38 218 ARG B O 1
ATOM 4309 N N . ARG B 1 219 ? -8.625 -13.461 -17.938 1 98.06 219 ARG B N 1
ATOM 4310 C CA . ARG B 1 219 ? -7.25 -13.359 -17.453 1 98.06 219 ARG B CA 1
ATOM 4311 C C . ARG B 1 219 ? -6.254 -13.688 -18.562 1 98.06 219 ARG B C 1
ATOM 4313 O O . ARG B 1 219 ? -6.586 -14.414 -19.5 1 98.06 219 ARG B O 1
ATOM 4320 N N . ASP B 1 220 ? -5.125 -13.125 -18.5 1 98.44 220 ASP B N 1
ATOM 4321 C CA . ASP B 1 220 ? -3.949 -13.438 -19.312 1 98.44 220 ASP B CA 1
ATOM 4322 C C . ASP B 1 220 ? -3.123 -14.547 -18.656 1 98.44 220 ASP B C 1
ATOM 4324 O O . ASP B 1 220 ? -2.197 -14.273 -17.891 1 98.44 220 ASP B O 1
ATOM 4328 N N . TRP B 1 221 ? -3.484 -15.852 -18.969 1 98.62 221 TRP B N 1
ATOM 4329 C CA . TRP B 1 221 ? -2.857 -17 -18.328 1 98.62 221 TRP B CA 1
ATOM 4330 C C . TRP B 1 221 ? -1.607 -17.438 -19.094 1 98.62 221 TRP B C 1
ATOM 4332 O O . TRP B 1 221 ? -1.668 -17.703 -20.281 1 98.62 221 TRP B O 1
ATOM 4342 N N . GLY B 1 222 ? -0.525 -17.422 -18.438 1 98.62 222 GLY B N 1
ATOM 4343 C CA . GLY B 1 222 ? 0.705 -17.984 -18.969 1 98.62 222 GLY B CA 1
ATOM 4344 C C . GLY B 1 222 ? 1.234 -19.156 -18.156 1 98.62 222 GLY B C 1
ATOM 4345 O O . GLY B 1 222 ? 0.593 -19.578 -17.203 1 98.62 222 GLY B O 1
ATOM 4346 N N . PHE B 1 223 ? 2.344 -19.766 -18.594 1 98.88 223 PHE B N 1
ATOM 4347 C CA . PHE B 1 223 ? 2.971 -20.906 -17.938 1 98.88 223 PHE B CA 1
ATOM 4348 C C . PHE B 1 223 ? 3.99 -20.438 -16.906 1 98.88 223 PHE B C 1
ATOM 4350 O O . PHE B 1 223 ? 4.898 -19.656 -17.234 1 98.88 223 PHE B O 1
ATOM 4357 N N . ALA B 1 224 ? 3.871 -20.953 -15.648 1 98.81 224 ALA B N 1
ATOM 4358 C CA . ALA B 1 224 ? 4.738 -20.547 -14.539 1 98.81 224 ALA B CA 1
ATOM 4359 C C . ALA B 1 224 ? 6.207 -20.766 -14.891 1 98.81 224 ALA B C 1
ATOM 4361 O O . ALA B 1 224 ? 7.07 -19.984 -14.5 1 98.81 224 ALA B O 1
ATOM 4362 N N . GLY B 1 225 ? 6.508 -21.875 -15.586 1 98.5 225 GLY B N 1
ATOM 4363 C CA . GLY B 1 225 ? 7.875 -22.172 -15.977 1 98.5 225 GLY B CA 1
ATOM 4364 C C . GLY B 1 225 ? 8.492 -21.078 -16.844 1 98.5 225 GLY B C 1
ATOM 4365 O O . GLY B 1 225 ? 9.688 -20.797 -16.734 1 98.5 225 GLY B O 1
ATOM 4366 N N . ASP B 1 226 ? 7.691 -20.5 -17.75 1 98.75 226 ASP B N 1
ATOM 4367 C CA . ASP B 1 226 ? 8.148 -19.375 -18.547 1 98.75 226 ASP B CA 1
ATOM 4368 C C . ASP B 1 226 ? 8.375 -18.125 -17.688 1 98.75 226 ASP B C 1
ATOM 4370 O O . ASP B 1 226 ? 9.344 -17.391 -17.891 1 98.75 226 ASP B O 1
ATOM 4374 N N . TYR B 1 227 ? 7.508 -17.922 -16.766 1 98.88 227 TYR B N 1
ATOM 4375 C CA . TYR B 1 227 ? 7.484 -16.688 -16 1 98.88 227 TYR B CA 1
ATOM 4376 C C . TYR B 1 227 ? 8.68 -16.594 -15.062 1 98.88 227 TYR B C 1
ATOM 4378 O O . TYR B 1 227 ? 9.234 -15.516 -14.844 1 98.88 227 TYR B O 1
ATOM 4386 N N . VAL B 1 228 ? 9.117 -17.75 -14.445 1 98.88 228 VAL B N 1
ATOM 4387 C CA . VAL B 1 228 ? 10.25 -17.703 -13.523 1 98.88 228 VAL B CA 1
ATOM 4388 C C . VAL B 1 228 ? 11.531 -17.359 -14.289 1 98.88 228 VAL B C 1
ATOM 4390 O O . VAL B 1 228 ? 12.461 -16.797 -13.727 1 98.88 228 VAL B O 1
ATOM 4393 N N . LYS B 1 229 ? 11.57 -17.719 -15.594 1 98.88 229 LYS B N 1
ATOM 4394 C CA . LYS B 1 229 ? 12.711 -17.297 -16.406 1 98.88 229 LYS B CA 1
ATOM 4395 C C . LYS B 1 229 ? 12.812 -15.773 -16.469 1 98.88 229 LYS B C 1
ATOM 4397 O O . LYS B 1 229 ? 13.914 -15.227 -16.453 1 98.88 229 LYS B O 1
ATOM 4402 N N . ALA B 1 230 ? 11.656 -15.102 -16.594 1 98.94 230 ALA B N 1
ATOM 4403 C CA . ALA B 1 230 ? 11.648 -13.641 -16.594 1 98.94 230 ALA B CA 1
ATOM 4404 C C . ALA B 1 230 ? 12.188 -13.102 -15.266 1 98.94 230 ALA B C 1
ATOM 4406 O O . ALA B 1 230 ? 12.945 -12.133 -15.25 1 98.94 230 ALA B O 1
ATOM 4407 N N . MET B 1 231 ? 11.789 -13.734 -14.133 1 98.94 231 MET B N 1
ATOM 4408 C CA . MET B 1 231 ? 12.289 -13.32 -12.82 1 98.94 231 MET B CA 1
ATOM 4409 C C . MET B 1 231 ? 13.812 -13.328 -12.797 1 98.94 231 MET B C 1
ATOM 4411 O O . MET B 1 231 ? 14.43 -12.359 -12.352 1 98.94 231 MET B O 1
ATOM 4415 N N . TRP B 1 232 ? 14.383 -14.414 -13.258 1 98.94 232 TRP B N 1
ATOM 4416 C CA . TRP B 1 232 ? 15.836 -14.578 -13.266 1 98.94 232 TRP B CA 1
ATOM 4417 C C . TRP B 1 232 ? 16.5 -13.562 -14.188 1 98.94 232 TRP B C 1
ATOM 4419 O O . TRP B 1 232 ? 17.484 -12.922 -13.812 1 98.94 232 TRP B O 1
ATOM 4429 N N . LEU B 1 233 ? 15.953 -13.359 -15.398 1 98.94 233 LEU B N 1
ATOM 4430 C CA . LEU B 1 233 ? 16.531 -12.445 -16.375 1 98.94 233 LEU B CA 1
ATOM 4431 C C . LEU B 1 233 ? 16.578 -11.023 -15.836 1 98.94 233 LEU B C 1
ATOM 4433 O O . LEU B 1 233 ? 17.5 -10.266 -16.125 1 98.94 233 LEU B O 1
ATOM 4437 N N . MET B 1 234 ? 15.578 -10.648 -15.07 1 98.94 234 MET B N 1
ATOM 4438 C CA . MET B 1 234 ? 15.508 -9.305 -14.508 1 98.94 234 MET B CA 1
ATOM 4439 C C . MET B 1 234 ? 16.719 -9.008 -13.648 1 98.94 234 MET B C 1
ATOM 4441 O O . MET B 1 234 ? 17.25 -7.891 -13.672 1 98.94 234 MET B O 1
ATOM 4445 N N . LEU B 1 235 ? 17.172 -9.992 -12.883 1 98.81 235 LEU B N 1
ATOM 4446 C CA . LEU B 1 235 ? 18.281 -9.773 -11.945 1 98.81 235 LEU B CA 1
ATOM 4447 C C . LEU B 1 235 ? 19.625 -9.914 -12.648 1 98.81 235 LEU B C 1
ATOM 4449 O O . LEU B 1 235 ? 20.672 -9.688 -12.039 1 98.81 235 LEU B O 1
ATOM 4453 N N . GLN B 1 236 ? 19.625 -10.281 -14.008 1 98.69 236 GLN B N 1
ATOM 4454 C CA . GLN B 1 236 ? 20.875 -10.453 -14.75 1 98.69 236 GLN B CA 1
ATOM 4455 C C . GLN B 1 236 ? 21.25 -9.188 -15.508 1 98.69 236 GLN B C 1
ATOM 4457 O O . GLN B 1 236 ? 22.297 -9.125 -16.156 1 98.69 236 GLN B O 1
ATOM 4462 N N . GLN B 1 237 ? 20.453 -8.148 -15.438 1 98.62 237 GLN B N 1
ATOM 4463 C CA . GLN B 1 237 ? 20.688 -6.906 -16.172 1 98.62 237 GLN B CA 1
ATOM 4464 C C . GLN B 1 237 ? 21.688 -6.016 -15.43 1 98.62 237 GLN B C 1
ATOM 4466 O O . GLN B 1 237 ? 21.969 -6.234 -14.25 1 98.62 237 GLN B O 1
ATOM 4471 N N . ASP B 1 238 ? 22.172 -4.938 -16.094 1 98.06 238 ASP B N 1
ATOM 4472 C CA . ASP B 1 238 ? 23.109 -3.994 -15.492 1 98.06 238 ASP B CA 1
ATOM 4473 C C . ASP B 1 238 ? 22.391 -3.047 -14.531 1 98.06 238 ASP B C 1
ATOM 4475 O O . ASP B 1 238 ? 22.953 -2.672 -13.5 1 98.06 238 ASP B O 1
ATOM 4479 N N . GLU B 1 239 ? 21.188 -2.646 -14.922 1 98.19 239 GLU B N 1
ATOM 4480 C CA . GLU B 1 239 ? 20.375 -1.745 -14.117 1 98.19 239 GLU B CA 1
ATOM 4481 C C . GLU B 1 239 ? 19.031 -2.377 -13.773 1 98.19 239 GLU B C 1
ATOM 4483 O O . GLU B 1 239 ? 18.438 -3.076 -14.602 1 98.19 239 GLU B O 1
ATOM 4488 N N . PRO B 1 240 ? 18.625 -2.146 -12.539 1 98.62 240 PRO B N 1
ATOM 4489 C CA . PRO B 1 240 ? 17.328 -2.709 -12.156 1 98.62 240 PRO B CA 1
ATOM 4490 C C . PRO B 1 240 ? 16.156 -1.98 -12.805 1 98.62 240 PRO B C 1
ATOM 4492 O O . PRO B 1 240 ? 16.219 -0.77 -13.031 1 98.62 240 PRO B O 1
ATOM 4495 N N . SER B 1 241 ? 15.094 -2.672 -13.094 1 98.38 241 SER B N 1
ATOM 4496 C CA . SER B 1 241 ? 13.852 -2.135 -13.633 1 98.38 241 SER B CA 1
ATOM 4497 C C . SER B 1 241 ? 12.68 -3.074 -13.359 1 98.38 241 SER B C 1
ATOM 4499 O O . SER B 1 241 ? 12.875 -4.207 -12.914 1 98.38 241 SER B O 1
ATOM 4501 N N . ASP B 1 242 ? 11.516 -2.566 -13.539 1 98.75 242 ASP B N 1
ATOM 4502 C CA . ASP B 1 242 ? 10.297 -3.352 -13.375 1 98.75 242 ASP B CA 1
ATOM 4503 C C . ASP B 1 242 ? 9.734 -3.775 -14.727 1 98.75 242 ASP B C 1
ATOM 4505 O O . ASP B 1 242 ? 9.875 -3.057 -15.719 1 98.75 242 ASP B O 1
ATOM 4509 N N . TYR B 1 243 ? 9.086 -4.945 -14.766 1 98.94 243 TYR B N 1
ATOM 4510 C CA . TYR B 1 243 ? 8.609 -5.465 -16.047 1 98.94 243 TYR B CA 1
ATOM 4511 C C . TYR B 1 243 ? 7.242 -6.117 -15.891 1 98.94 243 TYR B C 1
ATOM 4513 O O . TYR B 1 243 ? 6.984 -6.816 -14.906 1 98.94 243 TYR B O 1
ATOM 4521 N N . VAL B 1 244 ? 6.402 -5.82 -16.828 1 98.88 244 VAL B N 1
ATOM 4522 C CA . VAL B 1 244 ? 5.211 -6.637 -17.031 1 98.88 244 VAL B CA 1
ATOM 4523 C C . VAL B 1 244 ? 5.594 -7.949 -17.703 1 98.88 244 VAL B C 1
ATOM 4525 O O . VAL B 1 244 ? 6.312 -7.957 -18.703 1 98.88 244 VAL B O 1
ATOM 4528 N N . VAL B 1 245 ? 5.18 -9.055 -17.141 1 98.88 245 VAL B N 1
ATOM 4529 C CA . VAL B 1 245 ? 5.379 -10.383 -17.703 1 98.88 245 VAL B CA 1
ATOM 4530 C C . VAL B 1 245 ? 4.023 -11.023 -18 1 98.88 245 VAL B C 1
ATOM 4532 O O . VAL B 1 245 ? 3.271 -11.359 -17.078 1 98.88 245 VAL B O 1
ATOM 4535 N N . ALA B 1 246 ? 3.729 -11.195 -19.234 1 98.81 246 ALA B N 1
ATOM 4536 C CA . ALA B 1 246 ? 2.412 -11.625 -19.703 1 98.81 246 ALA B CA 1
ATOM 4537 C C . ALA B 1 246 ? 2.496 -12.258 -21.078 1 98.81 246 ALA B C 1
ATOM 4539 O O . ALA B 1 246 ? 3.52 -12.148 -21.766 1 98.81 246 ALA B O 1
ATOM 4540 N N . THR B 1 247 ? 1.45 -12.938 -21.484 1 98.56 247 THR B N 1
ATOM 4541 C CA . THR B 1 247 ? 1.396 -13.531 -22.812 1 98.56 247 THR B CA 1
ATOM 4542 C C . THR B 1 247 ? 0.863 -12.523 -23.844 1 98.56 247 THR B C 1
ATOM 4544 O O . THR B 1 247 ? 1.154 -12.625 -25.031 1 98.56 247 THR B O 1
ATOM 4547 N N . GLY B 1 248 ? -0.009 -11.578 -23.344 1 98.12 248 GLY B N 1
ATOM 4548 C CA . GLY B 1 248 ? -0.659 -10.625 -24.219 1 98.12 248 GLY B CA 1
ATOM 4549 C C . GLY B 1 248 ? -1.973 -11.125 -24.797 1 98.12 248 GLY B C 1
ATOM 4550 O O . GLY B 1 248 ? -2.598 -10.461 -25.625 1 98.12 248 GLY B O 1
ATOM 4551 N N . ARG B 1 249 ? -2.348 -12.297 -24.328 1 97.38 249 ARG B N 1
ATOM 4552 C CA . ARG B 1 249 ? -3.621 -12.898 -24.719 1 97.38 249 ARG B CA 1
ATOM 4553 C C . ARG B 1 249 ? -4.469 -13.211 -23.484 1 97.38 249 ARG B C 1
ATOM 4555 O O . ARG B 1 249 ? -3.945 -13.664 -22.469 1 97.38 249 ARG B O 1
ATOM 4562 N N . THR B 1 250 ? -5.738 -12.969 -23.594 1 97 250 THR B N 1
ATOM 4563 C CA . THR B 1 250 ? -6.598 -13.242 -22.453 1 97 250 THR B CA 1
ATOM 4564 C C . THR B 1 250 ? -7.691 -14.234 -22.828 1 97 250 THR B C 1
ATOM 4566 O O . THR B 1 250 ? -8.008 -14.406 -24 1 97 250 THR B O 1
ATOM 4569 N N . HIS B 1 251 ? -8.148 -14.969 -21.891 1 98.31 251 HIS B N 1
ATOM 4570 C CA . HIS B 1 251 ? -9.25 -15.922 -21.984 1 98.31 251 HIS B CA 1
ATOM 4571 C C . HIS B 1 251 ? -10.172 -15.828 -20.766 1 98.31 251 HIS B C 1
ATOM 4573 O O . HIS B 1 251 ? -9.719 -15.484 -19.672 1 98.31 251 HIS B O 1
ATOM 4579 N N . SER B 1 252 ? -11.406 -16.094 -20.984 1 98.12 252 SER B N 1
ATOM 4580 C CA . SER B 1 252 ? -12.344 -16.141 -19.859 1 98.12 252 SER B CA 1
ATOM 4581 C C . SER B 1 252 ? -12.195 -17.453 -19.078 1 98.12 252 SER B C 1
ATOM 4583 O O . SER B 1 252 ? -11.594 -18.406 -19.562 1 98.12 252 SER B O 1
ATOM 4585 N N . VAL B 1 253 ? -12.75 -17.422 -17.875 1 97.94 253 VAL B N 1
ATOM 4586 C CA . VAL B 1 253 ? -12.82 -18.656 -17.094 1 97.94 253 VAL B CA 1
ATOM 4587 C C . VAL B 1 253 ? -13.609 -19.719 -17.875 1 97.94 253 VAL B C 1
ATOM 4589 O O . VAL B 1 253 ? -13.242 -20.891 -17.891 1 97.94 253 VAL B O 1
ATOM 4592 N N . ARG B 1 254 ? -14.648 -19.297 -18.547 1 98.12 254 ARG B N 1
ATOM 4593 C CA . ARG B 1 254 ? -15.461 -20.172 -19.375 1 98.12 254 ARG B CA 1
ATOM 4594 C C . ARG B 1 254 ? -14.617 -20.859 -20.438 1 98.12 254 ARG B C 1
ATOM 4596 O O . ARG B 1 254 ? -14.719 -22.078 -20.641 1 98.12 254 ARG B O 1
ATOM 4603 N N . GLU B 1 255 ? -13.828 -20.078 -21.078 1 98.31 255 GLU B N 1
ATOM 4604 C CA . GLU B 1 255 ? -12.961 -20.625 -22.125 1 98.31 255 GLU B CA 1
ATOM 4605 C C . GLU B 1 255 ? -11.961 -21.625 -21.547 1 98.31 255 GLU B C 1
ATOM 4607 O O . GLU B 1 255 ? -11.625 -22.609 -22.203 1 98.31 255 GLU B O 1
ATOM 4612 N N . PHE B 1 256 ? -11.438 -21.344 -20.359 1 98.69 256 PHE B N 1
ATOM 4613 C CA . PHE B 1 256 ? -10.523 -22.266 -19.688 1 98.69 256 PHE B CA 1
ATOM 4614 C C . PHE B 1 256 ? -11.219 -23.578 -19.391 1 98.69 256 PHE B C 1
ATOM 4616 O O . PHE B 1 256 ? -10.656 -24.656 -19.641 1 98.69 256 PHE B O 1
ATOM 4623 N N . VAL B 1 257 ? -12.453 -23.5 -18.906 1 98.56 257 VAL B N 1
ATOM 4624 C CA . VAL B 1 257 ? -13.242 -24.672 -18.578 1 98.56 257 VAL B CA 1
ATOM 4625 C C . VAL B 1 257 ? -13.492 -25.5 -19.844 1 98.56 257 VAL B C 1
ATOM 4627 O O . VAL B 1 257 ? -13.281 -26.719 -19.859 1 98.56 257 VAL B O 1
ATOM 4630 N N . GLU B 1 258 ? -13.906 -24.828 -20.844 1 98.38 258 GLU B N 1
ATOM 4631 C CA . GLU B 1 258 ? -14.195 -25.5 -22.109 1 98.38 258 GLU B CA 1
ATOM 4632 C C . GLU B 1 258 ? -12.961 -26.219 -22.641 1 98.38 258 GLU B C 1
ATOM 4634 O O . GLU B 1 258 ? -13.039 -27.375 -23.062 1 98.38 258 GLU B O 1
ATOM 4639 N N . ALA B 1 259 ? -11.852 -25.516 -22.625 1 98.56 259 ALA B N 1
ATOM 4640 C CA . ALA B 1 259 ? -10.602 -26.094 -23.125 1 98.56 259 ALA B CA 1
ATOM 4641 C C . ALA B 1 259 ? -10.211 -27.328 -22.312 1 98.56 259 ALA B C 1
ATOM 4643 O O . ALA B 1 259 ? -9.734 -28.312 -22.875 1 98.56 259 ALA B O 1
ATOM 4644 N N . ALA B 1 260 ? -10.375 -27.266 -21 1 98.81 260 ALA B N 1
ATOM 4645 C CA . ALA B 1 260 ? -10.008 -28.375 -20.125 1 98.81 260 ALA B CA 1
ATOM 4646 C C . ALA B 1 260 ? -10.867 -29.594 -20.406 1 98.81 260 ALA B C 1
ATOM 4648 O O . ALA B 1 260 ? -10.352 -30.703 -20.562 1 98.81 260 ALA B O 1
ATOM 4649 N N . PHE B 1 261 ? -12.188 -29.406 -20.562 1 98.69 261 PHE B N 1
ATOM 4650 C CA . PHE B 1 261 ? -13.102 -30.516 -20.828 1 98.69 261 PHE B CA 1
ATOM 4651 C C . PHE B 1 261 ? -12.844 -31.094 -22.203 1 98.69 261 PHE B C 1
ATOM 4653 O O . PHE B 1 261 ? -12.836 -32.312 -22.375 1 98.69 261 PHE B O 1
ATOM 4660 N N . ARG B 1 262 ? -12.68 -30.188 -23.109 1 98.19 262 ARG B N 1
ATOM 4661 C CA . ARG B 1 262 ? -12.414 -30.625 -24.469 1 98.19 262 ARG B CA 1
ATOM 4662 C C . ARG B 1 262 ? -11.172 -31.516 -24.531 1 98.19 262 ARG B C 1
ATOM 4664 O O . ARG B 1 262 ? -11.164 -32.562 -25.188 1 98.19 262 ARG B O 1
ATOM 4671 N N . HIS B 1 263 ? -10.109 -31.094 -23.859 1 98.38 263 HIS B N 1
ATOM 4672 C CA . HIS B 1 263 ? -8.875 -31.875 -23.844 1 98.38 263 HIS B CA 1
ATOM 4673 C C . HIS B 1 263 ? -9.094 -33.25 -23.219 1 98.38 263 HIS B C 1
ATOM 4675 O O . HIS B 1 263 ? -8.445 -34.219 -23.594 1 98.38 263 HIS B O 1
ATOM 4681 N N . ALA B 1 264 ? -10.016 -33.344 -22.297 1 97.69 264 ALA B N 1
ATOM 4682 C CA . ALA B 1 264 ? -10.32 -34.594 -21.625 1 97.69 264 ALA B CA 1
ATOM 4683 C C . ALA B 1 264 ? -11.289 -35.438 -22.453 1 97.69 264 ALA B C 1
ATOM 4685 O O . ALA B 1 264 ? -11.656 -36.562 -22.047 1 97.69 264 ALA B O 1
ATOM 4686 N N . GLY B 1 265 ? -11.766 -34.906 -23.547 1 97.19 265 GLY B N 1
ATOM 4687 C CA . GLY B 1 265 ? -12.648 -35.625 -24.438 1 97.19 265 GLY B CA 1
ATOM 4688 C C . GLY B 1 265 ? -14.117 -35.5 -24.078 1 97.19 265 GLY B C 1
ATOM 4689 O O . GLY B 1 265 ? -14.922 -36.375 -24.406 1 97.19 265 GLY B O 1
ATOM 4690 N N . ILE B 1 266 ? -14.398 -34.5 -23.359 1 96.88 266 ILE B N 1
ATOM 4691 C CA . ILE B 1 266 ? -15.781 -34.281 -22.953 1 96.88 266 ILE B CA 1
ATOM 4692 C C . ILE B 1 266 ? -16.312 -33 -23.641 1 96.88 266 ILE B C 1
ATOM 4694 O O . ILE B 1 266 ? -15.969 -31.891 -23.234 1 96.88 266 ILE B O 1
ATOM 4698 N N . ASP B 1 267 ? -17.219 -33.062 -24.562 1 93.19 267 ASP B N 1
ATOM 4699 C CA . ASP B 1 267 ? -17.688 -31.938 -25.359 1 93.19 267 ASP B CA 1
ATOM 4700 C C . ASP B 1 267 ? -18.875 -31.25 -24.703 1 93.19 267 ASP B C 1
ATOM 4702 O O . ASP B 1 267 ? -19.047 -30.031 -24.812 1 93.19 267 ASP B O 1
ATOM 4706 N N . ASP B 1 268 ? -19.734 -32.031 -24.031 1 94.56 268 ASP B N 1
ATOM 4707 C CA . ASP B 1 268 ? -20.906 -31.453 -23.359 1 94.56 268 ASP B CA 1
ATOM 4708 C C . ASP B 1 268 ? -20.578 -31.047 -21.922 1 94.56 268 ASP B C 1
ATOM 4710 O O . ASP B 1 268 ? -21.266 -31.453 -20.984 1 94.56 268 ASP B O 1
ATOM 4714 N N . TRP B 1 269 ? -19.656 -30.172 -21.828 1 95.38 269 TRP B N 1
ATOM 4715 C CA . TRP B 1 269 ? -19.062 -29.859 -20.531 1 95.38 269 TRP B CA 1
ATOM 4716 C C . TRP B 1 269 ? -20.047 -29.094 -19.672 1 95.38 269 TRP B C 1
ATOM 4718 O O . TRP B 1 269 ? -19.984 -29.156 -18.438 1 95.38 269 TRP B O 1
ATOM 4728 N N . GLU B 1 270 ? -21.031 -28.328 -20.203 1 95.94 270 GLU B N 1
ATOM 4729 C CA . GLU B 1 270 ? -21.922 -27.422 -19.484 1 95.94 270 GLU B CA 1
ATOM 4730 C C . GLU B 1 270 ? -22.766 -28.188 -18.469 1 95.94 270 GLU B C 1
ATOM 4732 O O . GLU B 1 270 ? -23.109 -27.641 -17.406 1 95.94 270 GLU B O 1
ATOM 4737 N N . ARG B 1 271 ? -23.047 -29.406 -18.766 1 95.5 271 ARG B N 1
ATOM 4738 C CA . ARG B 1 271 ? -23.906 -30.188 -17.875 1 95.5 271 ARG B CA 1
ATOM 4739 C C . ARG B 1 271 ? -23.188 -30.5 -16.562 1 95.5 271 ARG B C 1
ATOM 4741 O O . ARG B 1 271 ? -23.828 -30.844 -15.57 1 95.5 271 ARG B O 1
ATOM 4748 N N . TYR B 1 272 ? -21.844 -30.406 -16.594 1 97.44 272 TYR B N 1
ATOM 4749 C CA . TYR B 1 272 ? -21.062 -30.75 -15.414 1 97.44 272 TYR B CA 1
ATOM 4750 C C . TYR B 1 272 ? -20.781 -29.5 -14.57 1 97.44 272 TYR B C 1
ATOM 4752 O O . TYR B 1 272 ? -20.281 -29.609 -13.453 1 97.44 272 TYR B O 1
ATOM 4760 N N . VAL B 1 273 ? -21.047 -28.312 -15.07 1 97.69 273 VAL B N 1
ATOM 4761 C CA . VAL B 1 273 ? -20.578 -27.078 -14.453 1 97.69 273 VAL B CA 1
ATOM 4762 C C . VAL B 1 273 ? -21.766 -26.312 -13.844 1 97.69 273 VAL B C 1
ATOM 4764 O O . VAL B 1 273 ? -22.766 -26.094 -14.516 1 97.69 273 VAL B O 1
ATOM 4767 N N . THR B 1 274 ? -21.703 -26.031 -12.609 1 96.75 274 THR B N 1
ATOM 4768 C CA . THR B 1 274 ? -22.688 -25.188 -11.93 1 96.75 274 THR B CA 1
ATOM 4769 C C . THR B 1 274 ? -22 -23.984 -11.281 1 96.75 274 THR B C 1
ATOM 4771 O O . THR B 1 274 ? -20.781 -24 -11.078 1 96.75 274 THR B O 1
ATOM 4774 N N . GLN B 1 275 ? -22.766 -22.938 -11.047 1 95.06 275 GLN B N 1
ATOM 4775 C CA . GLN B 1 275 ? -22.234 -21.75 -10.391 1 95.06 275 GLN B CA 1
ATOM 4776 C C . GLN B 1 275 ? -22.844 -21.562 -9.008 1 95.06 275 GLN B C 1
ATOM 4778 O O . GLN B 1 275 ? -24 -21.922 -8.773 1 95.06 275 GLN B O 1
ATOM 4783 N N . ASP B 1 276 ? -22.047 -21.125 -8.133 1 94.44 276 ASP B N 1
ATOM 4784 C CA . ASP B 1 276 ? -22.453 -20.844 -6.762 1 94.44 276 ASP B CA 1
ATOM 4785 C C . ASP B 1 276 ? -21.953 -19.469 -6.32 1 94.44 276 ASP B C 1
ATOM 4787 O O . ASP B 1 276 ? -20.781 -19.141 -6.488 1 94.44 276 ASP B O 1
ATOM 4791 N N . GLU B 1 277 ? -22.844 -18.656 -5.723 1 89.94 277 GLU B N 1
ATOM 4792 C CA . GLU B 1 277 ? -22.562 -17.266 -5.324 1 89.94 277 GLU B CA 1
ATOM 4793 C C . GLU B 1 277 ? -21.453 -17.203 -4.285 1 89.94 277 GLU B C 1
ATOM 4795 O O . GLU B 1 277 ? -20.719 -16.219 -4.215 1 89.94 277 GLU B O 1
ATOM 4800 N N . ARG B 1 278 ? -21.359 -18.25 -3.594 1 89.12 278 ARG B N 1
ATOM 4801 C CA . ARG B 1 278 ? -20.359 -18.297 -2.539 1 89.12 278 ARG B CA 1
ATOM 4802 C C . ARG B 1 278 ? -18.953 -18.156 -3.115 1 89.12 278 ARG B C 1
ATOM 4804 O O . ARG B 1 278 ? -18 -17.859 -2.389 1 89.12 278 ARG B O 1
ATOM 4811 N N . PHE B 1 279 ? -18.703 -18.328 -4.414 1 88.62 279 PHE B N 1
ATOM 4812 C CA . PHE B 1 279 ? -17.391 -18.281 -5.051 1 88.62 279 PHE B CA 1
ATOM 4813 C C . PHE B 1 279 ? -17.188 -16.969 -5.793 1 88.62 279 PHE B C 1
ATOM 4815 O O . PHE B 1 279 ? -16.188 -16.781 -6.488 1 88.62 279 PHE B O 1
ATOM 4822 N N . PHE B 1 280 ? -18.094 -16.094 -5.613 1 91.12 280 PHE B N 1
ATOM 4823 C CA . PHE B 1 280 ? -17.938 -14.773 -6.207 1 91.12 280 PHE B CA 1
ATOM 4824 C C . PHE B 1 280 ? -17.125 -13.867 -5.293 1 91.12 280 PHE B C 1
ATOM 4826 O O . PHE B 1 280 ? -17.281 -13.914 -4.07 1 91.12 280 PHE B O 1
ATOM 4833 N N . ARG B 1 281 ? -16.297 -13.055 -5.84 1 90.06 281 ARG B N 1
ATOM 4834 C CA . ARG B 1 281 ? -15.555 -12.062 -5.086 1 90.06 281 ARG B CA 1
ATOM 4835 C C . ARG B 1 281 ? -16.406 -10.82 -4.812 1 90.06 281 ARG B C 1
ATOM 4837 O O . ARG B 1 281 ? -17.266 -10.461 -5.621 1 90.06 281 ARG B O 1
ATOM 4844 N N . PRO B 1 282 ? -16.078 -10.156 -3.65 1 89.81 282 PRO B N 1
ATOM 4845 C CA . PRO B 1 282 ? -16.797 -8.906 -3.379 1 89.81 282 PRO B CA 1
ATOM 4846 C C . PRO B 1 282 ? -16.578 -7.855 -4.465 1 89.81 282 PRO B C 1
ATOM 4848 O O . PRO B 1 282 ? -17.516 -7.148 -4.836 1 89.81 282 PRO B O 1
ATOM 4851 N N . ALA B 1 283 ? -15.398 -7.758 -4.898 1 91.5 283 ALA B N 1
ATOM 4852 C CA . ALA B 1 283 ? -15.039 -6.91 -6.031 1 91.5 283 ALA B CA 1
ATOM 4853 C C . ALA B 1 283 ? -14.242 -7.691 -7.07 1 91.5 283 ALA B C 1
ATOM 4855 O O . ALA B 1 283 ? -13.094 -8.062 -6.824 1 91.5 283 ALA B O 1
ATOM 4856 N N . GLU B 1 284 ? -14.844 -7.793 -8.25 1 89.5 284 GLU B N 1
ATOM 4857 C CA . GLU B 1 284 ? -14.25 -8.656 -9.266 1 89.5 284 GLU B CA 1
ATOM 4858 C C . GLU B 1 284 ? -13.289 -7.871 -10.164 1 89.5 284 GLU B C 1
ATOM 4860 O O . GLU B 1 284 ? -13.469 -6.668 -10.359 1 89.5 284 GLU B O 1
ATOM 4865 N N . VAL B 1 285 ? -12.266 -8.508 -10.555 1 91.06 285 VAL B N 1
ATOM 4866 C CA . VAL B 1 285 ? -11.422 -8.031 -11.648 1 91.06 285 VAL B CA 1
ATOM 4867 C C . VAL B 1 285 ? -11.914 -8.617 -12.969 1 91.06 285 VAL B C 1
ATOM 4869 O O . VAL B 1 285 ? -11.797 -9.82 -13.203 1 91.06 285 VAL B O 1
ATOM 4872 N N . ASP B 1 286 ? -12.32 -7.789 -13.875 1 92 286 ASP B N 1
ATOM 4873 C CA . ASP B 1 286 ? -13.055 -8.266 -15.039 1 92 286 ASP B CA 1
ATOM 4874 C C . ASP B 1 286 ? -12.109 -8.672 -16.172 1 92 286 ASP B C 1
ATOM 4876 O O . ASP B 1 286 ? -12.328 -9.68 -16.844 1 92 286 ASP B O 1
ATOM 4880 N N . LEU B 1 287 ? -11.117 -7.875 -16.328 1 95.12 287 LEU B N 1
ATOM 4881 C CA . LEU B 1 287 ? -10.227 -8.125 -17.453 1 95.12 287 LEU B CA 1
ATOM 4882 C C . LEU B 1 287 ? -8.789 -7.785 -17.094 1 95.12 287 LEU B C 1
ATOM 4884 O O . LEU B 1 287 ? -8.5 -6.672 -16.641 1 95.12 287 LEU B O 1
ATOM 4888 N N . LEU B 1 288 ? -7.914 -8.664 -17.281 1 96.38 288 LEU B N 1
ATOM 4889 C CA . LEU B 1 288 ? -6.473 -8.445 -17.188 1 96.38 288 LEU B CA 1
ATOM 4890 C C . LEU B 1 288 ? -5.773 -8.969 -18.438 1 96.38 288 LEU B C 1
ATOM 4892 O O . LEU B 1 288 ? -5.914 -10.141 -18.797 1 96.38 288 LEU B O 1
ATOM 4896 N N . VAL B 1 289 ? -5.086 -8.133 -19.188 1 98.06 289 VAL B N 1
ATOM 4897 C CA . VAL B 1 289 ? -4.238 -8.5 -20.312 1 98.06 289 VAL B CA 1
ATOM 4898 C C . VAL B 1 289 ? -3.02 -7.578 -20.359 1 98.06 289 VAL B C 1
ATOM 4900 O O . VAL B 1 289 ? -3.156 -6.352 -20.359 1 98.06 289 VAL B O 1
ATOM 4903 N N . GLY B 1 290 ? -1.876 -8.203 -20.312 1 98.44 290 GLY B N 1
ATOM 4904 C CA . GLY B 1 290 ? -0.65 -7.43 -20.188 1 98.44 290 GLY B CA 1
ATOM 4905 C C . GLY B 1 290 ? 0.045 -7.215 -21.531 1 98.44 290 GLY B C 1
ATOM 4906 O O . GLY B 1 290 ? -0.168 -7.977 -22.469 1 98.44 290 GLY B O 1
ATOM 4907 N N . ASP B 1 291 ? 0.764 -6.168 -21.656 1 98.69 291 ASP B N 1
ATOM 4908 C CA . ASP B 1 291 ? 1.712 -5.906 -22.734 1 98.69 291 ASP B CA 1
ATOM 4909 C C . ASP B 1 291 ? 3.15 -6.09 -22.25 1 98.69 291 ASP B C 1
ATOM 4911 O O . ASP B 1 291 ? 3.703 -5.219 -21.578 1 98.69 291 ASP B O 1
ATOM 4915 N N . ALA B 1 292 ? 3.785 -7.207 -22.672 1 98.75 292 ALA B N 1
ATOM 4916 C CA . ALA B 1 292 ? 5.121 -7.555 -22.203 1 98.75 292 ALA B CA 1
ATOM 4917 C C . ALA B 1 292 ? 6.195 -7.066 -23.172 1 98.75 292 ALA B C 1
ATOM 4919 O O . ALA B 1 292 ? 7.27 -7.66 -23.25 1 98.75 292 ALA B O 1
ATOM 4920 N N . THR B 1 293 ? 5.922 -6.027 -23.938 1 98.75 293 THR B N 1
ATOM 4921 C CA . THR B 1 293 ? 6.867 -5.504 -24.906 1 98.75 293 THR B CA 1
ATOM 4922 C C . THR B 1 293 ? 8.195 -5.148 -24.25 1 98.75 293 THR B C 1
ATOM 4924 O O . THR B 1 293 ? 9.258 -5.453 -24.781 1 98.75 293 THR B O 1
ATOM 4927 N N . LYS B 1 294 ? 8.172 -4.469 -23.094 1 98.75 294 LYS B N 1
ATOM 4928 C CA . LYS B 1 294 ? 9.391 -4.086 -22.406 1 98.75 294 LYS B CA 1
ATOM 4929 C C . LYS B 1 294 ? 10.242 -5.309 -22.078 1 98.75 294 LYS B C 1
ATOM 4931 O O . LYS B 1 294 ? 11.461 -5.301 -22.281 1 98.75 294 LYS B O 1
ATOM 4936 N N . ALA B 1 295 ? 9.625 -6.363 -21.516 1 98.81 295 ALA B N 1
ATOM 4937 C CA . ALA B 1 295 ? 10.344 -7.598 -21.188 1 98.81 295 ALA B CA 1
ATOM 4938 C C . ALA B 1 295 ? 10.945 -8.227 -22.438 1 98.81 295 ALA B C 1
ATOM 4940 O O . ALA B 1 295 ? 12.07 -8.727 -22.406 1 98.81 295 ALA B O 1
ATOM 4941 N N . ARG B 1 296 ? 10.18 -8.211 -23.516 1 98.62 296 ARG B N 1
ATOM 4942 C CA . ARG B 1 296 ? 10.664 -8.758 -24.781 1 98.62 296 ARG B CA 1
ATOM 4943 C C . ARG B 1 296 ? 11.875 -7.988 -25.281 1 98.62 296 ARG B C 1
ATOM 4945 O O . ARG B 1 296 ? 12.875 -8.586 -25.688 1 98.62 296 ARG B O 1
ATOM 4952 N N . THR B 1 297 ? 11.828 -6.703 -25.25 1 98.62 297 THR B N 1
ATOM 4953 C CA . THR B 1 297 ? 12.844 -5.844 -25.859 1 98.62 297 THR B CA 1
ATOM 4954 C C . THR B 1 297 ? 14.094 -5.781 -24.984 1 98.62 297 THR B C 1
ATOM 4956 O O . THR B 1 297 ? 15.211 -5.828 -25.5 1 98.62 297 THR B O 1
ATOM 4959 N N . GLU B 1 298 ? 13.945 -5.676 -23.672 1 98.56 298 GLU B N 1
ATOM 4960 C CA . GLU B 1 298 ? 15.078 -5.414 -22.797 1 98.56 298 GLU B CA 1
ATOM 4961 C C . GLU B 1 298 ? 15.664 -6.707 -22.234 1 98.56 298 GLU B C 1
ATOM 4963 O O . GLU B 1 298 ? 16.859 -6.797 -21.969 1 98.56 298 GLU B O 1
ATOM 4968 N N . LEU B 1 299 ? 14.828 -7.723 -22.016 1 98.75 299 LEU B N 1
ATOM 4969 C CA . LEU B 1 299 ? 15.289 -8.953 -21.391 1 98.75 299 LEU B CA 1
ATOM 4970 C C . LEU B 1 299 ? 15.43 -10.07 -22.406 1 98.75 299 LEU B C 1
ATOM 4972 O O . LEU B 1 299 ? 16.062 -11.102 -22.141 1 98.75 299 LEU B O 1
ATOM 4976 N N . GLY B 1 300 ? 14.805 -9.883 -23.641 1 98.56 300 GLY B N 1
ATOM 4977 C CA . GLY B 1 300 ? 14.727 -10.969 -24.609 1 98.56 300 GLY B CA 1
ATOM 4978 C C . GLY B 1 300 ? 13.758 -12.062 -24.188 1 98.56 300 GLY B C 1
ATOM 4979 O O . GLY B 1 300 ? 13.898 -13.219 -24.609 1 98.56 300 GLY B O 1
ATOM 4980 N N . TRP B 1 301 ? 12.82 -11.75 -23.344 1 98.75 301 TRP B N 1
ATOM 4981 C CA . TRP B 1 301 ? 11.898 -12.75 -22.797 1 98.75 301 TRP B CA 1
ATOM 4982 C C . TRP B 1 301 ? 10.609 -12.797 -23.625 1 98.75 301 TRP B C 1
ATOM 4984 O O . TRP B 1 301 ? 10.086 -11.766 -24.031 1 98.75 301 TRP B O 1
ATOM 4994 N N . LYS B 1 302 ? 10.086 -13.93 -23.844 1 98.19 302 LYS B N 1
ATOM 4995 C CA . LYS B 1 302 ? 8.758 -14.18 -24.406 1 98.19 302 LYS B CA 1
ATOM 4996 C C . LYS B 1 302 ? 8.172 -15.477 -23.875 1 98.19 302 LYS B C 1
ATOM 4998 O O . LYS B 1 302 ? 8.906 -16.422 -23.578 1 98.19 302 LYS B O 1
ATOM 5003 N N . PRO B 1 303 ? 6.891 -15.531 -23.734 1 98.06 303 PRO B N 1
ATOM 5004 C CA . PRO B 1 303 ? 6.297 -16.812 -23.328 1 98.06 303 PRO B CA 1
ATOM 5005 C C . PRO B 1 303 ? 6.488 -17.906 -24.375 1 98.06 303 PRO B C 1
ATOM 5007 O O . PRO B 1 303 ? 6.438 -17.641 -25.578 1 98.06 303 PRO B O 1
ATOM 5010 N N . GLU B 1 304 ? 6.664 -19.125 -23.891 1 98.19 304 GLU B N 1
ATOM 5011 C CA . GLU B 1 304 ? 6.906 -20.234 -24.812 1 98.19 304 GLU B CA 1
ATOM 5012 C C . GLU B 1 304 ? 5.707 -21.172 -24.875 1 98.19 304 GLU B C 1
ATOM 5014 O O . GLU B 1 304 ? 5.5 -21.859 -25.891 1 98.19 304 GLU B O 1
ATOM 5019 N N . VAL B 1 305 ? 4.957 -21.281 -23.844 1 98.31 305 VAL B N 1
ATOM 5020 C CA . VAL B 1 305 ? 3.814 -22.172 -23.766 1 98.31 305 VAL B CA 1
ATOM 5021 C C . VAL B 1 305 ? 2.529 -21.406 -24.062 1 98.31 305 VAL B C 1
ATOM 5023 O O . VAL B 1 305 ? 2.264 -20.375 -23.438 1 98.31 305 VAL B O 1
ATOM 5026 N N . ASP B 1 306 ? 1.756 -21.812 -25.031 1 97.88 306 ASP B N 1
ATOM 5027 C CA . ASP B 1 306 ? 0.499 -21.141 -25.344 1 97.88 306 ASP B CA 1
ATOM 5028 C C . ASP B 1 306 ? -0.632 -21.656 -24.453 1 97.88 306 ASP B C 1
ATOM 5030 O O . ASP B 1 306 ? -0.433 -22.562 -23.641 1 97.88 306 ASP B O 1
ATOM 5034 N N . PHE B 1 307 ? -1.793 -21.062 -24.625 1 98.44 307 PHE B N 1
ATOM 5035 C CA . PHE B 1 307 ? -2.932 -21.297 -23.75 1 98.44 307 PHE B CA 1
ATOM 5036 C C . PHE B 1 307 ? -3.387 -22.75 -23.844 1 98.44 307 PHE B C 1
ATOM 5038 O O . PHE B 1 307 ? -3.574 -23.406 -22.812 1 98.44 307 PHE B O 1
ATOM 5045 N N . GLU B 1 308 ? -3.533 -23.281 -25 1 98.25 308 GLU B N 1
ATOM 5046 C CA . GLU B 1 308 ? -4.027 -24.641 -25.188 1 98.25 308 GLU B CA 1
ATOM 5047 C C . GLU B 1 308 ? -3.064 -25.672 -24.594 1 98.25 308 GLU B C 1
ATOM 5049 O O . GLU B 1 308 ? -3.49 -26.625 -23.938 1 98.25 308 GLU B O 1
ATOM 5054 N N . SER B 1 309 ? -1.804 -25.453 -24.844 1 98.62 309 SER B N 1
ATOM 5055 C CA . SER B 1 309 ? -0.778 -26.344 -24.312 1 98.62 309 SER B CA 1
ATOM 5056 C C . SER B 1 309 ? -0.737 -26.297 -22.797 1 98.62 309 SER B C 1
ATOM 5058 O O . SER B 1 309 ? -0.507 -27.328 -22.141 1 98.62 309 SER B O 1
ATOM 5060 N N . LEU B 1 310 ? -0.904 -25.109 -22.234 1 98.75 310 LEU B N 1
ATOM 5061 C CA . LEU B 1 310 ? -0.936 -24.938 -20.781 1 98.75 310 LEU B CA 1
ATOM 5062 C C . LEU B 1 310 ? -2.078 -25.734 -20.172 1 98.75 310 LEU B C 1
ATOM 5064 O O . LEU B 1 310 ? -1.869 -26.484 -19.219 1 98.75 310 LEU B O 1
ATOM 5068 N N . VAL B 1 311 ? -3.293 -25.625 -20.75 1 98.75 311 VAL B N 1
ATOM 5069 C CA . VAL B 1 311 ? -4.465 -26.328 -20.25 1 98.75 311 VAL B CA 1
ATOM 5070 C C . VAL B 1 311 ? -4.266 -27.844 -20.375 1 98.75 311 VAL B C 1
ATOM 5072 O O . VAL B 1 311 ? -4.535 -28.594 -19.422 1 98.75 311 VAL B O 1
ATOM 5075 N N . ALA B 1 312 ? -3.74 -28.234 -21.484 1 98.69 312 ALA B N 1
ATOM 5076 C CA . ALA B 1 312 ? -3.518 -29.656 -21.75 1 98.69 312 ALA B CA 1
ATOM 5077 C C . ALA B 1 312 ? -2.555 -30.25 -20.719 1 98.69 312 ALA B C 1
ATOM 5079 O O . ALA B 1 312 ? -2.811 -31.328 -20.172 1 98.69 312 ALA B O 1
ATOM 5080 N N . MET B 1 313 ? -1.466 -29.562 -20.516 1 98.31 313 MET B N 1
ATOM 5081 C CA . MET B 1 313 ? -0.453 -30.062 -19.578 1 98.31 313 MET B CA 1
ATOM 5082 C C . MET B 1 313 ? -1.025 -30.188 -18.172 1 98.31 313 MET B C 1
ATOM 5084 O O . MET B 1 313 ? -0.722 -31.156 -17.469 1 98.31 313 MET B O 1
ATOM 5088 N N . MET B 1 314 ? -1.854 -29.25 -17.766 1 98.81 314 MET B N 1
ATOM 5089 C CA . MET B 1 314 ? -2.439 -29.281 -16.438 1 98.81 314 MET B CA 1
ATOM 5090 C C . MET B 1 314 ? -3.467 -30.391 -16.312 1 98.81 314 MET B C 1
ATOM 5092 O O . MET B 1 314 ? -3.48 -31.125 -15.328 1 98.81 314 MET B O 1
ATOM 5096 N N . VAL B 1 315 ? -4.328 -30.594 -17.344 1 98.75 315 VAL B N 1
ATOM 5097 C CA . VAL B 1 315 ? -5.34 -31.656 -17.328 1 98.75 315 VAL B CA 1
ATOM 5098 C C . VAL B 1 315 ? -4.664 -33.031 -17.344 1 98.75 315 VAL B C 1
ATOM 5100 O O . VAL B 1 315 ? -5.047 -33.906 -16.578 1 98.75 315 VAL B O 1
ATOM 5103 N N . ASP B 1 316 ? -3.654 -33.188 -18.203 1 98.62 316 ASP B N 1
ATOM 5104 C CA . ASP B 1 316 ? -2.928 -34.469 -18.281 1 98.62 316 ASP B CA 1
ATOM 5105 C C . ASP B 1 316 ? -2.311 -34.812 -16.922 1 98.62 316 ASP B C 1
ATOM 5107 O O . ASP B 1 316 ? -2.357 -36 -16.5 1 98.62 316 ASP B O 1
ATOM 5111 N N . HIS B 1 317 ? -1.689 -33.844 -16.312 1 98.38 317 HIS B N 1
ATOM 5112 C CA . HIS B 1 317 ? -1.104 -34.062 -14.984 1 98.38 317 HIS B CA 1
ATOM 5113 C C . HIS B 1 317 ? -2.154 -34.531 -13.992 1 98.38 317 HIS B C 1
ATOM 5115 O O . HIS B 1 317 ? -1.922 -35.5 -13.25 1 98.38 317 HIS B O 1
ATOM 5121 N N . ASP B 1 318 ? -3.297 -33.875 -13.953 1 98.31 318 ASP B N 1
ATOM 5122 C CA . ASP B 1 318 ? -4.324 -34.188 -12.969 1 98.31 318 ASP B CA 1
ATOM 5123 C C . ASP B 1 318 ? -4.965 -35.531 -13.266 1 98.31 318 ASP B C 1
ATOM 5125 O O . ASP B 1 318 ? -5.352 -36.281 -12.352 1 98.31 318 ASP B O 1
ATOM 5129 N N . LEU B 1 319 ? -5.105 -35.875 -14.57 1 98.25 319 LEU B N 1
ATOM 5130 C CA . LEU B 1 319 ? -5.605 -37.188 -14.945 1 98.25 319 LEU B CA 1
ATOM 5131 C C . LEU B 1 319 ? -4.711 -38.281 -14.391 1 98.25 319 LEU B C 1
ATOM 5133 O O . LEU B 1 319 ? -5.199 -39.25 -13.805 1 98.25 319 LEU B O 1
ATOM 5137 N N . LYS B 1 320 ? -3.42 -38.125 -14.57 1 97.94 320 LYS B N 1
ATOM 5138 C CA . LYS B 1 320 ? -2.461 -39.125 -14.07 1 97.94 320 LYS B CA 1
ATOM 5139 C C . LYS B 1 320 ? -2.496 -39.188 -12.547 1 97.94 320 LYS B C 1
ATOM 5141 O O . LYS B 1 320 ? -2.473 -40.281 -11.977 1 97.94 320 LYS B O 1
ATOM 5146 N N . LEU B 1 321 ? -2.484 -38.031 -11.914 1 97 321 LEU B N 1
ATOM 5147 C CA . LEU B 1 321 ? -2.475 -37.938 -10.461 1 97 321 LEU B CA 1
ATOM 5148 C C . LEU B 1 321 ? -3.707 -38.625 -9.867 1 97 321 LEU B C 1
ATOM 5150 O O . LEU B 1 321 ? -3.594 -39.438 -8.961 1 97 321 LEU B O 1
ATOM 5154 N N . GLU B 1 322 ? -4.895 -38.281 -10.391 1 97.69 322 GLU B N 1
ATOM 5155 C CA . GLU B 1 322 ? -6.141 -38.812 -9.844 1 97.69 322 GLU B CA 1
ATOM 5156 C C . GLU B 1 322 ? -6.332 -40.281 -10.188 1 97.69 322 GLU B C 1
ATOM 5158 O O . GLU B 1 322 ? -6.902 -41.031 -9.398 1 97.69 322 GLU B O 1
ATOM 5163 N N . ALA B 1 323 ? -5.898 -40.688 -11.359 1 97.62 323 ALA B N 1
ATOM 5164 C CA . ALA B 1 323 ? -5.941 -42.094 -11.711 1 97.62 323 ALA B CA 1
ATOM 5165 C C . ALA B 1 323 ? -5.094 -42.938 -10.758 1 97.62 323 ALA B C 1
ATOM 5167 O O . ALA B 1 323 ? -5.523 -44 -10.305 1 97.62 323 ALA B O 1
ATOM 5168 N N . ARG B 1 324 ? -3.924 -42.438 -10.492 1 96.81 324 ARG B N 1
ATOM 5169 C CA . ARG B 1 324 ? -3.031 -43.125 -9.57 1 96.81 324 ARG B CA 1
ATOM 5170 C C . ARG B 1 324 ? -3.658 -43.25 -8.18 1 96.81 324 ARG B C 1
ATOM 5172 O O . ARG B 1 324 ? -3.58 -44.281 -7.543 1 96.81 324 ARG B O 1
ATOM 5179 N N . LYS B 1 325 ? -4.164 -42.156 -7.742 1 96.69 325 LYS B N 1
ATOM 5180 C CA . LYS B 1 325 ? -4.801 -42.125 -6.426 1 96.69 325 LYS B CA 1
ATOM 5181 C C . LYS B 1 325 ? -5.934 -43.156 -6.355 1 96.69 325 LYS B C 1
ATOM 5183 O O . LYS B 1 325 ? -6.141 -43.781 -5.316 1 96.69 325 LYS B O 1
ATOM 5188 N N . ALA B 1 326 ? -6.637 -43.312 -7.477 1 96.75 326 ALA B N 1
ATOM 5189 C CA . ALA B 1 326 ? -7.836 -44.125 -7.5 1 96.75 326 ALA B CA 1
ATOM 5190 C C . ALA B 1 326 ? -7.504 -45.562 -7.949 1 96.75 326 ALA B C 1
ATOM 5192 O O . ALA B 1 326 ? -8.367 -46.438 -7.93 1 96.75 326 ALA B O 1
ATOM 5193 N N . GLY B 1 327 ? -6.312 -45.75 -8.289 1 95.88 327 GLY B N 1
ATOM 5194 C CA . GLY B 1 327 ? -5.918 -47.062 -8.773 1 95.88 327 GLY B CA 1
ATOM 5195 C C . GLY B 1 327 ? -6.465 -47.375 -10.156 1 95.88 327 GLY B C 1
ATOM 5196 O O . GLY B 1 327 ? -6.746 -48.531 -10.469 1 95.88 327 GLY B O 1
ATOM 5197 N N . ILE B 1 328 ? -6.668 -46.344 -10.859 1 94.69 328 ILE B N 1
ATOM 5198 C CA . ILE B 1 328 ? -7.191 -46.5 -12.211 1 94.69 328 ILE B CA 1
ATOM 5199 C C . ILE B 1 328 ? -6.043 -46.5 -13.219 1 94.69 328 ILE B C 1
ATOM 5201 O O . ILE B 1 328 ? -5.172 -45.625 -13.172 1 94.69 328 ILE B O 1
ATOM 5205 N N . GLN B 1 329 ? -5.969 -47.5 -14.07 1 91.38 329 GLN B N 1
ATOM 5206 C CA . GLN B 1 329 ? -4.949 -47.562 -15.109 1 91.38 329 GLN B CA 1
ATOM 5207 C C . GLN B 1 329 ? -5.371 -46.75 -16.344 1 91.38 329 GLN B C 1
ATOM 5209 O O . GLN B 1 329 ? -6.445 -47 -16.891 1 91.38 329 GLN B O 1
ATOM 5214 N N . LEU B 1 330 ? -4.605 -45.781 -16.703 1 88.38 330 LEU B N 1
ATOM 5215 C CA . LEU B 1 330 ? -4.879 -45 -17.891 1 88.38 330 LEU B CA 1
ATOM 5216 C C . LEU B 1 330 ? -4.367 -45.688 -19.156 1 88.38 330 LEU B C 1
ATOM 5218 O O . LEU B 1 330 ? -3.389 -46.438 -19.094 1 88.38 330 LEU B O 1
ATOM 5222 N N . PRO B 1 331 ? -5.07 -45.625 -20.297 1 77.38 331 PRO B N 1
ATOM 5223 C CA . PRO B 1 331 ? -4.582 -46.281 -21.516 1 77.38 331 PRO B CA 1
ATOM 5224 C C . PRO B 1 331 ? -3.223 -45.75 -21.969 1 77.38 331 PRO B C 1
ATOM 5226 O O . PRO B 1 331 ? -2.875 -44.594 -21.672 1 77.38 331 PRO B O 1
#

Foldseek 3Di:
DAEEEEEPCLADLNVLLLVVVVVVVYQAEYEDEDPCDPSVVVSCVSRVSYHYAYDALLDLVSLLVRCLVRVGLEYEYPDFPQQQQVCQVVLVVRLRRLAVSLVSNLVSQCVNQHLAPRRHAYEYEAELLQQQQPPDPQDWPPGHGDHFTSNSVRSVNSQVVQVVSCVPRVHNYEYEHEWAEDALRHDCSDLLLVLLLQLLCVLVVNHQAREAADQQAKTQYAHSSQSSVLRVLQRVDPGHYYFYHGQQDIDTSNRLNCLSNVLSVHNPSVSRYHYDNVRDDPRDRRYHGHDRVVSCVPRVGHGDADDSRRSNNNNVSSNVVVCVVVVHDDD/DAEEEEEPCLADLNVLLLVVVVVVVYQAEYEDEDPCDPSVVVSCVSRVSYHYAYDALLDLVSLLVRCLVRVGQEYEYPDFPQQQQVCQVVLVVRLRRLAVSLVSNLVSQCVNQHLAPRRHAYEYEAELLQQQQFPDPQDWPPGHGDHFTSNSVRSVNSVVVQVVSCVPRVHNYEYEHEWAEDALRHDCSDLLLVLLLQLLCVLVVNHQAREAADQQAKTQYAHSSQSSVLRVLQRVDPGHYYFYHGQQDIDTSNRLNCLSNVLSVHRPSVNRYHYDNVRDDPRDRRYHGHDGVVSCVPRVGHGDADDSRRSNNNNVSSNVVVCVVVVHDDD

Sequence (662 aa):
MRRALITGITGQDGQYLAELLHSKNYKVFGLIKGQNNPKLEALQTELPFVELVSGDLQDLSSLVAALEQVQPDEVYNLGAISFVGLSFKQAELTANVTGLGVLRLLEAIRMVGGSQNNPIRFYQASSSEMFGKVRESPQVETTPFYPRSPYGCAKVFGHDITVNYRDSYGLFACSGILFNHESPRRGLEFVTRKVTNAVARIKLGLQDTLVLGDLEPRRDWGFAGDYVKAMWLMLQQDEPSDYVVATGRTHSVREFVEAAFRHAGIDDWERYVTQDERFFRPAEVDLLVGDATKARTELGWKPEVDFESLVAMMVDHDLKLEARKAGIQLPMRRALITGITGQDGQYLAELLHSKNYKVFGLIKGQNNPKLEALQTELPFVELVSGDLQDLSSLVAALEQVQPDEVYNLGAISFVGLSFKQAELTANVTGLGVLRLLEAIRMVGGSQNNPIRFYQASSSEMFGKVRESPQVETTPFYPRSPYGCAKVFGHDITVNYRDSYGLFACSGILFNHESPRRGLEFVTRKVTNAVARIKLGLQDTLVLGDLEPRRDWGFAGDYVKAMWLMLQQDEPSDYVVATGRTHSVREFVEAAFRHAGIDDWERYVTQDERFFRPAEVDLLVGDATKARTELGWKPEVDFESLVAMMVDHDLKLEARKAGIQLP

pLDDT: mean 96.81, std 3.6, range [72.88, 98.94]

Solvent-accessible surface area (backbone atoms only — not comparable to full-atom values): 33635 Å² total; per-residue (Å²): 123,54,27,36,37,27,30,30,34,91,41,47,59,29,44,49,35,48,54,52,41,45,76,69,56,33,48,41,32,28,43,38,54,75,94,80,48,87,57,50,65,61,44,45,70,76,40,64,78,50,43,78,39,63,30,38,58,80,34,52,69,38,39,34,52,36,45,66,71,63,60,43,44,32,38,37,46,57,48,55,63,76,55,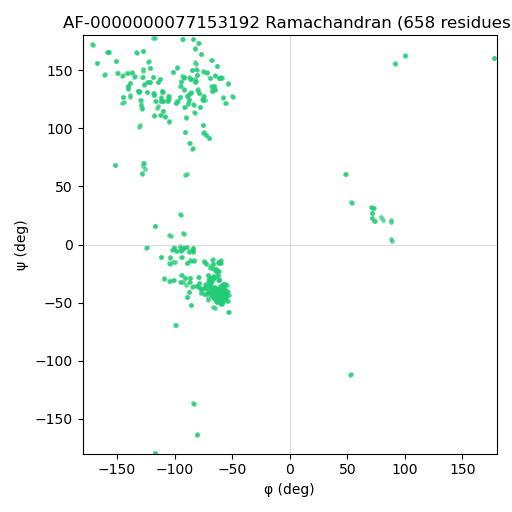58,78,53,12,74,77,36,37,66,62,24,30,43,37,32,13,50,12,44,53,36,49,53,50,25,48,34,70,71,46,34,72,61,86,37,73,44,32,38,39,37,65,36,40,46,51,23,31,20,64,62,82,57,83,62,32,43,80,79,49,52,69,34,31,43,41,47,36,18,27,13,32,43,30,29,44,41,48,43,52,28,43,23,65,41,49,66,43,40,37,25,36,40,32,34,36,52,55,44,54,71,65,43,57,64,88,40,68,69,39,39,44,24,42,43,44,26,31,34,72,71,70,75,42,80,66,40,79,39,36,76,42,71,39,24,39,13,59,31,36,36,70,49,52,37,51,49,58,53,46,53,73,69,49,97,63,61,56,68,36,31,45,37,65,56,48,63,46,30,46,47,54,52,49,50,52,35,25,44,69,69,70,38,81,74,46,67,84,33,51,46,70,42,76,88,57,49,65,68,38,75,56,55,58,43,37,33,44,24,59,65,29,32,72,76,64,68,44,72,70,79,58,52,62,68,59,47,42,44,53,27,28,53,47,29,34,53,54,52,24,57,75,68,68,46,84,76,134,122,53,27,35,37,26,30,29,33,89,40,47,60,28,44,48,34,49,53,52,41,44,75,70,56,32,48,40,31,26,43,39,53,74,93,78,49,87,56,51,67,61,44,45,68,76,40,65,78,50,43,79,41,64,30,38,59,80,32,52,69,37,40,34,52,35,45,65,72,62,60,43,44,32,38,37,44,57,48,56,63,76,54,57,77,54,13,73,79,37,37,67,61,24,30,43,35,31,13,50,12,44,54,36,49,54,50,26,47,34,71,72,46,33,73,60,86,37,72,46,32,38,39,38,64,35,40,46,50,22,29,19,64,64,82,54,83,62,34,42,81,80,49,51,69,35,31,42,41,47,37,18,27,14,33,43,31,28,44,40,48,43,52,27,44,24,65,41,49,66,42,41,38,26,36,41,32,34,37,52,56,45,53,71,64,44,58,62,86,40,68,68,39,40,46,24,43,42,44,26,30,34,71,72,70,74,42,80,67,42,80,39,37,76,43,69,40,26,40,12,59,30,37,37,69,49,51,38,52,49,59,54,47,52,75,70,49,96,63,60,55,67,36,29,43,37,64,57,48,62,46,30,45,48,54,52,51,50,51,36,25,44,71,70,70,38,82,74,47,68,83,32,51,47,70,41,77,88,58,48,64,69,39,76,54,55,58,45,36,33,44,26,60,64,30,32,72,76,64,68,44,73,68,79,58,51,61,67,59,48,43,43,53,26,26,54,47,29,36,53,53,51,24,56,76,68,69,47,84,76,135